Protein AF-0000000085157897 (afdb_homodimer)

Solvent-accessible surface area (backbone atoms only — not comparable to full-atom values): 21553 Å² total; per-residue (Å²): 137,83,80,77,77,79,79,77,82,80,78,81,78,82,78,80,78,78,83,80,77,78,70,72,75,71,70,75,71,70,79,79,66,74,59,64,56,57,55,48,46,48,52,50,45,52,52,50,48,54,52,49,53,40,52,49,37,46,50,50,26,50,52,42,46,49,53,50,50,51,53,49,50,27,51,51,37,32,52,52,42,46,55,49,49,51,54,45,50,26,47,65,41,29,41,42,38,92,40,47,69,60,40,51,50,56,41,52,71,42,34,33,69,67,39,33,55,52,46,56,55,51,46,68,70,42,47,62,59,35,46,76,38,51,29,33,32,46,29,43,70,78,47,64,23,55,56,43,67,37,76,48,42,29,32,31,39,35,35,31,43,25,40,39,26,27,77,91,40,71,87,42,47,80,42,80,44,48,35,38,37,33,32,33,53,57,96,88,37,71,23,36,39,38,79,41,73,115,140,76,91,75,82,76,78,80,80,81,82,82,79,81,78,80,78,77,85,84,69,78,75,70,74,70,68,74,74,67,77,80,65,71,59,64,55,57,54,49,46,47,52,49,46,52,53,49,48,52,53,50,51,38,51,50,36,45,49,48,24,50,53,43,46,48,54,52,50,50,52,49,50,26,51,50,36,33,54,53,41,48,55,50,48,50,54,44,49,26,48,65,42,31,40,41,38,92,41,48,69,60,39,51,50,56,40,52,72,41,35,32,67,66,40,32,57,52,48,56,55,52,47,66,69,43,47,61,59,35,45,77,38,51,29,32,31,45,30,43,71,78,47,64,22,54,54,43,66,37,74,47,43,31,33,33,41,34,34,32,44,26,41,38,27,28,76,91,42,70,88,41,49,79,43,80,44,50,36,38,38,32,31,34,53,58,96,88,36,72,23,35,40,39,80,41,72,115

Nearest PDB structures (foldseek):
  7q05-assembly1_A  TM=7.247E-01  e=2.646E-03  Comamonas sp.
  3ef8-assembly1_A  TM=6.623E-01  e=8.849E-03  Novosphingobium aromaticivorans DSM 12444
  3a76-assembly1_A  TM=6.962E-01  e=1.197E-02  Sphingomonas paucimobilis
  5kvb-assembly1_A  TM=6.626E-01  e=1.197E-02  Novosphingobium barchaimii LL02
  3s5c-assembly1_B  TM=5.408E-01  e=8.331E-03  uncultured organism

Sequence (396 aa):
MTVTADQERATADDVEQPPDDDRKTTADRTESQPKTAARQWKRYGRAALVVAVYAGAFGLAAGLGWKLWDQRAVAQAGQAAQRTAVDYAQVLTSIDANQVDQNFAAVLGGATGEFKDTYTKASAQLRQLLIDNKATAHGTVVDSAIQSQSRNRVVVLLMVDQTVSNTVRPDGRVDRSRMKITMENVGGRWLASKVELPMTVTADQERATADDVEQPPDDDRKTTADRTESQPKTAARQWKRYGRAALVVAVYAGAFGLAAGLGWKLWDQRAVAQAGQAAQRTAVDYAQVLTSIDANQVDQNFAAVLGGATGEFKDTYTKASAQLRQLLIDNKATAHGTVVDSAIQSQSRNRVVVLLMVDQTVSNTVRPDGRVDRSRMKITMENVGGRWLASKVELP

Organism: Mycolicibacterium paratuberculosis (strain ATCC BAA-968 / K-10) (NCBI:txid262316)

Radius of gyration: 49.74 Å; Cα contacts (8 Å, |Δi|>4): 562; chains: 2; bounding box: 55×171×147 Å

Structure (mmCIF, N/CA/C/O backbone):
data_AF-0000000085157897-model_v1
#
loop_
_entity.id
_entity.type
_entity.pdbx_description
1 polymer 'Mce protein'
#
loop_
_atom_site.group_PDB
_atom_site.id
_atom_site.type_symbol
_atom_site.label_atom_id
_atom_site.label_alt_id
_atom_site.label_comp_id
_atom_site.label_asym_id
_atom_site.label_entity_id
_atom_site.label_seq_id
_atom_site.pdbx_PDB_ins_code
_atom_site.Cartn_x
_atom_site.Cartn_y
_atom_site.Cartn_z
_atom_site.occupancy
_atom_site.B_iso_or_equiv
_atom_site.auth_seq_id
_atom_site.auth_comp_id
_atom_site.auth_asym_id
_atom_site.auth_atom_id
_atom_site.pdbx_PDB_model_num
ATOM 1 N N . MET A 1 1 ? -23.188 71.25 123.625 1 29.88 1 MET A N 1
ATOM 2 C CA . MET A 1 1 ? -22.844 72.562 123 1 29.88 1 MET A CA 1
ATOM 3 C C . MET A 1 1 ? -23.047 72.438 121.5 1 29.88 1 MET A C 1
ATOM 5 O O . MET A 1 1 ? -22.406 71.625 120.812 1 29.88 1 MET A O 1
ATOM 9 N N . THR A 1 2 ? -24.312 72.562 121 1 32.31 2 THR A N 1
ATOM 10 C CA . THR A 1 2 ? -25.156 72.25 119.812 1 32.31 2 THR A CA 1
ATOM 11 C C . THR A 1 2 ? -24.688 73.062 118.625 1 32.31 2 THR A C 1
ATOM 13 O O . THR A 1 2 ? -24.578 74.25 118.625 1 32.31 2 THR A O 1
ATOM 16 N N . VAL A 1 3 ? -23.75 72.375 117.812 1 36.81 3 VAL A N 1
ATOM 17 C CA . VAL A 1 3 ? -22.891 72.75 116.688 1 36.81 3 VAL A CA 1
ATOM 18 C C . VAL A 1 3 ? -23.75 73.312 115.5 1 36.81 3 VAL A C 1
ATOM 20 O O . VAL A 1 3 ? -24.547 72.562 114.938 1 36.81 3 VAL A O 1
ATOM 23 N N . THR A 1 4 ? -24.312 74.562 115.562 1 34.62 4 THR A N 1
ATOM 24 C CA . THR A 1 4 ? -25.266 75.25 114.75 1 34.62 4 THR A CA 1
ATOM 25 C C . THR A 1 4 ? -24.719 75.438 113.312 1 34.62 4 THR A C 1
ATOM 27 O O . THR A 1 4 ? -23.766 76.188 113.125 1 34.62 4 THR A O 1
ATOM 30 N N . ALA A 1 5 ? -24.609 74.312 112.562 1 34.78 5 ALA A N 1
ATOM 31 C CA . ALA A 1 5 ? -23.953 74.25 111.25 1 34.78 5 ALA A CA 1
ATOM 32 C C . ALA A 1 5 ? -24.594 75.125 110.188 1 34.78 5 ALA A C 1
ATOM 34 O O . ALA A 1 5 ? -25.797 75.062 109.938 1 34.78 5 ALA A O 1
ATOM 35 N N . ASP A 1 6 ? -24.141 76.438 110.188 1 31.08 6 ASP A N 1
ATOM 36 C CA . ASP A 1 6 ? -24.625 77.562 109.375 1 31.08 6 ASP A CA 1
ATOM 37 C C . ASP A 1 6 ? -24.578 77.25 107.875 1 31.08 6 ASP A C 1
ATOM 39 O O . ASP A 1 6 ? -23.562 76.75 107.375 1 31.08 6 ASP A O 1
ATOM 43 N N . GLN A 1 7 ? -25.641 76.812 107.25 1 30.55 7 GLN A N 1
ATOM 44 C CA . GLN A 1 7 ? -26 76.312 105.938 1 30.55 7 GLN A CA 1
ATOM 45 C C . GLN A 1 7 ? -25.812 77.375 104.875 1 30.55 7 GLN A C 1
ATOM 47 O O . GLN A 1 7 ? -26.609 78.312 104.812 1 30.55 7 GLN A O 1
ATOM 52 N N . GLU A 1 8 ? -24.516 78 104.75 1 31.48 8 GLU A N 1
ATOM 53 C CA . GLU A 1 8 ? -24.359 79.188 103.875 1 31.48 8 GLU A CA 1
ATOM 54 C C . GLU A 1 8 ? -24.781 78.812 102.438 1 31.48 8 GLU A C 1
ATOM 56 O O . GLU A 1 8 ? -24.531 77.75 102 1 31.48 8 GLU A O 1
ATOM 61 N N . ARG A 1 9 ? -25.766 79.562 101.812 1 31.2 9 ARG A N 1
ATOM 62 C CA . ARG A 1 9 ? -26.562 79.625 100.625 1 31.2 9 ARG A CA 1
ATOM 63 C C . ARG A 1 9 ? -25.703 79.875 99.375 1 31.2 9 ARG A C 1
ATOM 65 O O . ARG A 1 9 ? -25.016 80.875 99.25 1 31.2 9 ARG A O 1
ATOM 72 N N . ALA A 1 10 ? -25.109 78.75 98.75 1 30.16 10 ALA A N 1
ATOM 73 C CA . ALA A 1 10 ? -24.234 78.625 97.625 1 30.16 10 ALA A CA 1
ATOM 74 C C . ALA A 1 10 ? -24.859 79.25 96.375 1 30.16 10 ALA A C 1
ATOM 76 O O . ALA A 1 10 ? -25.953 78.875 95.938 1 30.16 10 ALA A O 1
ATOM 77 N N . THR A 1 11 ? -24.766 80.625 96.188 1 33.47 11 THR A N 1
ATOM 78 C CA . THR A 1 11 ? -25.328 81.438 95.062 1 33.47 11 THR A CA 1
ATOM 79 C C . THR A 1 11 ? -24.828 80.875 93.75 1 33.47 11 THR A C 1
ATOM 81 O O . THR A 1 11 ? -23.641 80.562 93.625 1 33.47 11 THR A O 1
ATOM 84 N N . ALA A 1 12 ? -25.719 80.312 92.938 1 31.83 12 ALA A N 1
ATOM 85 C CA . ALA A 1 12 ? -25.781 79.625 91.688 1 31.83 12 ALA A CA 1
ATOM 86 C C . ALA A 1 12 ? -25.297 80.5 90.5 1 31.83 12 ALA A C 1
ATOM 88 O O . ALA A 1 12 ? -25.938 81.5 90.188 1 31.83 12 ALA A O 1
ATOM 89 N N . ASP A 1 13 ? -23.906 80.875 90.438 1 31.97 13 ASP A N 1
ATOM 90 C CA . ASP A 1 13 ? -23.406 81.75 89.375 1 31.97 13 ASP A CA 1
ATOM 91 C C . ASP A 1 13 ? -23.719 81.188 88 1 31.97 13 ASP A C 1
ATOM 93 O O . ASP A 1 13 ? -23.656 80 87.812 1 31.97 13 ASP A O 1
ATOM 97 N N . ASP A 1 14 ? -24.484 81.875 87.125 1 33.25 14 ASP A N 1
ATOM 98 C CA . ASP A 1 14 ? -25.062 81.75 85.812 1 33.25 14 ASP A CA 1
ATOM 99 C C . ASP A 1 14 ? -23.969 81.625 84.75 1 33.25 14 ASP A C 1
ATOM 101 O O . ASP A 1 14 ? -23.172 82.5 84.562 1 33.25 14 ASP A O 1
ATOM 105 N N . VAL A 1 15 ? -23.125 80.5 84.75 1 35.25 15 VAL A N 1
ATOM 106 C CA . VAL A 1 15 ? -22.047 80.312 83.812 1 35.25 15 VAL A CA 1
ATOM 107 C C . VAL A 1 15 ? -22.594 80.438 82.375 1 35.25 15 VAL A C 1
ATOM 109 O O . VAL A 1 15 ? -23.531 79.688 82 1 35.25 15 VAL A O 1
ATOM 112 N N . GLU A 1 16 ? -22.391 81.625 81.625 1 37.19 16 GLU A N 1
ATOM 113 C CA . GLU A 1 16 ? -22.641 81.938 80.25 1 37.19 16 GLU A CA 1
ATOM 114 C C . GLU A 1 16 ? -22.031 80.938 79.312 1 37.19 16 GLU A C 1
ATOM 116 O O . GLU A 1 16 ? -20.859 80.562 79.375 1 37.19 16 GLU A O 1
ATOM 121 N N . GLN A 1 17 ? -22.828 79.938 78.812 1 37.94 17 GLN A N 1
ATOM 122 C CA . GLN A 1 17 ? -22.5 78.875 77.875 1 37.94 17 GLN A CA 1
ATOM 123 C C . GLN A 1 17 ? -21.906 79.375 76.562 1 37.94 17 GLN A C 1
ATOM 125 O O . GLN A 1 17 ? -22.484 80.25 75.938 1 37.94 17 GLN A O 1
ATOM 130 N N . PRO A 1 18 ? -20.531 79.375 76.375 1 44.38 18 PRO A N 1
ATOM 131 C CA . PRO A 1 18 ? -19.844 79.875 75.188 1 44.38 18 PRO A CA 1
ATOM 132 C C . PRO A 1 18 ? -20.391 79.25 73.875 1 44.38 18 PRO A C 1
ATOM 134 O O . PRO A 1 18 ? -20.969 78.125 73.938 1 44.38 18 PRO A O 1
ATOM 137 N N . PRO A 1 19 ? -20.703 79.938 72.812 1 38.47 19 PRO A N 1
ATOM 138 C CA . PRO A 1 19 ? -21.344 79.625 71.5 1 38.47 19 PRO A CA 1
ATOM 139 C C . PRO A 1 19 ? -20.578 78.5 70.75 1 38.47 19 PRO A C 1
ATOM 141 O O . PRO A 1 19 ? -19.375 78.375 70.938 1 38.47 19 PRO A O 1
ATOM 144 N N . ASP A 1 20 ? -21.109 77.25 70.562 1 38.34 20 ASP A N 1
ATOM 145 C CA . ASP A 1 20 ? -20.766 76 69.938 1 38.34 20 ASP A CA 1
ATOM 146 C C . ASP A 1 20 ? -20.484 76.125 68.438 1 38.34 20 ASP A C 1
ATOM 148 O O . ASP A 1 20 ? -20.859 75.25 67.688 1 38.34 20 ASP A O 1
ATOM 152 N N . ASP A 1 21 ? -20.156 77.375 67.875 1 38.66 21 ASP A N 1
ATOM 153 C CA . ASP A 1 21 ? -20.297 77.375 66.375 1 38.66 21 ASP A CA 1
ATOM 154 C C . ASP A 1 21 ? -19.203 76.625 65.75 1 38.66 21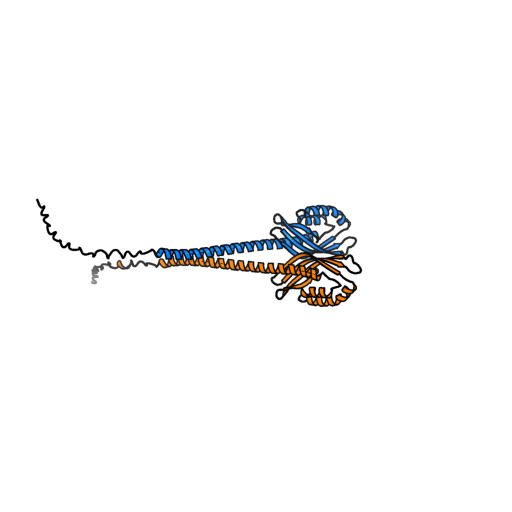 ASP A C 1
ATOM 156 O O . ASP A 1 21 ? -19.016 76.688 64.5 1 38.66 21 ASP A O 1
ATOM 160 N N . ASP A 1 22 ? -18.156 76.062 66.375 1 40.06 22 ASP A N 1
ATOM 161 C CA . ASP A 1 22 ? -16.953 75.688 65.625 1 40.06 22 ASP A CA 1
ATOM 162 C C . ASP A 1 22 ? -17.188 74.438 64.812 1 40.06 22 ASP A C 1
ATOM 164 O O . ASP A 1 22 ? -16.234 73.875 64.25 1 40.06 22 ASP A O 1
ATOM 168 N N . ARG A 1 23 ? -18.219 73.625 64.938 1 41.28 23 ARG A N 1
ATOM 169 C CA . ARG A 1 23 ? -18.062 72.25 64.5 1 41.28 23 ARG A CA 1
ATOM 170 C C . ARG A 1 23 ? -18.141 72.188 62.969 1 41.28 23 ARG A C 1
ATOM 172 O O . ARG A 1 23 ? -17.969 71.062 62.406 1 41.28 23 ARG A O 1
ATOM 179 N N . LYS A 1 24 ? -18.672 73.062 62.25 1 43.12 24 LYS A N 1
ATOM 180 C CA . LYS A 1 24 ? -19.156 72.625 60.938 1 43.12 24 LYS A CA 1
ATOM 181 C C . LYS A 1 24 ? -18.016 72.5 59.938 1 43.12 24 LYS A C 1
ATOM 183 O O . LYS A 1 24 ? -18.203 72 58.844 1 43.12 24 LYS A O 1
ATOM 188 N N . THR A 1 25 ? -16.844 73.125 60.125 1 45.59 25 THR A N 1
ATOM 189 C CA . THR A 1 25 ? -16.062 73.25 58.906 1 45.59 25 THR A CA 1
ATOM 190 C C . THR A 1 25 ? -15.352 71.938 58.594 1 45.59 25 THR A C 1
ATOM 192 O O . THR A 1 25 ? -14.656 71.812 57.594 1 45.59 25 THR A O 1
ATOM 195 N N . THR A 1 26 ? -15.188 71 59.594 1 43.75 26 THR A N 1
ATOM 196 C CA . THR A 1 26 ? -14.156 70 59.312 1 43.75 26 THR A CA 1
ATOM 197 C C . THR A 1 26 ? -14.648 69 58.312 1 43.75 26 THR A C 1
ATOM 199 O O . THR A 1 26 ? -13.867 68.188 57.812 1 43.75 26 THR A O 1
ATOM 202 N N . ALA A 1 27 ? -15.953 68.75 58.062 1 43.03 27 ALA A N 1
ATOM 203 C CA . ALA A 1 27 ? -16.297 67.438 57.531 1 43.03 27 ALA A CA 1
ATOM 204 C C . ALA A 1 27 ? -16 67.375 56.031 1 43.03 27 ALA A C 1
ATOM 206 O O . ALA A 1 27 ? -16.172 66.312 55.438 1 43.03 27 ALA A O 1
ATOM 207 N N . ASP A 1 28 ? -15.852 68.562 55.344 1 41.72 28 ASP A N 1
ATOM 208 C CA . ASP A 1 28 ? -16 68.25 53.938 1 41.72 28 ASP A CA 1
ATOM 209 C C . ASP A 1 28 ? -14.734 67.625 53.375 1 41.72 28 ASP A C 1
ATOM 211 O O . ASP A 1 28 ? -13.984 68.25 52.625 1 41.72 28 ASP A O 1
ATOM 215 N N . ARG A 1 29 ? -13.656 67.25 54.188 1 44.34 29 ARG A N 1
ATOM 216 C CA . ARG A 1 29 ? -12.562 66.625 53.5 1 44.34 29 ARG A CA 1
ATOM 217 C C . ARG A 1 29 ? -13.062 65.312 52.781 1 44.34 29 ARG A C 1
ATOM 219 O O . ARG A 1 29 ? -13.312 64.312 53.438 1 44.34 29 ARG A O 1
ATOM 226 N N . THR A 1 30 ? -14.156 65.438 51.938 1 43.38 30 THR A N 1
ATOM 227 C CA . THR A 1 30 ? -14.523 64.375 51.031 1 43.38 30 THR A CA 1
ATOM 228 C C . THR A 1 30 ? -13.281 63.719 50.438 1 43.38 30 THR A C 1
ATOM 230 O O . THR A 1 30 ? -12.414 64.438 49.906 1 43.38 30 THR A O 1
ATOM 233 N N . GLU A 1 31 ? -12.906 62.5 50.844 1 42.69 31 GLU A N 1
ATOM 234 C CA . GLU A 1 31 ? -11.953 61.469 50.406 1 42.69 31 GLU A CA 1
ATOM 235 C C . GLU A 1 31 ? -11.883 61.406 48.906 1 42.69 31 GLU A C 1
ATOM 237 O O . GLU A 1 31 ? -12.859 61.031 48.25 1 42.69 31 GLU A O 1
ATOM 242 N N . SER A 1 32 ? -11.344 62.438 48.156 1 46.22 32 SER A N 1
ATOM 243 C CA . SER A 1 32 ? -10.945 62.219 46.75 1 46.22 32 SER A CA 1
ATOM 244 C C . SER A 1 32 ? -10.266 60.875 46.594 1 46.22 32 SER A C 1
ATOM 246 O O . SER A 1 32 ? -9.102 60.688 46.938 1 46.22 32 SER A O 1
ATOM 248 N N . GLN A 1 33 ? -10.938 59.75 46.938 1 48.16 33 GLN A N 1
ATOM 249 C CA . GLN A 1 33 ? -10.438 58.406 46.594 1 48.16 33 GLN A CA 1
ATOM 250 C C . GLN A 1 33 ? -9.906 58.375 45.156 1 48.16 33 GLN A C 1
ATOM 252 O O . GLN A 1 33 ? -10.516 58.938 44.25 1 48.16 33 GLN A O 1
ATOM 257 N N . PRO A 1 34 ? -8.633 58.219 44.938 1 50.41 34 PRO A N 1
ATOM 258 C CA . PRO A 1 34 ? -7.973 58.125 43.625 1 50.41 34 PRO A CA 1
ATOM 259 C C . PRO A 1 34 ? -8.719 57.219 42.656 1 50.41 34 PRO A C 1
ATOM 261 O O . PRO A 1 34 ? -8.773 56 42.812 1 50.41 34 PRO A O 1
ATOM 264 N N . LYS A 1 35 ? -9.852 57.531 42.188 1 54.09 35 LYS A N 1
ATOM 265 C CA . LYS A 1 35 ? -10.547 56.938 41.062 1 54.09 35 LYS A CA 1
ATOM 266 C C . LYS A 1 35 ? -9.609 56.719 39.875 1 54.09 35 LYS A C 1
ATOM 268 O O . LYS A 1 35 ? -9.969 56.062 38.906 1 54.09 35 LYS A O 1
ATOM 273 N N . THR A 1 36 ? -8.523 57.5 39.875 1 53.69 36 THR A N 1
ATOM 274 C CA . THR A 1 36 ? -7.668 57.375 38.688 1 53.69 36 THR A CA 1
ATOM 275 C C . THR A 1 36 ? -7.004 56 38.656 1 53.69 36 THR A C 1
ATOM 277 O O . THR A 1 36 ? -6.613 55.531 37.562 1 53.69 36 THR A O 1
ATOM 280 N N . ALA A 1 37 ? -6.836 55.406 39.844 1 57.06 37 ALA A N 1
ATOM 281 C CA . ALA A 1 37 ? -6.141 54.125 39.844 1 57.06 37 ALA A CA 1
ATOM 282 C C . ALA A 1 37 ? -7.016 53.031 39.25 1 57.06 37 ALA A C 1
ATOM 284 O O . ALA A 1 37 ? -6.512 52.125 38.594 1 57.06 37 ALA A O 1
ATOM 285 N N . ALA A 1 38 ? -8.281 53.125 39.5 1 59.09 38 ALA A N 1
ATOM 286 C CA . ALA A 1 38 ? -9.164 52.062 39.031 1 59.09 38 ALA A CA 1
ATOM 287 C C . ALA A 1 38 ? -9.266 52.094 37.5 1 59.09 38 ALA A C 1
ATOM 289 O O . ALA A 1 38 ? -9.328 51.031 36.875 1 59.09 38 ALA A O 1
ATOM 290 N N . ARG A 1 39 ? -9.359 53.312 37 1 58.22 39 ARG A N 1
ATOM 291 C CA . ARG A 1 39 ? -9.453 53.438 35.531 1 58.22 39 ARG A CA 1
ATOM 292 C C . ARG A 1 39 ? -8.156 53 34.875 1 58.22 39 ARG A C 1
ATOM 294 O O . ARG A 1 39 ? -8.18 52.375 33.781 1 58.22 39 ARG A O 1
ATOM 301 N N . GLN A 1 40 ? -7.066 53.344 35.5 1 57.72 40 GLN A N 1
ATOM 302 C CA . GLN A 1 40 ? -5.777 52.938 34.938 1 57.72 40 GLN A CA 1
ATOM 303 C C . GLN A 1 40 ? -5.609 51.438 35.031 1 57.72 40 GLN A C 1
ATOM 305 O O . GLN A 1 40 ? -5.047 50.812 34.125 1 57.72 40 GLN A O 1
ATOM 310 N N . TRP A 1 41 ? -6.234 50.906 36.094 1 58.19 41 TRP A N 1
ATOM 311 C CA . TRP A 1 41 ? -6.117 49.469 36.219 1 58.19 41 TRP A CA 1
ATOM 312 C C . TRP A 1 41 ? -6.965 48.719 35.188 1 58.19 41 TRP A C 1
ATOM 314 O O . TRP A 1 41 ? -6.559 47.688 34.656 1 58.19 41 TRP A O 1
ATOM 324 N N . LYS A 1 42 ? -8.086 49.406 34.844 1 63.81 42 LYS A N 1
ATOM 325 C CA . LYS A 1 42 ? -8.938 48.812 33.844 1 63.81 42 LYS A CA 1
ATOM 326 C C . LYS A 1 42 ? -8.281 48.844 32.469 1 63.81 42 LYS A C 1
ATOM 328 O O . LYS A 1 42 ? -8.359 47.875 31.703 1 63.81 42 LYS A O 1
ATOM 333 N N . ARG A 1 43 ? -7.648 50.031 32.25 1 63.88 43 ARG A N 1
ATOM 334 C CA . ARG A 1 43 ? -6.953 50.125 30.969 1 63.88 43 ARG A CA 1
ATOM 335 C C . ARG A 1 43 ? -5.797 49.156 30.891 1 63.88 43 ARG A C 1
ATOM 337 O O . ARG A 1 43 ? -5.586 48.5 29.859 1 63.88 43 ARG A O 1
ATOM 344 N N . TYR A 1 44 ? -5.086 49.062 32 1 69.5 44 TYR A N 1
ATOM 345 C CA . TYR A 1 44 ? -3.986 48.094 32.031 1 69.5 44 TYR A CA 1
ATOM 346 C C . TYR A 1 44 ? -4.508 46.656 31.969 1 69.5 44 TYR A C 1
ATOM 348 O O . TYR A 1 44 ? -3.898 45.812 31.328 1 69.5 44 TYR A O 1
ATOM 356 N N . GLY A 1 45 ? -5.715 46.531 32.562 1 71.38 45 GLY A N 1
ATOM 357 C CA . GLY A 1 45 ? -6.328 45.219 32.531 1 71.38 45 GLY A CA 1
ATOM 358 C C . GLY A 1 45 ? -6.75 44.781 31.141 1 71.38 45 GLY A C 1
ATOM 359 O O . GLY A 1 45 ? -6.543 43.625 30.766 1 71.38 45 GLY A O 1
ATOM 360 N N . ARG A 1 46 ? -7.316 45.75 30.422 1 72.56 46 ARG A N 1
ATOM 361 C CA . ARG A 1 46 ? -7.723 45.438 29.047 1 72.56 46 ARG A CA 1
ATOM 362 C C . ARG A 1 46 ? -6.512 45.156 28.172 1 72.56 46 ARG A C 1
ATOM 364 O O . ARG A 1 46 ? -6.527 44.25 27.359 1 72.56 46 ARG A O 1
ATOM 371 N N . ALA A 1 47 ? -5.469 46 28.422 1 73.44 47 ALA A N 1
ATOM 372 C CA . ALA A 1 47 ? -4.246 45.812 27.641 1 73.44 47 ALA A CA 1
ATOM 373 C C . ALA A 1 47 ? -3.623 44.438 27.969 1 73.44 47 ALA A C 1
ATOM 375 O O . ALA A 1 47 ? -3.145 43.75 27.078 1 73.44 47 ALA A O 1
ATOM 376 N N . ALA A 1 48 ? -3.715 44.094 29.281 1 75.31 48 ALA A N 1
ATOM 377 C CA . ALA A 1 48 ? -3.168 42.812 29.719 1 75.31 48 ALA A CA 1
ATOM 378 C C . ALA A 1 48 ? -3.949 41.656 29.125 1 75.31 48 ALA A C 1
ATOM 380 O O . ALA A 1 48 ? -3.361 40.656 28.719 1 75.31 48 ALA A O 1
ATOM 381 N N . LEU A 1 49 ? -5.211 41.781 28.953 1 74.38 49 LEU A N 1
ATOM 382 C CA . LEU A 1 49 ? -6.062 40.75 28.375 1 74.38 49 LEU A CA 1
ATOM 383 C C . LEU A 1 49 ? -5.762 40.562 26.891 1 74.38 49 LEU A C 1
ATOM 385 O O . LEU A 1 49 ? -5.68 39.438 26.391 1 74.38 49 LEU A O 1
ATOM 389 N N . VAL A 1 50 ? -5.566 41.719 26.219 1 73.31 50 VAL A N 1
ATOM 390 C CA . VAL A 1 50 ? -5.266 41.688 24.797 1 73.31 50 VAL A CA 1
ATOM 391 C C . VAL A 1 50 ? -3.93 40.969 24.562 1 73.31 50 VAL A C 1
ATOM 393 O O . VAL A 1 50 ? -3.812 40.125 23.672 1 73.31 50 VAL A O 1
ATOM 396 N N . VAL A 1 51 ? -2.967 41.312 25.438 1 73.25 51 VAL A N 1
ATOM 397 C CA . VAL A 1 51 ? -1.649 40.688 25.312 1 73.25 51 VAL A CA 1
ATOM 398 C C . VAL A 1 51 ? -1.75 39.188 25.594 1 73.25 51 VAL A C 1
ATOM 400 O O . VAL A 1 51 ? -1.149 38.375 24.875 1 73.25 51 VAL A O 1
ATOM 403 N N . ALA A 1 52 ? -2.596 38.75 26.516 1 76.56 52 ALA A N 1
ATOM 404 C CA . ALA A 1 52 ? -2.77 37.344 26.859 1 76.56 52 ALA A CA 1
ATOM 405 C C . ALA A 1 52 ? -3.424 36.562 25.734 1 76.56 52 ALA A C 1
ATOM 407 O O . ALA A 1 52 ? -3.008 35.469 25.406 1 76.56 52 ALA A O 1
ATOM 408 N N . VAL A 1 53 ? -4.426 37.188 25.188 1 74.06 53 VAL A N 1
ATOM 409 C CA . VAL A 1 53 ? -5.133 36.531 24.078 1 74.06 53 VAL A CA 1
ATOM 410 C C . VAL A 1 53 ? -4.188 36.344 22.891 1 74.06 53 VAL A C 1
ATOM 412 O O . VAL A 1 53 ? -4.168 35.312 22.266 1 74.06 53 VAL A O 1
ATOM 415 N N . TYR A 1 54 ? -3.305 37.375 22.656 1 71.62 54 TYR A N 1
ATOM 416 C CA . TYR A 1 54 ? -2.357 37.281 21.547 1 71.62 54 TYR A CA 1
ATOM 417 C C . TYR A 1 54 ? -1.292 36.219 21.828 1 71.62 54 TYR A C 1
ATOM 419 O O . TYR A 1 54 ? -0.93 35.469 20.922 1 71.62 54 TYR A O 1
ATOM 427 N N . ALA A 1 55 ? -0.861 36.25 23 1 75.25 55 ALA A N 1
ATOM 428 C CA . ALA A 1 55 ? 0.138 35.25 23.359 1 75.25 55 ALA A CA 1
ATOM 429 C C . ALA A 1 55 ? -0.425 33.844 23.219 1 75.25 55 ALA A C 1
ATOM 431 O O . ALA A 1 55 ? 0.259 32.938 22.734 1 75.25 55 ALA A O 1
ATOM 432 N N . GLY A 1 56 ? -1.641 33.688 23.562 1 77.88 56 GLY A N 1
ATOM 433 C CA . GLY A 1 56 ? -2.314 32.406 23.406 1 77.88 56 GLY A CA 1
ATOM 434 C C . GLY A 1 56 ? -2.502 32 21.953 1 77.88 56 GLY A C 1
ATOM 435 O O . GLY A 1 56 ? -2.256 30.859 21.578 1 77.88 56 GLY A O 1
ATOM 436 N N . ALA A 1 57 ? -2.887 33 21.203 1 76.38 57 ALA A N 1
ATOM 437 C CA . ALA A 1 57 ? -3.082 32.75 19.781 1 76.38 57 ALA A CA 1
ATOM 438 C C . ALA A 1 57 ? -1.765 32.406 19.094 1 76.38 57 ALA A C 1
ATOM 440 O O . ALA A 1 57 ? -1.716 31.5 18.25 1 76.38 57 ALA A O 1
ATOM 441 N N . PHE A 1 58 ? -0.714 33.062 19.422 1 75.56 58 PHE A N 1
ATOM 442 C CA . PHE A 1 58 ? 0.606 32.781 18.875 1 75.56 58 PHE A CA 1
ATOM 443 C C . PHE A 1 58 ? 1.102 31.406 19.312 1 75.56 58 PHE A C 1
ATOM 445 O O . PHE A 1 58 ? 1.69 30.672 18.516 1 75.56 58 PHE A O 1
ATOM 452 N N . GLY A 1 59 ? 0.834 31.141 20.516 1 79.81 59 GLY A N 1
ATOM 453 C CA . GLY A 1 59 ? 1.186 29.812 21 1 79.81 59 GLY A CA 1
ATOM 454 C C . GLY A 1 59 ? 0.454 28.703 20.266 1 79.81 59 GLY A C 1
ATOM 455 O O . GLY A 1 59 ? 1.059 27.688 19.906 1 79.81 59 GLY A O 1
ATOM 456 N N . LEU A 1 60 ? -0.81 28.938 20.047 1 80.25 60 LEU A N 1
ATOM 457 C CA . LEU A 1 60 ? -1.625 27.969 19.312 1 80.25 60 LEU A CA 1
ATOM 458 C C . LEU A 1 60 ? -1.157 27.844 17.875 1 80.25 60 LEU A C 1
ATOM 460 O O . LEU A 1 60 ? -1.046 26.734 17.344 1 80.25 60 LEU A O 1
ATOM 464 N N . ALA A 1 61 ? -0.846 28.938 17.25 1 80.31 61 ALA A N 1
ATOM 465 C CA . ALA A 1 61 ? -0.347 28.938 15.875 1 80.31 61 ALA A CA 1
ATOM 466 C C . ALA A 1 61 ? 0.997 28.219 15.781 1 80.31 61 ALA A C 1
ATOM 468 O O . ALA A 1 61 ? 1.234 27.453 14.844 1 80.31 61 ALA A O 1
ATOM 469 N N . ALA A 1 62 ? 1.811 28.422 16.75 1 81.31 62 ALA A N 1
ATOM 470 C CA . ALA A 1 62 ? 3.121 27.781 16.781 1 81.31 62 ALA A CA 1
ATOM 471 C C . ALA A 1 62 ? 2.99 26.281 16.984 1 81.31 62 ALA A C 1
ATOM 473 O O . ALA A 1 62 ? 3.691 25.5 16.328 1 81.31 62 ALA A O 1
ATOM 474 N N . GLY A 1 63 ? 2.111 25.906 17.812 1 84 63 GLY A N 1
ATOM 475 C CA . GLY A 1 63 ? 1.863 24.5 18.047 1 84 63 GLY A CA 1
ATOM 476 C C . GLY A 1 63 ? 1.293 23.797 16.828 1 84 63 GLY A C 1
ATOM 477 O O . GLY A 1 63 ? 1.772 22.719 16.438 1 84 63 GLY A O 1
ATOM 478 N N . LEU A 1 64 ? 0.313 24.469 16.219 1 85.06 64 LEU A N 1
ATOM 479 C CA . LEU A 1 64 ? -0.299 23.906 15.016 1 85.06 64 LEU A CA 1
ATOM 480 C C . LEU A 1 64 ? 0.689 23.906 13.852 1 85.06 64 LEU A C 1
ATOM 482 O O . LEU A 1 64 ? 0.718 22.969 13.062 1 85.06 64 LEU A O 1
ATOM 486 N N . GLY A 1 65 ? 1.466 24.938 13.797 1 83.31 65 GLY A N 1
ATOM 487 C CA . GLY A 1 65 ? 2.49 25.016 12.766 1 83.31 65 GLY A CA 1
ATOM 488 C C . GLY A 1 65 ? 3.543 23.938 12.883 1 83.31 65 GLY A C 1
ATOM 489 O O . GLY A 1 65 ? 3.957 23.359 11.883 1 83.31 65 GLY A O 1
ATOM 490 N N . TRP A 1 66 ? 3.873 23.688 14.133 1 84.69 66 TRP A N 1
ATOM 491 C CA . TRP A 1 66 ? 4.855 22.625 14.375 1 84.69 66 TRP A CA 1
ATOM 492 C C . TRP A 1 66 ? 4.301 21.266 13.977 1 84.69 66 TRP A C 1
ATOM 494 O O . TRP A 1 66 ? 4.996 20.469 13.352 1 84.69 66 TRP A O 1
ATOM 504 N N . LYS A 1 67 ? 3.09 21 14.352 1 87.56 67 LYS A N 1
ATOM 505 C CA . LYS A 1 67 ? 2.445 19.734 14.008 1 87.56 67 LYS A CA 1
ATOM 506 C C . LYS A 1 67 ? 2.35 19.562 12.492 1 87.56 67 LYS A C 1
ATOM 508 O O . LYS A 1 67 ? 2.611 18.484 11.961 1 87.56 67 LYS A O 1
ATOM 513 N N . LEU A 1 68 ? 2.088 20.562 11.758 1 88.38 68 LEU A N 1
ATOM 514 C CA . LEU A 1 68 ? 1.99 20.516 10.305 1 88.38 68 LEU A CA 1
ATOM 515 C C . LEU A 1 68 ? 3.359 20.281 9.672 1 88.38 68 LEU A C 1
ATOM 517 O O . LEU A 1 68 ? 3.479 19.531 8.703 1 88.38 68 LEU A O 1
ATOM 521 N N . TRP A 1 69 ? 4.297 20.938 10.289 1 86.44 69 TRP A N 1
ATOM 522 C CA . TRP A 1 69 ? 5.66 20.75 9.797 1 86.44 69 TRP A CA 1
ATOM 523 C C . TRP A 1 69 ? 6.121 19.312 9.992 1 86.44 69 TRP A C 1
ATOM 525 O O . TRP A 1 69 ? 6.703 18.719 9.078 1 86.44 69 TRP A O 1
ATOM 535 N N . ASP A 1 70 ? 5.793 18.75 11.086 1 88.75 70 ASP A N 1
ATOM 536 C CA . ASP A 1 70 ? 6.148 17.375 11.383 1 88.75 70 ASP A CA 1
ATOM 537 C C . ASP A 1 70 ? 5.469 16.406 10.406 1 88.75 70 ASP A C 1
ATOM 539 O O . ASP A 1 70 ? 6.113 15.508 9.875 1 88.75 70 ASP A O 1
ATOM 543 N N . GLN A 1 71 ? 4.234 16.578 10.188 1 89.44 71 GLN A N 1
ATOM 544 C CA . GLN A 1 71 ? 3.475 15.75 9.258 1 89.44 71 GLN A CA 1
ATOM 545 C C . GLN A 1 71 ? 4.027 15.867 7.844 1 89.44 71 GLN A C 1
ATOM 547 O O . GLN A 1 71 ? 4.109 14.867 7.121 1 89.44 71 GLN A O 1
ATOM 552 N N . ARG A 1 72 ? 4.387 17.031 7.531 1 89.69 72 ARG A N 1
ATOM 553 C CA . ARG A 1 72 ? 4.945 17.25 6.199 1 89.69 72 ARG A CA 1
ATOM 554 C C . ARG A 1 72 ? 6.297 16.547 6.055 1 89.69 72 ARG A C 1
ATOM 556 O O . ARG A 1 72 ? 6.598 15.977 5.008 1 89.69 72 ARG A O 1
ATOM 563 N N . ALA A 1 73 ? 7.078 16.609 7.047 1 90.5 73 ALA A N 1
ATOM 564 C CA . ALA A 1 73 ? 8.383 15.953 7.023 1 90.5 73 ALA A CA 1
ATOM 565 C C . ALA A 1 73 ? 8.234 14.438 6.879 1 90.5 73 ALA A C 1
ATOM 567 O O . ALA A 1 73 ? 8.969 13.812 6.105 1 90.5 73 ALA A O 1
ATOM 568 N N . VAL A 1 74 ? 7.332 13.82 7.586 1 93.25 74 VAL A N 1
ATOM 569 C CA . VAL A 1 74 ? 7.07 12.391 7.523 1 93.25 74 VAL A CA 1
ATOM 570 C C . VAL A 1 74 ? 6.543 12.023 6.141 1 93.25 74 VAL A C 1
ATOM 572 O O . VAL A 1 74 ? 6.953 11.016 5.559 1 93.25 74 VAL A O 1
ATOM 575 N N . ALA A 1 75 ? 5.68 12.867 5.605 1 92.75 75 ALA A N 1
ATOM 576 C CA . ALA A 1 75 ? 5.125 12.625 4.277 1 92.75 75 ALA A CA 1
ATOM 577 C C . ALA A 1 75 ? 6.215 12.672 3.211 1 92.75 75 ALA A C 1
ATOM 579 O O . ALA A 1 75 ? 6.23 11.859 2.289 1 92.75 75 ALA A O 1
ATOM 580 N N . GLN A 1 76 ? 7.117 13.609 3.359 1 93.81 76 GLN A N 1
ATOM 581 C CA . GLN A 1 76 ? 8.219 13.734 2.41 1 93.81 76 GLN A CA 1
ATOM 582 C C . GLN A 1 76 ? 9.164 12.547 2.508 1 93.81 76 GLN A C 1
ATOM 584 O O . GLN A 1 76 ? 9.633 12.031 1.487 1 93.81 76 GLN A O 1
ATOM 589 N N . ALA A 1 77 ? 9.469 12.125 3.734 1 95.25 77 ALA A N 1
ATOM 590 C CA . ALA A 1 77 ? 10.281 10.93 3.941 1 95.25 77 ALA A CA 1
ATOM 591 C C . ALA A 1 77 ? 9.617 9.703 3.32 1 95.25 77 ALA A C 1
ATOM 593 O O . ALA A 1 77 ? 10.289 8.891 2.672 1 95.25 77 ALA A O 1
ATOM 594 N N . GLY A 1 78 ? 8.344 9.547 3.508 1 97.19 78 GLY A N 1
ATOM 595 C CA . GLY A 1 78 ? 7.59 8.445 2.93 1 97.19 78 GLY A CA 1
ATOM 596 C C . GLY A 1 78 ? 7.668 8.398 1.415 1 97.19 78 GLY A C 1
ATOM 597 O O . GLY A 1 78 ? 7.941 7.352 0.833 1 97.19 78 GLY A O 1
ATOM 598 N N . GLN A 1 79 ? 7.457 9.562 0.818 1 96.94 79 GLN A N 1
ATOM 599 C CA . GLN A 1 79 ? 7.469 9.625 -0.64 1 96.94 79 GLN A CA 1
ATOM 600 C C . GLN A 1 79 ? 8.859 9.32 -1.192 1 96.94 79 GLN A C 1
ATOM 602 O O . GLN A 1 79 ? 9 8.609 -2.188 1 96.94 79 GLN A O 1
ATOM 607 N N . ALA A 1 80 ? 9.867 9.844 -0.568 1 97.31 80 ALA A N 1
ATOM 608 C CA . ALA A 1 80 ? 11.242 9.586 -0.987 1 97.31 80 ALA A CA 1
ATOM 609 C C . ALA A 1 80 ? 11.594 8.109 -0.832 1 97.31 80 ALA A C 1
ATOM 611 O O . ALA A 1 80 ? 12.172 7.5 -1.736 1 97.31 80 ALA A O 1
ATOM 612 N N . ALA A 1 81 ? 11.211 7.551 0.302 1 98.5 81 ALA A N 1
ATOM 613 C CA . ALA A 1 81 ? 11.477 6.141 0.565 1 98.5 81 ALA A CA 1
ATOM 614 C C . ALA A 1 81 ? 10.727 5.246 -0.422 1 98.5 81 ALA A C 1
ATOM 616 O O . ALA A 1 81 ? 11.273 4.246 -0.896 1 98.5 81 ALA A O 1
ATOM 617 N N . GLN A 1 82 ? 9.484 5.574 -0.708 1 98.69 82 GLN A N 1
ATOM 618 C CA . GLN A 1 82 ? 8.695 4.789 -1.652 1 98.69 82 GLN A CA 1
ATOM 619 C C . GLN A 1 82 ? 9.336 4.801 -3.041 1 98.69 82 GLN A C 1
ATOM 621 O O . GLN A 1 82 ? 9.43 3.758 -3.691 1 98.69 82 GLN A O 1
ATOM 626 N N . ARG A 1 83 ? 9.773 5.969 -3.52 1 98.25 83 ARG A N 1
ATOM 627 C CA . ARG A 1 83 ? 10.438 6.059 -4.816 1 98.25 83 ARG A CA 1
ATOM 628 C C . ARG A 1 83 ? 11.695 5.203 -4.84 1 98.25 83 ARG A C 1
ATOM 630 O O . ARG A 1 83 ? 11.938 4.469 -5.801 1 98.25 83 ARG A O 1
ATOM 637 N N . THR A 1 84 ? 12.414 5.277 -3.793 1 98.69 84 THR A N 1
ATOM 638 C CA . THR A 1 84 ? 13.648 4.504 -3.691 1 98.69 84 THR A CA 1
ATOM 639 C C . THR A 1 84 ? 13.344 3.01 -3.629 1 98.69 84 THR A C 1
ATOM 641 O O . THR A 1 84 ? 14.055 2.199 -4.227 1 98.69 84 THR A O 1
ATOM 644 N N . ALA A 1 85 ? 12.305 2.627 -2.887 1 98.81 85 ALA A N 1
ATOM 645 C CA . ALA A 1 85 ? 11.898 1.227 -2.787 1 98.81 85 ALA A CA 1
ATOM 646 C C . ALA A 1 85 ? 11.5 0.673 -4.152 1 98.81 85 ALA A C 1
ATOM 648 O O . ALA A 1 85 ? 11.828 -0.467 -4.488 1 98.81 85 ALA A O 1
ATOM 649 N N . VAL A 1 86 ? 10.781 1.487 -4.926 1 98.75 86 VAL A N 1
ATOM 650 C CA . VAL A 1 86 ? 10.367 1.089 -6.266 1 98.75 86 VAL A CA 1
ATOM 651 C C . VAL A 1 86 ? 11.594 0.844 -7.137 1 98.75 86 VAL A C 1
ATOM 653 O O . VAL A 1 86 ? 11.703 -0.201 -7.785 1 98.75 86 VAL A O 1
ATOM 656 N N . ASP A 1 87 ? 12.523 1.729 -7.105 1 98.44 87 ASP A N 1
ATOM 657 C CA . ASP A 1 87 ? 13.758 1.583 -7.867 1 98.44 87 ASP A CA 1
ATOM 658 C C . ASP A 1 87 ? 14.555 0.371 -7.391 1 98.44 87 ASP A C 1
ATOM 660 O O . ASP A 1 87 ? 15.078 -0.393 -8.203 1 98.44 87 ASP A O 1
ATOM 664 N N . TYR A 1 88 ? 14.602 0.209 -6.137 1 98.69 88 TYR A N 1
ATOM 665 C CA . TYR A 1 88 ? 15.383 -0.875 -5.547 1 98.69 88 TYR A CA 1
ATOM 666 C C . TYR A 1 88 ? 14.766 -2.23 -5.883 1 98.69 88 TYR A C 1
ATOM 668 O O . TYR A 1 88 ? 15.492 -3.191 -6.16 1 98.69 88 TYR A O 1
ATOM 676 N N . ALA A 1 89 ? 13.438 -2.297 -5.812 1 98.69 89 ALA A N 1
ATOM 677 C CA . ALA A 1 89 ? 12.75 -3.539 -6.164 1 98.69 89 ALA A CA 1
ATOM 678 C C . ALA A 1 89 ? 13.078 -3.959 -7.594 1 98.69 89 ALA A C 1
ATOM 680 O O . ALA A 1 89 ? 13.242 -5.148 -7.875 1 98.69 89 ALA A O 1
ATOM 681 N N . GLN A 1 90 ? 13.156 -2.965 -8.445 1 98.31 90 GLN A N 1
ATOM 682 C CA . GLN A 1 90 ? 13.484 -3.262 -9.836 1 98.31 90 GLN A CA 1
ATOM 683 C C . GLN A 1 90 ? 14.938 -3.727 -9.969 1 98.31 90 GLN A C 1
ATOM 685 O O . GLN A 1 90 ? 15.227 -4.648 -10.734 1 98.31 90 GLN A O 1
ATOM 690 N N . VAL A 1 91 ? 15.82 -3.146 -9.242 1 97.69 91 VAL A N 1
ATOM 691 C CA . VAL A 1 91 ? 17.203 -3.588 -9.211 1 97.69 91 VAL A CA 1
ATOM 692 C C . VAL A 1 91 ? 17.281 -5 -8.625 1 97.69 91 VAL A C 1
ATOM 694 O O . VAL A 1 91 ? 17.969 -5.867 -9.188 1 97.69 91 VAL A O 1
ATOM 697 N N . LEU A 1 92 ? 16.562 -5.258 -7.559 1 97.44 92 LEU A N 1
ATOM 698 C CA . LEU A 1 92 ? 16.578 -6.523 -6.832 1 97.44 92 LEU A CA 1
ATOM 699 C C . LEU A 1 92 ? 16.047 -7.66 -7.703 1 97.44 92 LEU A C 1
ATOM 701 O O . LEU A 1 92 ? 16.531 -8.789 -7.613 1 97.44 92 LEU A O 1
ATOM 705 N N . THR A 1 93 ? 15.117 -7.328 -8.609 1 97.19 93 THR A N 1
ATOM 706 C CA . THR A 1 93 ? 14.422 -8.375 -9.359 1 97.19 93 THR A CA 1
ATOM 707 C C . THR A 1 93 ? 14.891 -8.391 -10.812 1 97.19 93 THR A C 1
ATOM 709 O O . THR A 1 93 ? 14.258 -9.023 -11.664 1 97.19 93 THR A O 1
ATOM 712 N N . SER A 1 94 ? 15.945 -7.645 -11.086 1 96.19 94 SER A N 1
ATOM 713 C CA . SER A 1 94 ? 16.547 -7.684 -12.414 1 96.19 94 SER A CA 1
ATOM 714 C C . SER A 1 94 ? 17.969 -8.219 -12.359 1 96.19 94 SER A C 1
ATOM 716 O O . SER A 1 94 ? 18.766 -7.797 -11.523 1 96.19 94 SER A O 1
ATOM 718 N N . ILE A 1 95 ? 18.172 -9.281 -13.195 1 94.06 95 ILE A N 1
ATOM 719 C CA . ILE A 1 95 ? 19.5 -9.891 -13.25 1 94.06 95 ILE A CA 1
ATOM 720 C C . ILE A 1 95 ? 19.859 -10.234 -14.695 1 94.06 95 ILE A C 1
ATOM 722 O O . ILE A 1 95 ? 19 -10.648 -15.469 1 94.06 95 ILE A O 1
ATOM 726 N N . ASP A 1 96 ? 21.078 -9.977 -15 1 92.75 96 ASP A N 1
ATOM 727 C CA . ASP A 1 96 ? 21.688 -10.398 -16.25 1 92.75 96 ASP A CA 1
ATOM 728 C C . ASP A 1 96 ? 22.891 -11.305 -16 1 92.75 96 ASP A C 1
ATOM 730 O O . ASP A 1 96 ? 23.875 -10.883 -15.383 1 92.75 96 ASP A O 1
ATOM 734 N N . ALA A 1 97 ? 22.859 -12.516 -16.609 1 89.38 97 ALA A N 1
ATOM 735 C CA . ALA A 1 97 ? 23.891 -13.508 -16.375 1 89.38 97 ALA A CA 1
ATOM 736 C C . ALA A 1 97 ? 25.25 -13 -16.859 1 89.38 97 ALA A C 1
ATOM 738 O O . ALA A 1 97 ? 26.297 -13.438 -16.375 1 89.38 97 ALA A O 1
ATOM 739 N N . ASN A 1 98 ? 25.25 -12.102 -17.766 1 91.12 98 ASN A N 1
ATOM 740 C CA . ASN A 1 98 ? 26.5 -11.57 -18.312 1 91.12 98 ASN A CA 1
ATOM 741 C C . ASN A 1 98 ? 27.062 -10.469 -17.422 1 91.12 98 ASN A C 1
ATOM 743 O O . ASN A 1 98 ? 28.203 -10.039 -17.609 1 91.12 98 ASN A O 1
ATOM 747 N N . GLN A 1 99 ? 26.266 -10.047 -16.453 1 93.81 99 GLN A N 1
ATOM 748 C CA . GLN A 1 99 ? 26.688 -8.969 -15.57 1 93.81 99 GLN A CA 1
ATOM 749 C C . GLN A 1 99 ? 26.297 -9.273 -14.125 1 93.81 99 GLN A C 1
ATOM 751 O O . GLN A 1 99 ? 25.797 -8.398 -13.414 1 93.81 99 GLN A O 1
ATOM 756 N N . VAL A 1 100 ? 26.484 -10.422 -13.703 1 93.25 100 VAL A N 1
ATOM 757 C CA . VAL A 1 100 ? 25.969 -10.914 -12.43 1 93.25 100 VAL A CA 1
ATOM 758 C C . VAL A 1 100 ? 26.625 -10.156 -11.281 1 93.25 100 VAL A C 1
ATOM 760 O O . VAL A 1 100 ? 25.953 -9.711 -10.352 1 93.25 100 VAL A O 1
ATOM 763 N N . ASP A 1 101 ? 27.938 -9.914 -11.406 1 93.12 101 ASP A N 1
ATOM 764 C CA . ASP A 1 101 ? 28.656 -9.25 -10.328 1 93.12 101 ASP A CA 1
ATOM 765 C C . ASP A 1 101 ? 28.219 -7.797 -10.188 1 93.12 101 ASP A C 1
ATOM 767 O O . ASP A 1 101 ? 28.078 -7.289 -9.078 1 93.12 101 ASP A O 1
ATOM 771 N N . GLN A 1 102 ? 28.047 -7.219 -11.289 1 94.56 102 GLN A N 1
ATOM 772 C CA . GLN A 1 102 ? 27.562 -5.84 -11.273 1 94.56 102 GLN A CA 1
ATOM 773 C C . GLN A 1 102 ? 26.156 -5.746 -10.688 1 94.56 102 GLN A C 1
ATOM 775 O O . GLN A 1 102 ? 25.844 -4.82 -9.938 1 94.56 102 GLN A O 1
ATOM 780 N N . ASN A 1 103 ? 25.312 -6.664 -11.055 1 95.56 103 ASN A N 1
ATOM 781 C CA . ASN A 1 103 ? 23.953 -6.703 -10.523 1 95.56 103 ASN A CA 1
ATOM 782 C C . ASN A 1 103 ? 23.953 -6.887 -9.008 1 95.56 103 ASN A C 1
ATOM 784 O O . ASN A 1 103 ? 23.25 -6.168 -8.297 1 95.56 103 ASN A O 1
ATOM 788 N N . PHE A 1 104 ? 24.766 -7.77 -8.539 1 95.31 104 PHE A N 1
ATOM 789 C CA . PHE A 1 104 ? 24.844 -8.016 -7.102 1 95.31 104 PHE A CA 1
ATOM 790 C C . PHE A 1 104 ? 25.328 -6.77 -6.363 1 95.31 104 PHE A C 1
ATOM 792 O O . PHE A 1 104 ? 24.797 -6.426 -5.305 1 95.31 104 PHE A O 1
ATOM 799 N N . ALA A 1 105 ? 26.266 -6.117 -6.895 1 95.44 105 ALA A N 1
ATOM 800 C CA . ALA A 1 105 ? 26.812 -4.906 -6.277 1 95.44 105 ALA A CA 1
ATOM 801 C C . ALA A 1 105 ? 25.734 -3.818 -6.188 1 95.44 105 ALA A C 1
ATOM 803 O O . ALA A 1 105 ? 25.672 -3.098 -5.188 1 95.44 105 ALA A O 1
ATOM 804 N N . ALA A 1 106 ? 25 -3.703 -7.227 1 96.62 106 ALA A N 1
ATOM 805 C CA . ALA A 1 106 ? 23.938 -2.715 -7.238 1 96.62 106 ALA A CA 1
ATOM 806 C C . ALA A 1 106 ? 22.906 -3.002 -6.141 1 96.62 106 ALA A C 1
ATOM 808 O O . ALA A 1 106 ? 22.438 -2.082 -5.473 1 96.62 106 ALA A O 1
ATOM 809 N N . VAL A 1 107 ? 22.547 -4.273 -5.973 1 97.44 107 VAL A N 1
ATOM 810 C CA . VAL A 1 107 ? 21.609 -4.668 -4.926 1 97.44 107 VAL A CA 1
ATOM 811 C C . VAL A 1 107 ? 22.203 -4.375 -3.553 1 97.44 107 VAL A C 1
ATOM 813 O O . VAL A 1 107 ? 21.547 -3.795 -2.689 1 97.44 107 VAL A O 1
ATOM 816 N N . LEU A 1 108 ? 23.438 -4.719 -3.396 1 97.25 108 LEU A N 1
ATOM 817 C CA . LEU A 1 108 ? 24.094 -4.535 -2.107 1 97.25 108 LEU A CA 1
ATOM 818 C C . LEU A 1 108 ? 24.266 -3.051 -1.792 1 97.25 108 LEU A C 1
ATOM 820 O O . LEU A 1 108 ? 24.234 -2.654 -0.625 1 97.25 108 LEU A O 1
ATOM 824 N N . GLY A 1 109 ? 24.375 -2.244 -2.76 1 97.12 109 GLY A N 1
ATOM 825 C CA . GLY A 1 109 ? 24.5 -0.805 -2.596 1 97.12 109 GLY A CA 1
ATOM 826 C C . GLY A 1 109 ? 23.25 -0.156 -2.049 1 97.12 109 GLY A C 1
ATOM 827 O O . GLY A 1 109 ? 23.297 0.957 -1.52 1 97.12 109 GLY A O 1
ATOM 828 N N . GLY A 1 110 ? 22.109 -0.859 -2.203 1 98.19 110 GLY A N 1
ATOM 829 C CA . GLY A 1 110 ? 20.828 -0.337 -1.724 1 98.19 110 GLY A CA 1
ATOM 830 C C . GLY A 1 110 ? 20.312 -1.07 -0.504 1 98.19 110 GLY A C 1
ATOM 831 O O . GLY A 1 110 ? 19.156 -0.899 -0.12 1 98.19 110 GLY A O 1
ATOM 832 N N . ALA A 1 111 ? 21.188 -1.843 0.102 1 98.31 111 ALA A N 1
ATOM 833 C CA . ALA A 1 111 ? 20.766 -2.67 1.232 1 98.31 111 ALA A CA 1
ATOM 834 C C . ALA A 1 111 ? 21.484 -2.246 2.512 1 98.31 111 ALA A C 1
ATOM 836 O O . ALA A 1 111 ? 22.547 -1.627 2.461 1 98.31 111 ALA A O 1
ATOM 837 N N . THR A 1 112 ? 20.859 -2.518 3.668 1 97.88 112 THR A N 1
ATOM 838 C CA . THR A 1 112 ? 21.469 -2.305 4.973 1 97.88 112 THR A CA 1
ATOM 839 C C . THR A 1 112 ? 21.016 -3.367 5.969 1 97.88 112 THR A C 1
ATOM 841 O O . THR A 1 112 ? 20.172 -4.207 5.645 1 97.88 112 THR A O 1
ATOM 844 N N . GLY A 1 113 ? 21.703 -3.494 7.012 1 94.88 113 GLY A N 1
ATOM 845 C CA . GLY A 1 113 ? 21.312 -4.352 8.117 1 94.88 113 GLY A CA 1
ATOM 846 C C . GLY A 1 113 ? 21.453 -5.832 7.801 1 94.88 113 GLY A C 1
ATOM 847 O O . GLY A 1 113 ? 22.344 -6.23 7.051 1 94.88 113 GLY A O 1
ATOM 848 N N . GLU A 1 114 ? 20.609 -6.621 8.406 1 94.19 114 GLU A N 1
ATOM 849 C CA . GLU A 1 114 ? 20.656 -8.07 8.289 1 94.19 114 GLU A CA 1
ATOM 850 C C . GLU A 1 114 ? 20.344 -8.523 6.867 1 94.19 114 GLU A C 1
ATOM 852 O O . GLU A 1 114 ? 20.891 -9.523 6.391 1 94.19 114 GLU A O 1
ATOM 857 N N . PHE A 1 115 ? 19.609 -7.793 6.188 1 97.44 115 PHE A N 1
ATOM 858 C CA . PHE A 1 115 ? 19.266 -8.141 4.812 1 97.44 115 PHE A CA 1
ATOM 859 C C . PHE A 1 115 ? 20.516 -8.117 3.934 1 97.44 115 PHE A C 1
ATOM 861 O O . PHE A 1 115 ? 20.734 -9.031 3.129 1 97.44 115 PHE A O 1
ATOM 868 N N . LYS A 1 116 ? 21.234 -7.07 4.121 1 96.69 116 LYS A N 1
ATOM 869 C CA . LYS A 1 116 ? 22.453 -6.949 3.344 1 96.69 116 LYS A CA 1
ATOM 870 C C . LYS A 1 116 ? 23.375 -8.148 3.574 1 96.69 116 LYS A C 1
ATOM 872 O O . LYS A 1 116 ? 23.906 -8.719 2.623 1 96.69 116 LYS A O 1
ATOM 877 N N . ASP A 1 117 ? 23.484 -8.594 4.824 1 95.56 117 ASP A N 1
ATOM 878 C CA . ASP A 1 117 ? 24.344 -9.719 5.176 1 95.56 117 ASP A CA 1
ATOM 879 C C . ASP A 1 117 ? 23.844 -11.016 4.551 1 95.56 117 ASP A C 1
ATOM 881 O O . ASP A 1 117 ? 24.609 -11.781 3.969 1 95.56 117 ASP A O 1
ATOM 885 N N . THR A 1 118 ? 22.641 -11.219 4.641 1 94.94 118 THR A N 1
ATOM 886 C CA . THR A 1 118 ? 22.031 -12.43 4.113 1 94.94 118 THR A CA 1
ATOM 887 C C . THR A 1 118 ? 22.125 -12.477 2.592 1 94.94 118 THR A C 1
ATOM 889 O O . THR A 1 118 ? 22.422 -13.523 2.016 1 94.94 118 THR A O 1
ATOM 892 N N . TYR A 1 119 ? 21.906 -11.336 1.965 1 96.38 119 TYR A N 1
ATOM 893 C CA . TYR A 1 119 ? 21.969 -11.281 0.509 1 96.38 119 TYR A CA 1
ATOM 894 C C . TYR A 1 119 ? 23.375 -11.555 0.007 1 96.38 119 TYR A C 1
ATOM 896 O O . TYR A 1 119 ? 23.562 -12.219 -1.012 1 96.38 119 TYR A O 1
ATOM 904 N N . THR A 1 120 ? 24.344 -10.977 0.722 1 94.81 120 THR A N 1
ATOM 905 C CA . THR A 1 120 ? 25.734 -11.195 0.35 1 94.81 120 THR A CA 1
ATOM 906 C C . THR A 1 120 ? 26.062 -12.688 0.334 1 94.81 120 THR A C 1
ATOM 908 O O . THR A 1 120 ? 26.625 -13.195 -0.638 1 94.81 120 THR A O 1
ATOM 911 N N . LYS A 1 121 ? 25.578 -13.398 1.307 1 95.06 121 LYS A N 1
ATOM 912 C CA . LYS A 1 121 ? 25.828 -14.828 1.413 1 95.06 121 LYS A CA 1
ATOM 913 C C . LYS A 1 121 ? 25.078 -15.609 0.344 1 95.06 121 LYS A C 1
ATOM 915 O O . LYS A 1 121 ? 25.641 -16.469 -0.331 1 95.06 121 LYS A O 1
ATOM 920 N N . ALA A 1 122 ? 23.844 -15.25 0.187 1 93.25 122 ALA A N 1
ATOM 921 C CA . ALA A 1 122 ? 23 -15.961 -0.767 1 93.25 122 ALA A CA 1
ATOM 922 C C . ALA A 1 122 ? 23.484 -15.742 -2.197 1 93.25 122 ALA A C 1
ATOM 924 O O . ALA A 1 122 ? 23.5 -16.672 -3.002 1 93.25 122 ALA A O 1
ATOM 925 N N . SER A 1 123 ? 23.891 -14.547 -2.467 1 93.56 123 SER A N 1
ATOM 926 C CA . SER A 1 123 ? 24.328 -14.219 -3.822 1 93.56 123 SER A CA 1
ATOM 927 C C . SER A 1 123 ? 25.609 -14.953 -4.188 1 93.56 123 SER A C 1
ATOM 929 O O . SER A 1 123 ? 25.766 -15.414 -5.32 1 93.56 123 SER A O 1
ATOM 931 N N . ALA A 1 124 ? 26.531 -15.102 -3.283 1 91.19 124 ALA A N 1
ATOM 932 C CA . ALA A 1 124 ? 27.781 -15.82 -3.52 1 91.19 124 ALA A CA 1
ATOM 933 C C . ALA A 1 124 ? 27.516 -17.281 -3.855 1 91.19 124 ALA A C 1
ATOM 935 O O . ALA A 1 124 ? 28.188 -17.859 -4.719 1 91.19 124 ALA A O 1
ATOM 936 N N . GLN A 1 125 ? 26.469 -17.781 -3.262 1 93.12 125 GLN A N 1
ATOM 937 C CA . GLN A 1 125 ? 26.141 -19.188 -3.447 1 93.12 125 GLN A CA 1
ATOM 938 C C . GLN A 1 125 ? 25.438 -19.422 -4.777 1 93.12 125 GLN A C 1
ATOM 940 O O . GLN A 1 125 ? 25.547 -20.5 -5.367 1 93.12 125 GLN A O 1
ATOM 945 N N . LEU A 1 126 ? 24.766 -18.406 -5.25 1 93.06 126 LEU A N 1
ATOM 946 C CA . LEU A 1 126 ? 23.922 -18.578 -6.418 1 93.06 126 LEU A CA 1
ATOM 947 C C . LEU A 1 126 ? 24.625 -18.109 -7.684 1 93.06 126 LEU A C 1
ATOM 949 O O . LEU A 1 126 ? 24.188 -18.422 -8.797 1 93.06 126 LEU A O 1
ATOM 953 N N . ARG A 1 127 ? 25.734 -17.5 -7.543 1 93.25 127 ARG A N 1
ATOM 954 C CA . ARG A 1 127 ? 26.438 -16.844 -8.641 1 93.25 127 ARG A CA 1
ATOM 955 C C . ARG A 1 127 ? 26.688 -17.828 -9.781 1 93.25 127 ARG A C 1
ATOM 957 O O . ARG A 1 127 ? 26.297 -17.562 -10.922 1 93.25 127 ARG A O 1
ATOM 964 N N . GLN A 1 128 ? 27.297 -18.922 -9.516 1 92.19 128 GLN A N 1
ATOM 965 C CA . GLN A 1 128 ? 27.672 -19.875 -10.547 1 92.19 128 GLN A CA 1
ATOM 966 C C . GLN A 1 128 ? 26.453 -20.484 -11.227 1 92.19 128 GLN A C 1
ATOM 968 O O . GLN A 1 128 ? 26.469 -20.75 -12.43 1 92.19 128 GLN A O 1
ATOM 973 N N . LEU A 1 129 ? 25.453 -20.719 -10.438 1 91.31 129 LEU A N 1
ATOM 974 C CA . LEU A 1 129 ? 24.219 -21.297 -10.984 1 91.31 129 LEU A CA 1
ATOM 975 C C . LEU A 1 129 ? 23.578 -20.344 -11.992 1 91.31 129 LEU A C 1
ATOM 977 O O . LEU A 1 129 ? 23.094 -20.781 -13.031 1 91.31 129 LEU A O 1
ATOM 981 N N . LEU A 1 130 ? 23.625 -19.109 -11.727 1 92.75 130 LEU A N 1
ATOM 982 C CA . LEU A 1 130 ? 23.031 -18.109 -12.609 1 92.75 130 LEU A CA 1
ATOM 983 C C . LEU A 1 130 ? 23.828 -18.016 -13.914 1 92.75 130 LEU A C 1
ATOM 985 O O . LEU A 1 130 ? 23.234 -17.891 -14.992 1 92.75 130 LEU A O 1
ATOM 989 N N . ILE A 1 131 ? 25.109 -18.141 -13.836 1 92.31 131 ILE A N 1
ATOM 990 C CA . ILE A 1 131 ? 25.969 -18.047 -15.008 1 92.31 131 ILE A CA 1
ATOM 991 C C . ILE A 1 131 ? 25.797 -19.297 -15.867 1 92.31 131 ILE A C 1
ATOM 993 O O . ILE A 1 131 ? 25.609 -19.203 -17.078 1 92.31 131 ILE A O 1
ATOM 997 N N . ASP A 1 132 ? 25.719 -20.469 -15.281 1 92.69 132 ASP A N 1
ATOM 998 C CA . ASP A 1 132 ? 25.641 -21.734 -15.992 1 92.69 132 ASP A CA 1
ATOM 999 C C . ASP A 1 132 ? 24.328 -21.875 -16.734 1 92.69 132 ASP A C 1
ATOM 1001 O O . ASP A 1 132 ? 24.266 -22.469 -17.812 1 92.69 132 ASP A O 1
ATOM 1005 N N . ASN A 1 133 ? 23.375 -21.25 -16.141 1 92.38 133 ASN A N 1
ATOM 1006 C CA . ASN A 1 133 ? 22.047 -21.406 -16.719 1 92.38 133 ASN A CA 1
ATOM 1007 C C . ASN A 1 133 ? 21.688 -20.219 -17.609 1 92.38 133 ASN A C 1
ATOM 1009 O O . ASN A 1 133 ? 20.578 -20.156 -18.156 1 92.38 133 ASN A O 1
ATOM 1013 N N . LYS A 1 134 ? 22.641 -19.281 -17.688 1 92.06 134 LYS A N 1
ATOM 1014 C CA . LYS A 1 134 ? 22.438 -18.078 -18.484 1 92.06 134 LYS A CA 1
ATOM 1015 C C . LYS A 1 134 ? 21.125 -17.391 -18.094 1 92.06 134 LYS A C 1
ATOM 1017 O O . LYS A 1 134 ? 20.344 -17.016 -18.953 1 92.06 134 LYS A O 1
ATOM 1022 N N . ALA A 1 135 ? 20.922 -17.297 -16.828 1 92.06 135 ALA A N 1
ATOM 1023 C CA . ALA A 1 135 ? 19.672 -16.781 -16.281 1 92.06 135 ALA A CA 1
ATOM 1024 C C . ALA A 1 135 ? 19.562 -15.273 -16.5 1 92.06 135 ALA A C 1
ATOM 1026 O O . ALA A 1 135 ? 20.547 -14.547 -16.344 1 92.06 135 ALA A O 1
ATOM 1027 N N . THR A 1 136 ? 18.391 -14.852 -16.953 1 94.31 136 THR A N 1
ATOM 1028 C CA . THR A 1 136 ? 18.062 -13.438 -17.062 1 94.31 136 THR A CA 1
ATOM 1029 C C . THR A 1 136 ? 16.703 -13.148 -16.422 1 94.31 136 THR A C 1
ATOM 1031 O O . THR A 1 136 ? 15.797 -13.969 -16.516 1 94.31 136 THR A O 1
ATOM 1034 N N . ALA A 1 137 ? 16.703 -12.047 -15.719 1 95.5 137 ALA A N 1
ATOM 1035 C CA . ALA A 1 137 ? 15.453 -11.617 -15.094 1 95.5 137 ALA A CA 1
ATOM 1036 C C . ALA A 1 137 ? 15.266 -10.109 -15.227 1 95.5 137 ALA A C 1
ATOM 1038 O O . ALA A 1 137 ? 16.234 -9.352 -15.203 1 95.5 137 ALA A O 1
ATOM 1039 N N . HIS A 1 138 ? 14.008 -9.711 -15.445 1 96.38 138 HIS A N 1
ATOM 1040 C CA . HIS A 1 138 ? 13.641 -8.305 -15.484 1 96.38 138 HIS A CA 1
ATOM 1041 C C . HIS A 1 138 ? 12.367 -8.039 -14.695 1 96.38 138 HIS A C 1
ATOM 1043 O O . HIS A 1 138 ? 11.305 -8.562 -15.031 1 96.38 138 HIS A O 1
ATOM 1049 N N . GLY A 1 139 ? 12.562 -7.211 -13.688 1 97.5 139 GLY A N 1
ATOM 1050 C CA . GLY A 1 139 ? 11.422 -6.902 -12.836 1 97.5 139 GLY A CA 1
ATOM 1051 C C . GLY A 1 139 ? 10.906 -5.484 -13.023 1 97.5 139 GLY A C 1
ATOM 1052 O O . GLY A 1 139 ? 11.695 -4.551 -13.203 1 97.5 139 GLY A O 1
ATOM 1053 N N . THR A 1 140 ? 9.578 -5.309 -13 1 98.19 140 THR A N 1
ATOM 1054 C CA . THR A 1 140 ? 8.898 -4.016 -13.047 1 98.19 140 THR A CA 1
ATOM 1055 C C . THR A 1 140 ? 7.855 -3.906 -11.945 1 98.19 140 THR A C 1
ATOM 1057 O O . THR A 1 140 ? 7.086 -4.844 -11.719 1 98.19 140 THR A O 1
ATOM 1060 N N . VAL A 1 141 ? 7.906 -2.785 -11.273 1 98.38 141 VAL A N 1
ATOM 1061 C CA . VAL A 1 141 ? 6.898 -2.545 -10.242 1 98.38 141 VAL A CA 1
ATOM 1062 C C . VAL A 1 141 ? 5.621 -2.008 -10.883 1 98.38 141 VAL A C 1
ATOM 1064 O O . VAL A 1 141 ? 5.641 -0.965 -11.539 1 98.38 141 VAL A O 1
ATOM 1067 N N . VAL A 1 142 ? 4.527 -2.652 -10.648 1 98.19 142 VAL A N 1
ATOM 1068 C CA . VAL A 1 142 ? 3.291 -2.244 -11.305 1 98.19 142 VAL A CA 1
ATOM 1069 C C . VAL A 1 142 ? 2.441 -1.423 -10.336 1 98.19 142 VAL A C 1
ATOM 1071 O O . VAL A 1 142 ? 1.635 -0.591 -10.758 1 98.19 142 VAL A O 1
ATOM 1074 N N . ASP A 1 143 ? 2.588 -1.664 -9.023 1 98.38 143 ASP A N 1
ATOM 1075 C CA . ASP A 1 143 ? 1.921 -0.883 -7.984 1 98.38 143 ASP A CA 1
ATOM 1076 C C . ASP A 1 143 ? 2.76 -0.836 -6.711 1 98.38 143 ASP A C 1
ATOM 1078 O O . ASP A 1 143 ? 3.543 -1.751 -6.441 1 98.38 143 ASP A O 1
ATOM 1082 N N . SER A 1 144 ? 2.578 0.24 -5.945 1 98.69 144 SER A N 1
ATOM 1083 C CA . SER A 1 144 ? 3.229 0.373 -4.645 1 98.69 144 SER A CA 1
ATOM 1084 C C . SER A 1 144 ? 2.422 1.271 -3.713 1 98.69 144 SER A C 1
ATOM 1086 O O . SER A 1 144 ? 1.667 2.131 -4.172 1 98.69 144 SER A O 1
ATOM 1088 N N . ALA A 1 145 ? 2.549 1.018 -2.416 1 98.62 145 ALA A N 1
ATOM 1089 C CA . ALA A 1 145 ? 1.885 1.826 -1.397 1 98.62 145 ALA A CA 1
ATOM 1090 C C . ALA A 1 145 ? 2.654 1.79 -0.08 1 98.62 145 ALA A C 1
ATOM 1092 O O . ALA A 1 145 ? 3.238 0.764 0.277 1 98.62 145 ALA A O 1
ATOM 1093 N N . ILE A 1 146 ? 2.605 2.887 0.579 1 98.5 146 ILE A N 1
ATOM 1094 C CA . ILE A 1 146 ? 3.248 2.979 1.887 1 98.5 146 ILE A CA 1
ATOM 1095 C C . ILE A 1 146 ? 2.346 2.354 2.949 1 98.5 146 ILE A C 1
ATOM 1097 O O . ILE A 1 146 ? 1.213 2.799 3.15 1 98.5 146 ILE A O 1
ATOM 1101 N N . GLN A 1 147 ? 2.83 1.369 3.631 1 98.44 147 GLN A N 1
ATOM 1102 C CA . GLN A 1 147 ? 2.061 0.723 4.688 1 98.44 147 GLN A CA 1
ATOM 1103 C C . GLN A 1 147 ? 2.219 1.464 6.016 1 98.44 147 GLN A C 1
ATOM 1105 O O . GLN A 1 147 ? 1.249 1.633 6.758 1 98.44 147 GLN A O 1
ATOM 1110 N N . SER A 1 148 ? 3.43 1.786 6.18 1 97.62 148 SER A N 1
ATOM 1111 C CA . SER A 1 148 ? 3.727 2.578 7.371 1 97.62 148 SER A CA 1
ATOM 1112 C C . SER A 1 148 ? 4.906 3.512 7.129 1 97.62 148 SER A C 1
ATOM 1114 O O . SER A 1 148 ? 5.785 3.217 6.316 1 97.62 148 SER A O 1
ATOM 1116 N N . GLN A 1 149 ? 4.801 4.719 7.762 1 96.62 149 GLN A N 1
ATOM 1117 C CA . GLN A 1 149 ? 5.871 5.684 7.535 1 96.62 149 GLN A CA 1
ATOM 1118 C C . GLN A 1 149 ? 6.219 6.434 8.82 1 96.62 149 GLN A C 1
ATOM 1120 O O . GLN A 1 149 ? 5.332 6.746 9.625 1 96.62 149 GLN A O 1
ATOM 1125 N N . SER A 1 150 ? 7.465 6.617 9.055 1 96.38 150 SER A N 1
ATOM 1126 C CA . SER A 1 150 ? 8.094 7.52 10.008 1 96.38 150 SER A CA 1
ATOM 1127 C C . SER A 1 150 ? 9.211 8.328 9.359 1 96.38 150 SER A C 1
ATOM 1129 O O . SER A 1 150 ? 9.414 8.242 8.148 1 96.38 150 SER A O 1
ATOM 1131 N N . ARG A 1 151 ? 9.891 9.148 10.133 1 94.44 151 ARG A N 1
ATOM 1132 C CA . ARG A 1 151 ? 10.914 10.016 9.57 1 94.44 151 ARG A CA 1
ATOM 1133 C C . ARG A 1 151 ? 12.094 9.211 9.047 1 94.44 151 ARG A C 1
ATOM 1135 O O . ARG A 1 151 ? 12.734 9.602 8.07 1 94.44 151 ARG A O 1
ATOM 1142 N N . ASN A 1 152 ? 12.281 7.996 9.633 1 96.88 152 ASN A N 1
ATOM 1143 C CA . ASN A 1 152 ? 13.508 7.293 9.273 1 96.88 152 ASN A CA 1
ATOM 1144 C C . ASN A 1 152 ? 13.234 5.848 8.875 1 96.88 152 ASN A C 1
ATOM 1146 O O . ASN A 1 152 ? 14.156 5.078 8.617 1 96.88 152 ASN A O 1
ATOM 1150 N N . ARG A 1 153 ? 12.023 5.414 8.93 1 98.19 153 ARG A N 1
ATOM 1151 C CA . ARG A 1 153 ? 11.648 4.051 8.578 1 98.19 153 ARG A CA 1
ATOM 1152 C C . ARG A 1 153 ? 10.32 4.023 7.828 1 98.19 153 ARG A C 1
ATOM 1154 O O . ARG A 1 153 ? 9.328 4.586 8.289 1 98.19 153 ARG A O 1
ATOM 1161 N N . VAL A 1 154 ? 10.297 3.424 6.719 1 98.56 154 VAL A N 1
ATOM 1162 C CA . VAL A 1 154 ? 9.109 3.346 5.875 1 98.56 154 VAL A CA 1
ATOM 1163 C C . VAL A 1 154 ? 8.93 1.918 5.363 1 98.56 154 VAL A C 1
ATOM 1165 O O . VAL A 1 154 ? 9.898 1.286 4.926 1 98.56 154 VAL A O 1
ATOM 1168 N N . VAL A 1 155 ? 7.762 1.369 5.484 1 98.81 155 VAL A N 1
ATOM 1169 C CA . VAL A 1 155 ? 7.43 0.058 4.934 1 98.81 155 VAL A CA 1
ATOM 1170 C C . VAL A 1 155 ? 6.566 0.225 3.686 1 98.81 155 VAL A C 1
ATOM 1172 O O . VAL A 1 155 ? 5.531 0.895 3.725 1 98.81 155 VAL A O 1
ATOM 1175 N N . VAL A 1 156 ? 6.992 -0.409 2.6 1 98.81 156 VAL A N 1
ATOM 1176 C CA . VAL A 1 156 ? 6.336 -0.24 1.308 1 98.81 156 VAL A CA 1
ATOM 1177 C C . VAL A 1 156 ? 5.891 -1.599 0.773 1 98.81 156 VAL A C 1
ATOM 1179 O O . VAL A 1 156 ? 6.656 -2.562 0.792 1 98.81 156 VAL A O 1
ATOM 1182 N N . LEU A 1 157 ? 4.668 -1.737 0.377 1 98.81 157 LEU A N 1
ATOM 1183 C CA . LEU A 1 157 ? 4.188 -2.885 -0.385 1 98.81 157 LEU A CA 1
ATOM 1184 C C . LEU A 1 157 ? 4.352 -2.65 -1.883 1 98.81 157 LEU A C 1
ATOM 1186 O O . LEU A 1 157 ? 4.082 -1.553 -2.377 1 98.81 157 LEU A O 1
ATOM 1190 N N . LEU A 1 158 ? 4.867 -3.646 -2.535 1 98.69 158 LEU A N 1
ATOM 1191 C CA . LEU A 1 158 ? 5.113 -3.539 -3.969 1 98.69 158 LEU A CA 1
ATOM 1192 C C . LEU A 1 158 ? 4.562 -4.754 -4.707 1 98.69 158 LEU A C 1
ATOM 1194 O O . LEU A 1 158 ? 4.691 -5.883 -4.234 1 98.69 158 LEU A O 1
ATOM 1198 N N . MET A 1 159 ? 3.934 -4.484 -5.773 1 98.38 159 MET A N 1
ATOM 1199 C CA . MET A 1 159 ? 3.553 -5.523 -6.73 1 98.38 159 MET A CA 1
ATOM 1200 C C .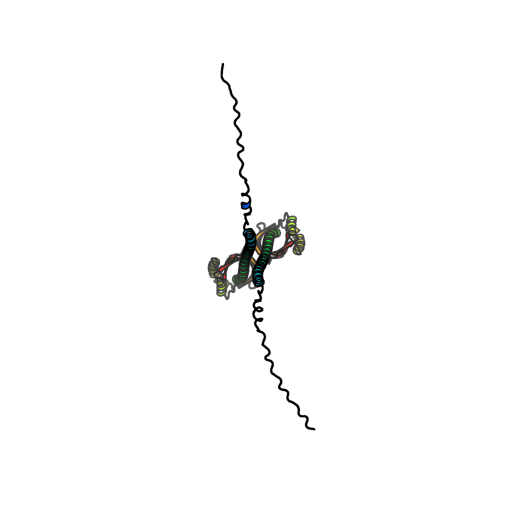 MET A 1 159 ? 4.473 -5.504 -7.945 1 98.38 159 MET A C 1
ATOM 1202 O O . MET A 1 159 ? 4.508 -4.523 -8.688 1 98.38 159 MET A O 1
ATOM 1206 N N . VAL A 1 160 ? 5.172 -6.66 -8.094 1 98.06 160 VAL A N 1
ATOM 1207 C CA . VAL A 1 160 ? 6.266 -6.684 -9.055 1 98.06 160 VAL A CA 1
ATOM 1208 C C . VAL A 1 160 ? 6.016 -7.773 -10.102 1 98.06 160 VAL A C 1
ATOM 1210 O O . VAL A 1 160 ? 5.719 -8.922 -9.75 1 98.06 160 VAL A O 1
ATOM 1213 N N . ASP A 1 161 ? 6.055 -7.441 -11.352 1 97.75 161 ASP A N 1
ATOM 1214 C CA . ASP A 1 161 ? 6.105 -8.406 -12.445 1 97.75 161 ASP A CA 1
ATOM 1215 C C . ASP A 1 161 ? 7.547 -8.656 -12.891 1 97.75 161 ASP A C 1
ATOM 1217 O O . ASP A 1 161 ? 8.281 -7.719 -13.195 1 97.75 161 ASP A O 1
ATOM 1221 N N . GLN A 1 162 ? 7.875 -9.914 -12.836 1 96.88 162 GLN A N 1
ATOM 1222 C CA . GLN A 1 162 ? 9.234 -10.281 -13.211 1 96.88 162 GLN A CA 1
ATOM 1223 C C . GLN A 1 162 ? 9.234 -11.305 -14.344 1 96.88 162 GLN A C 1
ATOM 1225 O O . GLN A 1 162 ? 8.539 -12.32 -14.266 1 96.88 162 GLN A O 1
ATOM 1230 N N . THR A 1 163 ? 9.922 -11 -15.383 1 96.38 163 THR A N 1
ATOM 1231 C CA . THR A 1 163 ? 10.125 -11.961 -16.469 1 96.38 163 THR A CA 1
ATOM 1232 C C . THR A 1 163 ? 11.477 -12.648 -16.328 1 96.38 163 THR A C 1
ATOM 1234 O O . THR A 1 163 ? 12.516 -11.992 -16.297 1 96.38 163 THR A O 1
ATOM 1237 N N . VAL A 1 164 ? 11.43 -13.953 -16.141 1 94.38 164 VAL A N 1
ATOM 1238 C CA . VAL A 1 164 ? 12.641 -14.734 -15.953 1 94.38 164 VAL A CA 1
ATOM 1239 C C . VAL A 1 164 ? 12.859 -15.648 -17.156 1 94.38 164 VAL A C 1
ATOM 1241 O O . VAL A 1 164 ? 11.93 -16.328 -17.609 1 94.38 164 VAL A O 1
ATOM 1244 N N . SER A 1 165 ? 14.008 -15.641 -17.688 1 93.69 165 SER A N 1
ATOM 1245 C CA . SER A 1 165 ? 14.391 -16.516 -18.781 1 93.69 165 SER A CA 1
ATOM 1246 C C . SER A 1 165 ? 15.695 -17.25 -18.484 1 93.69 165 SER A C 1
ATOM 1248 O O . SER A 1 165 ? 16.469 -16.812 -17.625 1 93.69 165 SER A O 1
ATOM 1250 N N . ASN A 1 166 ? 15.75 -18.469 -19.016 1 90.81 166 ASN A N 1
ATOM 1251 C CA . ASN A 1 166 ? 16.969 -19.266 -18.922 1 90.81 166 ASN A CA 1
ATOM 1252 C C . ASN A 1 166 ? 17.156 -20.141 -20.156 1 90.81 166 ASN A C 1
ATOM 1254 O O . ASN A 1 166 ? 16.438 -19.984 -21.141 1 90.81 166 ASN A O 1
ATOM 1258 N N . THR A 1 167 ? 18.156 -21 -20.172 1 88.25 167 THR A N 1
ATOM 1259 C CA . THR A 1 167 ? 18.469 -21.828 -21.328 1 88.25 167 THR A CA 1
ATOM 1260 C C . THR A 1 167 ? 17.344 -22.812 -21.609 1 88.25 167 THR A C 1
ATOM 1262 O O . THR A 1 167 ? 17.062 -23.125 -22.781 1 88.25 167 THR A O 1
ATOM 1265 N N . VAL A 1 168 ? 16.656 -23.219 -20.656 1 86.81 168 VAL A N 1
ATOM 1266 C CA . VAL A 1 168 ? 15.594 -24.219 -20.797 1 86.81 168 VAL A CA 1
ATOM 1267 C C . VAL A 1 168 ? 14.305 -23.547 -21.266 1 86.81 168 VAL A C 1
ATOM 1269 O O . VAL A 1 168 ? 13.531 -24.125 -22.016 1 86.81 168 VAL A O 1
ATOM 1272 N N . ARG A 1 169 ? 14.125 -22.297 -20.844 1 88.06 169 ARG A N 1
ATOM 1273 C CA . ARG A 1 169 ? 12.961 -21.5 -21.203 1 88.06 169 ARG A CA 1
ATOM 1274 C C . ARG A 1 169 ? 13.367 -20.109 -21.688 1 88.06 169 ARG A C 1
ATOM 1276 O O . ARG A 1 169 ? 13.164 -19.125 -21 1 88.06 169 ARG A O 1
ATOM 1283 N N . PRO A 1 170 ? 13.703 -20.078 -22.969 1 85 170 PRO A N 1
ATOM 1284 C CA . PRO A 1 170 ? 14.227 -18.812 -23.469 1 85 170 PRO A CA 1
ATOM 1285 C C . PRO A 1 170 ? 13.141 -17.75 -23.641 1 85 170 PRO A C 1
ATOM 1287 O O . PRO A 1 170 ? 13.43 -16.547 -23.625 1 85 170 PRO A O 1
ATOM 1290 N N . ASP A 1 171 ? 11.859 -18.141 -23.781 1 88.12 171 ASP A N 1
ATOM 1291 C CA . ASP A 1 171 ? 10.781 -17.188 -23.953 1 88.12 171 ASP A CA 1
ATOM 1292 C C . ASP A 1 171 ? 10.422 -16.516 -22.625 1 88.12 171 ASP A C 1
ATOM 1294 O O . ASP A 1 171 ? 9.789 -15.461 -22.609 1 88.12 171 ASP A O 1
ATOM 1298 N N . GLY A 1 172 ? 10.828 -17.094 -21.594 1 87.31 172 GLY A N 1
ATOM 1299 C CA . GLY A 1 172 ? 10.672 -16.516 -20.25 1 87.31 172 GLY A CA 1
ATOM 1300 C C . GLY A 1 172 ? 9.32 -16.812 -19.641 1 87.31 172 GLY A C 1
ATOM 1301 O O . GLY A 1 172 ? 8.367 -17.141 -20.359 1 87.31 172 GLY A O 1
ATOM 1302 N N . ARG A 1 173 ? 9.25 -16.859 -18.438 1 94.06 173 ARG A N 1
ATOM 1303 C CA . ARG A 1 173 ? 8.031 -16.938 -17.625 1 94.06 173 ARG A CA 1
ATOM 1304 C C . ARG A 1 173 ? 7.844 -15.664 -16.812 1 94.06 173 ARG A C 1
ATOM 1306 O O . ARG A 1 173 ? 8.812 -15.062 -16.344 1 94.06 173 ARG A O 1
ATOM 1313 N N . VAL A 1 174 ? 6.613 -15.258 -16.734 1 93.56 174 VAL A N 1
ATOM 1314 C CA . VAL A 1 174 ? 6.32 -14.07 -15.945 1 93.56 174 VAL A CA 1
ATOM 1315 C C . VAL A 1 174 ? 5.938 -14.484 -14.523 1 93.56 174 VAL A C 1
ATOM 1317 O O . VAL A 1 174 ? 5.004 -15.266 -14.328 1 93.56 174 VAL A O 1
ATOM 1320 N N . ASP A 1 175 ? 6.703 -13.969 -13.688 1 94.06 175 ASP A N 1
ATOM 1321 C CA . ASP A 1 175 ? 6.402 -14.164 -12.266 1 94.06 175 ASP A CA 1
ATOM 1322 C C . ASP A 1 175 ? 5.801 -12.898 -11.656 1 94.06 175 ASP A C 1
ATOM 1324 O O . ASP A 1 175 ? 6.344 -11.805 -11.82 1 94.06 175 ASP A O 1
ATOM 1328 N N . ARG A 1 176 ? 4.641 -13.023 -11 1 94.88 176 ARG A N 1
ATOM 1329 C CA . ARG A 1 176 ? 3.996 -11.898 -10.336 1 94.88 176 ARG A CA 1
ATOM 1330 C C . ARG A 1 176 ? 4.176 -11.977 -8.82 1 94.88 176 ARG A C 1
ATOM 1332 O O . ARG A 1 176 ? 3.523 -12.781 -8.156 1 94.88 176 ARG A O 1
ATOM 1339 N N . SER A 1 177 ? 4.973 -11.141 -8.297 1 95.88 177 SER A N 1
ATOM 1340 C CA . SER A 1 177 ? 5.363 -11.258 -6.898 1 95.88 177 SER A CA 1
ATOM 1341 C C . SER A 1 177 ? 4.781 -10.125 -6.059 1 95.88 177 SER A C 1
ATOM 1343 O O . SER A 1 177 ? 4.617 -9.008 -6.547 1 95.88 177 SER A O 1
ATOM 1345 N N . ARG A 1 178 ? 4.422 -10.484 -4.809 1 97.44 178 ARG A N 1
ATOM 1346 C CA . ARG A 1 178 ? 4.09 -9.531 -3.754 1 97.44 178 ARG A CA 1
ATOM 1347 C C . ARG A 1 178 ? 5.301 -9.258 -2.863 1 97.44 178 ARG A C 1
ATOM 1349 O O . ARG A 1 178 ? 5.859 -10.188 -2.27 1 97.44 178 ARG A O 1
ATOM 1356 N N . MET A 1 179 ? 5.629 -7.988 -2.805 1 97.94 179 MET A N 1
ATOM 1357 C CA . MET A 1 179 ? 6.828 -7.68 -2.033 1 97.94 179 MET A CA 1
ATOM 1358 C C . MET A 1 179 ? 6.527 -6.648 -0.95 1 97.94 179 MET A C 1
ATOM 1360 O O . MET A 1 179 ? 5.715 -5.75 -1.152 1 97.94 179 MET A O 1
ATOM 1364 N N . LYS A 1 180 ? 7.152 -6.793 0.178 1 98.44 180 LYS A N 1
ATOM 1365 C CA . LYS A 1 180 ? 7.18 -5.848 1.292 1 98.44 180 LYS A CA 1
ATOM 1366 C C . LYS A 1 180 ? 8.609 -5.461 1.646 1 98.44 180 LYS A C 1
ATOM 1368 O O . LYS A 1 180 ? 9.414 -6.312 2.029 1 98.44 180 LYS A O 1
ATOM 1373 N N . ILE A 1 181 ? 8.906 -4.18 1.506 1 98.69 181 ILE A N 1
ATOM 1374 C CA . ILE A 1 181 ? 10.266 -3.723 1.763 1 98.69 181 ILE A CA 1
ATOM 1375 C C . ILE A 1 181 ? 10.258 -2.695 2.893 1 98.69 181 ILE A C 1
ATOM 1377 O O . ILE A 1 181 ? 9.477 -1.74 2.869 1 98.69 181 ILE A O 1
ATOM 1381 N N . THR A 1 182 ? 11.094 -2.9 3.852 1 98.75 182 THR A N 1
ATOM 1382 C CA . THR A 1 182 ? 11.336 -1.913 4.898 1 98.75 182 THR A CA 1
ATOM 1383 C C . THR A 1 182 ? 12.547 -1.057 4.559 1 98.75 182 THR A C 1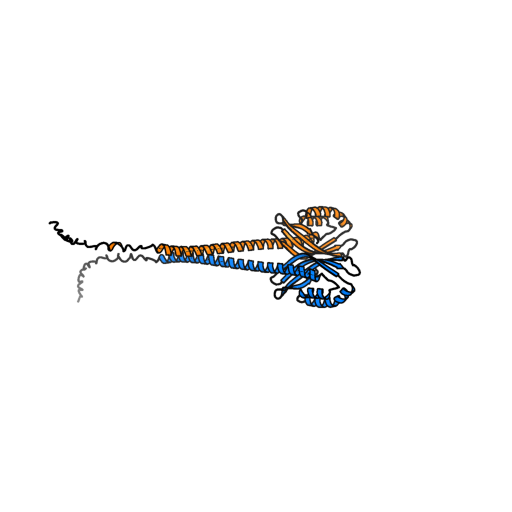
ATOM 1385 O O . THR A 1 182 ? 13.656 -1.576 4.398 1 98.75 182 THR A O 1
ATOM 1388 N N . MET A 1 183 ? 12.32 0.211 4.445 1 98.62 183 MET A N 1
ATOM 1389 C CA . MET A 1 183 ? 13.375 1.178 4.148 1 98.62 183 MET A CA 1
ATOM 1390 C C . MET A 1 183 ? 13.805 1.916 5.414 1 98.62 183 MET A C 1
ATOM 1392 O O . MET A 1 183 ? 12.969 2.301 6.227 1 98.62 183 MET A O 1
ATOM 1396 N N . GLU A 1 184 ? 15.102 2.127 5.52 1 98.56 184 GLU A N 1
ATOM 1397 C CA . GLU A 1 184 ? 15.664 2.91 6.617 1 98.56 184 GLU A CA 1
ATOM 1398 C C . GLU A 1 184 ? 16.562 4.027 6.094 1 98.56 184 GLU A C 1
ATOM 1400 O O . GLU A 1 184 ? 17.328 3.826 5.145 1 98.56 184 GLU A O 1
ATOM 1405 N N . ASN A 1 185 ? 16.406 5.102 6.695 1 98.06 185 ASN A N 1
ATOM 1406 C CA . ASN A 1 185 ? 17.281 6.215 6.363 1 98.06 185 ASN A CA 1
ATOM 1407 C C . ASN A 1 185 ? 18.609 6.129 7.129 1 98.06 185 ASN A C 1
ATOM 1409 O O . ASN A 1 185 ? 18.625 6.293 8.352 1 98.06 185 ASN A O 1
ATOM 1413 N N . VAL A 1 186 ? 19.609 5.891 6.484 1 96.69 186 VAL A N 1
ATOM 1414 C CA . VAL A 1 186 ? 20.938 5.773 7.074 1 96.69 186 VAL A CA 1
ATOM 1415 C C . VAL A 1 186 ? 21.859 6.836 6.484 1 96.69 186 VAL A C 1
ATOM 1417 O O . VAL A 1 186 ? 22.281 6.734 5.328 1 96.69 186 VAL A O 1
ATOM 1420 N N . GLY A 1 187 ? 22.172 7.883 7.316 1 95 187 GLY A N 1
ATOM 1421 C CA . GLY A 1 187 ? 23.078 8.938 6.859 1 95 187 GLY A CA 1
ATOM 1422 C C . GLY A 1 187 ? 22.5 9.742 5.703 1 95 187 GLY A C 1
ATOM 1423 O O . GLY A 1 187 ? 23.234 10.109 4.781 1 95 187 GLY A O 1
ATOM 1424 N N . GLY A 1 188 ? 21.25 9.766 5.543 1 95.31 188 GLY A N 1
ATOM 1425 C CA . GLY A 1 188 ? 20.625 10.586 4.516 1 95.31 188 GLY A CA 1
ATOM 1426 C C . GLY A 1 188 ? 20.234 9.797 3.277 1 95.31 188 GLY A C 1
ATOM 1427 O O . GLY A 1 188 ? 19.719 10.367 2.311 1 95.31 188 GLY A O 1
ATOM 1428 N N . ARG A 1 189 ? 20.484 8.516 3.42 1 97.25 189 ARG A N 1
ATOM 1429 C CA . ARG A 1 189 ? 20.141 7.652 2.293 1 97.25 189 ARG A CA 1
ATOM 1430 C C . ARG A 1 189 ? 19.141 6.578 2.709 1 97.25 189 ARG A C 1
ATOM 1432 O O . ARG A 1 189 ? 19.266 5.996 3.789 1 97.25 189 ARG A O 1
ATOM 1439 N N . TRP A 1 190 ? 18.188 6.426 1.838 1 98.25 190 TRP A N 1
ATOM 1440 C CA . TRP A 1 190 ? 17.234 5.348 2.088 1 98.25 190 TRP A CA 1
ATOM 1441 C C . TRP A 1 190 ? 17.766 4.02 1.56 1 98.25 190 TRP A C 1
ATOM 1443 O O . TRP A 1 190 ? 18.125 3.91 0.385 1 98.25 190 TRP A O 1
ATOM 1453 N N . LEU A 1 191 ? 17.781 3.051 2.469 1 98.69 191 LEU A N 1
ATOM 1454 C CA . LEU A 1 191 ? 18.297 1.724 2.15 1 98.69 191 LEU A CA 1
ATOM 1455 C C . LEU A 1 191 ? 17.312 0.642 2.586 1 98.69 191 LEU A C 1
ATOM 1457 O O . LEU A 1 191 ? 16.594 0.816 3.566 1 98.69 191 LEU A O 1
ATOM 1461 N N . ALA A 1 19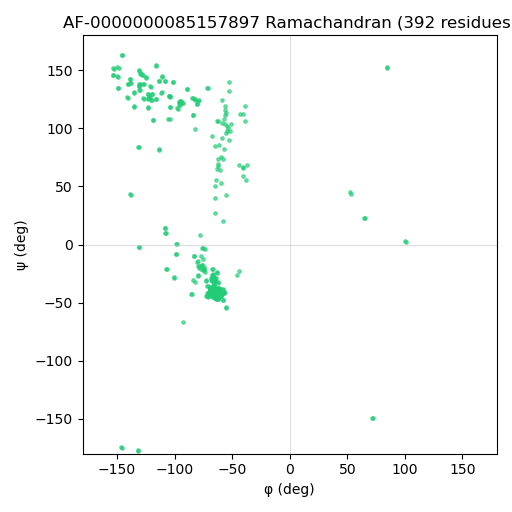2 ? 17.312 -0.458 1.879 1 98.75 192 ALA A N 1
ATOM 1462 C CA . ALA A 1 192 ? 16.438 -1.572 2.227 1 98.75 192 ALA A CA 1
ATOM 1463 C C . ALA A 1 192 ? 17.016 -2.391 3.375 1 98.75 192 ALA A C 1
ATOM 1465 O O . ALA A 1 192 ? 18.125 -2.916 3.271 1 98.75 192 ALA A O 1
ATOM 1466 N N . SER A 1 193 ? 16.234 -2.533 4.438 1 98.06 193 SER A N 1
ATOM 1467 C CA . SER A 1 193 ? 16.719 -3.279 5.594 1 98.06 193 SER A CA 1
ATOM 1468 C C . SER A 1 193 ? 16.031 -4.637 5.703 1 98.06 193 SER A C 1
ATOM 1470 O O . SER A 1 193 ? 16.516 -5.527 6.414 1 98.06 193 SER A O 1
ATOM 1472 N N . LYS A 1 194 ? 14.922 -4.742 5.102 1 98 194 LYS A N 1
ATOM 1473 C CA . LYS A 1 194 ? 14.172 -5.996 5.094 1 98 194 LYS A CA 1
ATOM 1474 C C . LYS A 1 194 ? 13.359 -6.148 3.811 1 98 194 LYS A C 1
ATOM 1476 O O . LYS A 1 194 ? 12.758 -5.184 3.334 1 98 194 LYS A O 1
ATOM 1481 N N . VAL A 1 195 ? 13.414 -7.305 3.246 1 97.75 195 VAL A N 1
ATOM 1482 C CA . VAL A 1 195 ? 12.617 -7.656 2.072 1 97.75 195 VAL A CA 1
ATOM 1483 C C . VAL A 1 195 ? 11.844 -8.945 2.334 1 97.75 195 VAL A C 1
ATOM 1485 O O . VAL A 1 195 ? 12.43 -9.961 2.717 1 97.75 195 VAL A O 1
ATOM 1488 N N . GLU A 1 196 ? 10.539 -8.836 2.131 1 96.75 196 GLU A N 1
ATOM 1489 C CA . GLU A 1 196 ? 9.664 -9.984 2.344 1 96.75 196 GLU A CA 1
ATOM 1490 C C . GLU A 1 196 ? 8.773 -10.234 1.131 1 96.75 196 GLU A C 1
ATOM 1492 O O . GLU A 1 196 ? 8.422 -9.297 0.411 1 96.75 196 GLU A O 1
ATOM 1497 N N . LEU A 1 197 ? 8.57 -11.516 0.977 1 93.12 197 LEU A N 1
ATOM 1498 C CA . LEU A 1 197 ? 7.594 -11.938 -0.025 1 93.12 197 LEU A CA 1
ATOM 1499 C C . LEU A 1 197 ? 6.391 -12.609 0.634 1 93.12 197 LEU A C 1
ATOM 1501 O O . LEU A 1 197 ? 6.277 -13.836 0.629 1 93.12 197 LEU A O 1
ATOM 1505 N N . PRO A 1 198 ? 5.523 -11.805 1.09 1 86 198 PRO A N 1
ATOM 1506 C CA . PRO A 1 198 ? 4.426 -12.375 1.871 1 86 198 PRO A CA 1
ATOM 1507 C C . PRO A 1 198 ? 3.467 -13.203 1.021 1 86 198 PRO A C 1
ATOM 1509 O O . PRO A 1 198 ? 3.387 -13.008 -0.194 1 86 198 PRO A O 1
ATOM 1512 N N . MET B 1 1 ? 27.484 137.875 -23.422 1 23.11 1 MET B N 1
ATOM 1513 C CA . MET B 1 1 ? 26.641 138.5 -22.375 1 23.11 1 MET B CA 1
ATOM 1514 C C . MET B 1 1 ? 26.391 137.375 -21.281 1 23.11 1 MET B C 1
ATOM 1516 O O . MET B 1 1 ? 27.312 136.75 -20.844 1 23.11 1 MET B O 1
ATOM 1520 N N . THR B 1 2 ? 25.188 136.75 -21.156 1 23.25 2 THR B N 1
ATOM 1521 C CA . THR B 1 2 ? 24.312 136.75 -20 1 23.25 2 THR B CA 1
ATOM 1522 C C . THR B 1 2 ? 24.547 135.625 -19.109 1 23.25 2 THR B C 1
ATOM 1524 O O . THR B 1 2 ? 24.562 135.75 -17.891 1 23.25 2 THR B O 1
ATOM 1527 N N . VAL B 1 3 ? 24.25 134.25 -19.562 1 34.97 3 VAL B N 1
ATOM 1528 C CA . VAL B 1 3 ? 23.219 133.5 -18.875 1 34.97 3 VAL B CA 1
ATOM 1529 C C . VAL B 1 3 ? 23.797 132.875 -17.625 1 34.97 3 VAL B C 1
ATOM 1531 O O . VAL B 1 3 ? 24.766 132.125 -17.719 1 34.97 3 VAL B O 1
ATOM 1534 N N . THR B 1 4 ? 23.594 133.5 -16.375 1 33 4 THR B N 1
ATOM 1535 C CA . THR B 1 4 ? 23.953 133.5 -14.961 1 33 4 THR B CA 1
ATOM 1536 C C . THR B 1 4 ? 23.5 132.125 -14.336 1 33 4 THR B C 1
ATOM 1538 O O . THR B 1 4 ? 22.312 131.875 -14.219 1 33 4 THR B O 1
ATOM 1541 N N . ALA B 1 5 ? 24.125 131 -14.562 1 33.88 5 ALA B N 1
ATOM 1542 C CA . ALA B 1 5 ? 23.734 129.625 -14.266 1 33.88 5 ALA B CA 1
ATOM 1543 C C . ALA B 1 5 ? 23.641 129.375 -12.758 1 33.88 5 ALA B C 1
ATOM 1545 O O . ALA B 1 5 ? 24.641 129.125 -12.094 1 33.88 5 ALA B O 1
ATOM 1546 N N . ASP B 1 6 ? 22.828 130.375 -12.008 1 29.45 6 ASP B N 1
ATOM 1547 C CA . ASP B 1 6 ? 22.922 130.375 -10.555 1 29.45 6 ASP B CA 1
ATOM 1548 C C . ASP B 1 6 ? 22.469 129.125 -9.961 1 29.45 6 ASP B C 1
ATOM 1550 O O . ASP B 1 6 ? 21.422 128.5 -10.344 1 29.45 6 ASP B O 1
ATOM 1554 N N . GLN B 1 7 ? 23.344 128.25 -9.453 1 28.11 7 GLN B N 1
ATOM 1555 C CA . GLN B 1 7 ? 23.406 126.875 -8.891 1 28.11 7 GLN B CA 1
ATOM 1556 C C . GLN B 1 7 ? 22.62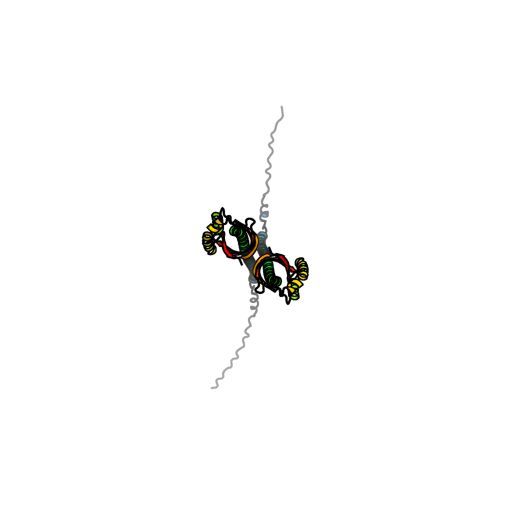5 126.75 -7.582 1 28.11 7 GLN B C 1
ATOM 1558 O O . GLN B 1 7 ? 23.188 126.938 -6.5 1 28.11 7 GLN B O 1
ATOM 1563 N N . GLU B 1 8 ? 21.312 127.438 -7.441 1 30.23 8 GLU B N 1
ATOM 1564 C CA . GLU B 1 8 ? 20.703 127.562 -6.121 1 30.23 8 GLU B CA 1
ATOM 1565 C C . GLU B 1 8 ? 20.469 126.188 -5.48 1 30.23 8 GLU B C 1
ATOM 1567 O O . GLU B 1 8 ? 19.781 125.312 -6.055 1 30.23 8 GLU B O 1
ATOM 1572 N N . ARG B 1 9 ? 21.422 125.625 -4.664 1 30.16 9 ARG B N 1
ATOM 1573 C CA . ARG B 1 9 ? 21.516 124.375 -3.949 1 30.16 9 ARG B CA 1
ATOM 1574 C C . ARG B 1 9 ? 20.344 124.188 -2.984 1 30.16 9 ARG B C 1
ATOM 1576 O O . ARG B 1 9 ? 20.062 125.062 -2.176 1 30.16 9 ARG B O 1
ATOM 1583 N N . ALA B 1 10 ? 19.359 123.25 -3.285 1 30.83 10 ALA B N 1
ATOM 1584 C CA . ALA B 1 10 ? 18.109 122.688 -2.764 1 30.83 10 ALA B CA 1
ATOM 1585 C C . ALA B 1 10 ? 18.281 122.25 -1.324 1 30.83 10 ALA B C 1
ATOM 1587 O O . ALA B 1 10 ? 19.266 121.562 -0.992 1 30.83 10 ALA B O 1
ATOM 1588 N N . THR B 1 11 ? 17.781 123 -0.203 1 32.34 11 THR B N 1
ATOM 1589 C CA . THR B 1 11 ? 17.719 122.812 1.247 1 32.34 11 THR B CA 1
ATOM 1590 C C . THR B 1 11 ? 17.062 121.5 1.634 1 32.34 11 THR B C 1
ATOM 1592 O O . THR B 1 11 ? 15.938 121.25 1.197 1 32.34 11 THR B O 1
ATOM 1595 N N . ALA B 1 12 ? 17.828 120.5 1.958 1 31.89 12 ALA B N 1
ATOM 1596 C CA . ALA B 1 12 ? 17.594 119.062 2.363 1 31.89 12 ALA B CA 1
ATOM 1597 C C . ALA B 1 12 ? 16.75 119 3.631 1 31.89 12 ALA B C 1
ATOM 1599 O O . ALA B 1 12 ? 17.156 119.5 4.68 1 31.89 12 ALA B O 1
ATOM 1600 N N . ASP B 1 13 ? 15.344 119.25 3.6 1 31.48 13 ASP B N 1
ATOM 1601 C CA . ASP B 1 13 ? 14.445 119.25 4.754 1 31.48 13 ASP B CA 1
ATOM 1602 C C . ASP B 1 13 ? 14.539 117.875 5.488 1 31.48 13 ASP B C 1
ATOM 1604 O O . ASP B 1 13 ? 14.625 116.812 4.855 1 31.48 13 ASP B O 1
ATOM 1608 N N . ASP B 1 14 ? 15.016 117.812 6.777 1 33.06 14 ASP B N 1
ATOM 1609 C CA . ASP B 1 14 ? 15.289 116.812 7.816 1 33.06 14 ASP B CA 1
ATOM 1610 C C . ASP B 1 14 ? 14.016 116.062 8.227 1 33.06 14 ASP B C 1
ATOM 1612 O O . ASP B 1 14 ? 13.086 116.688 8.758 1 33.06 14 ASP B O 1
ATOM 1616 N N . VAL B 1 15 ? 13.312 115.25 7.34 1 35.69 15 VAL B N 1
ATOM 1617 C CA . VAL B 1 15 ? 12.086 114.562 7.66 1 35.69 15 VAL B CA 1
ATOM 1618 C C . VAL B 1 15 ? 12.312 113.688 8.883 1 35.69 15 VAL B C 1
ATOM 1620 O O . VAL B 1 15 ? 13.25 112.875 8.906 1 35.69 15 VAL B O 1
ATOM 1623 N N . GLU B 1 16 ? 11.836 114.062 10.164 1 36.91 16 GLU B N 1
ATOM 1624 C CA . GLU B 1 16 ? 11.773 113.438 11.477 1 36.91 16 GLU B CA 1
ATOM 1625 C C . GLU B 1 16 ? 11.109 112.062 11.398 1 36.91 16 GLU B C 1
ATOM 1627 O O . GLU B 1 16 ? 9.984 111.938 10.906 1 36.91 16 GLU B O 1
ATOM 1632 N N . GLN B 1 17 ? 11.867 111 11.18 1 38.66 17 GLN B N 1
ATOM 1633 C CA . GLN B 1 17 ? 11.414 109.562 11.078 1 38.66 17 GLN B CA 1
ATOM 1634 C C . GLN B 1 17 ? 10.703 109.125 12.359 1 38.66 17 GLN B C 1
ATOM 1636 O O . GLN B 1 17 ? 11.203 109.375 13.461 1 38.66 17 GLN B O 1
ATOM 1641 N N . PRO B 1 18 ? 9.305 109 12.367 1 44.94 18 PRO B N 1
ATOM 1642 C CA . PRO B 1 18 ? 8.477 108.625 13.508 1 44.94 18 PRO B CA 1
ATOM 1643 C C . PRO B 1 18 ? 8.945 107.312 14.164 1 44.94 18 PRO B C 1
ATOM 1645 O O . PRO B 1 18 ? 9.617 106.5 13.523 1 44.94 18 PRO B O 1
ATOM 1648 N N . PRO B 1 19 ? 8.977 107.125 15.555 1 38.31 19 PRO B N 1
ATOM 1649 C CA . PRO B 1 19 ? 9.492 106.062 16.391 1 38.31 19 PRO B CA 1
ATOM 1650 C C . PRO B 1 19 ? 8.773 104.75 16.156 1 38.31 19 PRO B C 1
ATOM 1652 O O . PRO B 1 19 ? 7.574 104.75 15.875 1 38.31 19 PRO B O 1
ATOM 1655 N N . ASP B 1 20 ? 9.336 103.688 15.469 1 39.25 20 ASP B N 1
ATOM 1656 C CA . ASP B 1 20 ? 8.961 102.375 15.047 1 39.25 20 ASP B CA 1
ATOM 1657 C C . ASP B 1 20 ? 8.703 101.438 16.25 1 39.25 20 ASP B C 1
ATOM 1659 O O . ASP B 1 20 ? 9.5 100.562 16.562 1 39.25 20 ASP B O 1
ATOM 1663 N N . ASP B 1 21 ? 8.258 102 17.547 1 37 21 ASP B N 1
ATOM 1664 C CA . ASP B 1 21 ? 8.391 101.062 18.703 1 37 21 ASP B CA 1
ATOM 1665 C C . ASP B 1 21 ? 7.418 99.938 18.594 1 37 21 ASP B C 1
ATOM 1667 O O . ASP B 1 21 ? 7.531 98.938 19.344 1 37 21 ASP B O 1
ATOM 1671 N N . ASP B 1 22 ? 6.141 100.062 18.109 1 41.06 22 ASP B N 1
ATOM 1672 C CA . ASP B 1 22 ? 5.09 99.188 18.672 1 41.06 22 ASP B CA 1
ATOM 1673 C C . ASP B 1 22 ? 5.164 97.812 18.125 1 41.06 22 ASP B C 1
ATOM 1675 O O . ASP B 1 22 ? 4.238 97 18.312 1 41.06 22 ASP B O 1
ATOM 1679 N N . ARG B 1 23 ? 5.926 97.375 17.094 1 41.22 23 ARG B N 1
ATOM 1680 C CA . ARG B 1 23 ? 5.586 96.125 16.422 1 41.22 23 ARG B CA 1
ATOM 1681 C C . ARG B 1 23 ? 5.977 94.938 17.266 1 41.22 23 ARG B C 1
ATOM 1683 O O . ARG B 1 23 ? 5.852 93.75 16.828 1 41.22 23 ARG B O 1
ATOM 1690 N N . LYS B 1 24 ? 6.602 95.062 18.438 1 43.03 24 LYS B N 1
ATOM 1691 C CA . LYS B 1 24 ? 7.203 93.812 18.875 1 43.03 24 LYS B CA 1
ATOM 1692 C C . LYS B 1 24 ? 6.172 92.875 19.531 1 43.03 24 LYS B C 1
ATOM 1694 O O . LYS B 1 24 ? 6.492 91.75 19.953 1 43.03 24 LYS B O 1
ATOM 1699 N N . THR B 1 25 ? 4.965 93.375 19.922 1 45.78 25 THR B N 1
ATOM 1700 C CA . THR B 1 25 ? 4.25 92.5 20.828 1 45.78 25 THR B CA 1
ATOM 1701 C C . THR B 1 25 ? 3.678 91.312 20.062 1 45.78 25 THR B C 1
ATOM 1703 O O . THR B 1 25 ? 3.1 90.375 20.672 1 45.78 25 THR B O 1
ATOM 1706 N N . THR B 1 26 ? 3.492 91.375 18.703 1 43.44 26 THR B N 1
ATOM 1707 C CA . THR B 1 26 ? 2.592 90.375 18.141 1 43.44 26 THR B CA 1
ATOM 1708 C C . THR B 1 26 ? 3.264 89 18.094 1 43.44 26 THR B C 1
ATOM 1710 O O . THR B 1 26 ? 2.627 88 17.75 1 43.44 26 THR B O 1
ATOM 1713 N N . ALA B 1 27 ? 4.586 88.875 18.156 1 42.59 27 ALA B N 1
ATOM 1714 C CA . ALA B 1 27 ? 5.09 87.625 17.562 1 42.59 27 ALA B CA 1
ATOM 1715 C C . ALA B 1 27 ? 4.93 86.438 18.516 1 42.59 27 ALA B C 1
ATOM 1717 O O . ALA B 1 27 ? 5.293 85.312 18.188 1 42.59 27 ALA B O 1
ATOM 1718 N N . ASP B 1 28 ? 4.648 86.75 19.828 1 41.88 28 ASP B N 1
ATOM 1719 C CA . ASP B 1 28 ? 4.891 85.562 20.609 1 41.88 28 ASP B CA 1
ATOM 1720 C C . ASP B 1 28 ? 3.764 84.562 20.422 1 41.88 28 ASP B C 1
ATOM 1722 O O . ASP B 1 28 ? 3.244 84 21.406 1 41.88 28 ASP B O 1
ATOM 1726 N N . ARG B 1 29 ? 2.633 84.812 19.641 1 44.34 29 ARG B N 1
ATOM 1727 C CA . ARG B 1 29 ? 1.671 83.75 19.531 1 44.34 29 ARG B CA 1
ATOM 1728 C C . ARG B 1 29 ? 2.338 82.438 19 1 44.34 29 ARG B C 1
ATOM 1730 O O . ARG B 1 29 ? 2.572 82.312 17.797 1 44.34 29 ARG B O 1
ATOM 1737 N N . THR B 1 30 ? 3.541 82.125 19.516 1 42.09 30 THR B N 1
ATOM 1738 C CA . THR B 1 30 ? 4.102 80.812 19.156 1 42.09 30 THR B CA 1
ATOM 1739 C C . THR B 1 30 ? 3.016 79.75 19.125 1 42.09 30 THR B C 1
ATOM 1741 O O . THR B 1 30 ? 2.18 79.688 20.031 1 42.09 30 THR B O 1
ATOM 1744 N N . GLU B 1 31 ? 2.748 79.062 17.953 1 41.94 31 GLU B N 1
ATOM 1745 C CA . GLU B 1 31 ? 1.978 77.938 17.453 1 41.94 31 GLU B CA 1
ATOM 1746 C C . GLU B 1 31 ? 2.014 76.75 18.422 1 41.94 31 GLU B C 1
ATOM 1748 O O . GLU B 1 31 ? 3.072 76.188 18.656 1 41.94 31 GLU B O 1
ATOM 1753 N N . SER B 1 32 ? 1.421 76.812 19.656 1 45.84 32 SER B N 1
ATOM 1754 C CA . SER B 1 32 ? 1.134 75.625 20.391 1 45.84 32 SER B CA 1
ATOM 1755 C C . SER B 1 32 ? 0.658 74.5 19.453 1 45.84 32 SER B C 1
ATOM 1757 O O . SER B 1 32 ? -0.475 74.562 18.953 1 45.84 32 SER B O 1
ATOM 1759 N N . GLN B 1 33 ? 1.44 74.125 18.406 1 47 33 GLN B N 1
ATOM 1760 C CA . GLN B 1 33 ? 1.145 72.938 17.578 1 47 33 GLN B CA 1
ATOM 1761 C C . GLN B 1 33 ? 0.691 71.812 18.438 1 47 33 GLN B C 1
ATOM 1763 O O . GLN B 1 33 ? 1.253 71.562 19.516 1 47 33 GLN B O 1
ATOM 1768 N N . PRO B 1 34 ? -0.531 71.375 18.391 1 50.16 34 PRO B N 1
ATOM 1769 C CA . PRO B 1 34 ? -1.113 70.188 19.109 1 50.16 34 PRO B CA 1
ATOM 1770 C C . PRO B 1 34 ? -0.192 69 19.141 1 50.16 34 PRO B C 1
ATOM 1772 O O . PRO B 1 34 ? 0.018 68.375 18.109 1 50.16 34 PRO B O 1
ATOM 1775 N N . LYS B 1 35 ? 0.897 69 19.766 1 53.56 35 LYS B N 1
ATOM 1776 C CA . LYS B 1 35 ? 1.737 67.875 20.062 1 53.56 35 LYS B CA 1
ATOM 1777 C C . LYS B 1 35 ? 0.905 66.688 20.594 1 53.56 35 LYS B C 1
ATOM 1779 O O . LYS B 1 35 ? 1.405 65.562 20.734 1 53.56 35 LYS B O 1
ATOM 1784 N N . THR B 1 36 ? -0.239 67.062 21.188 1 53.31 36 THR B N 1
ATOM 1785 C CA . THR B 1 36 ? -0.994 66 21.781 1 53.31 36 THR B CA 1
ATOM 1786 C C . THR B 1 36 ? -1.481 65 20.719 1 53.31 36 THR B C 1
ATOM 1788 O O . THR B 1 36 ? -1.745 63.844 21.016 1 53.31 36 THR B O 1
ATOM 1791 N N . ALA B 1 37 ? -1.677 65.562 19.5 1 56.72 37 ALA B N 1
ATOM 1792 C CA . ALA B 1 37 ? -2.209 64.688 18.453 1 56.72 37 ALA B CA 1
ATOM 1793 C C . ALA B 1 37 ? -1.166 63.688 18.016 1 56.72 37 ALA B C 1
ATOM 1795 O O . ALA B 1 37 ? -1.503 62.562 17.672 1 56.72 37 ALA B O 1
ATOM 1796 N N . ALA B 1 38 ? 0.059 64.125 18 1 58.75 38 ALA B N 1
ATOM 1797 C CA . ALA B 1 38 ? 1.098 63.219 17.516 1 58.75 38 ALA B CA 1
ATOM 1798 C C . ALA B 1 38 ? 1.308 62.062 18.484 1 58.75 38 ALA B C 1
ATOM 1800 O O . ALA B 1 38 ? 1.55 60.938 18.078 1 58.75 38 ALA B O 1
ATOM 1801 N N . ARG B 1 39 ? 1.31 62.438 19.781 1 57.94 39 ARG B N 1
ATOM 1802 C CA . ARG B 1 39 ? 1.492 61.375 20.781 1 57.94 39 ARG B CA 1
ATOM 1803 C C . ARG B 1 39 ? 0.309 60.406 20.797 1 57.94 39 ARG B C 1
ATOM 1805 O O . ARG B 1 39 ? 0.483 59.219 20.984 1 57.94 39 ARG B O 1
ATOM 1812 N N . GLN B 1 40 ? -0.855 61 20.656 1 57.22 40 GLN B N 1
ATOM 1813 C CA . GLN B 1 40 ? -2.045 60.156 20.609 1 57.22 40 GLN B CA 1
ATOM 1814 C C . GLN B 1 40 ? -2.043 59.281 19.375 1 57.22 40 GLN B C 1
ATOM 1816 O O . GLN B 1 40 ? -2.463 58.125 19.422 1 57.22 40 GLN B O 1
ATOM 1821 N N . TRP B 1 41 ? -1.441 59.875 18.344 1 57.84 41 TRP B N 1
ATOM 1822 C CA . TRP B 1 41 ? -1.401 59.094 17.125 1 57.84 41 TRP B CA 1
ATOM 1823 C C . TRP B 1 41 ? -0.404 57.938 17.234 1 57.84 41 TRP B C 1
ATOM 1825 O O . TRP B 1 41 ? -0.646 56.844 16.734 1 57.84 41 TRP B O 1
ATOM 1835 N N . LYS B 1 42 ? 0.654 58.25 18.047 1 63.88 42 LYS B N 1
ATOM 1836 C CA . LYS B 1 42 ? 1.644 57.188 18.234 1 63.88 42 LYS B CA 1
ATOM 1837 C C . LYS B 1 42 ? 1.078 56.062 19.078 1 63.88 42 LYS B C 1
ATOM 1839 O O . LYS B 1 42 ? 1.319 54.906 18.797 1 63.88 42 LYS B O 1
ATOM 1844 N N . ARG B 1 43 ? 0.341 56.531 20.109 1 63.94 43 ARG B N 1
ATOM 1845 C CA . ARG B 1 43 ? -0.277 55.5 20.938 1 63.94 43 ARG B CA 1
ATOM 1846 C C . ARG B 1 43 ? -1.307 54.719 20.156 1 63.94 43 ARG B C 1
ATOM 1848 O O . ARG B 1 43 ? -1.373 53.469 20.281 1 63.94 43 ARG B O 1
ATOM 1855 N N . TYR B 1 44 ? -2.066 55.469 19.359 1 68.81 44 TYR B N 1
ATOM 1856 C CA . TYR B 1 44 ? -3.047 54.781 18.547 1 68.81 44 TYR B CA 1
ATOM 1857 C C . TYR B 1 44 ? -2.359 53.906 17.484 1 68.81 44 TYR B C 1
ATOM 1859 O O . TYR B 1 44 ? -2.826 52.812 17.172 1 68.81 44 TYR B O 1
ATOM 1867 N N . GLY B 1 45 ? -1.183 54.438 17.094 1 71.31 45 GLY B N 1
ATOM 1868 C CA . GLY B 1 45 ? -0.419 53.688 16.109 1 71.31 45 GLY B CA 1
ATOM 1869 C C . GLY B 1 45 ? 0.132 52.375 16.641 1 71.31 45 GLY B C 1
ATOM 1870 O O . GLY B 1 45 ? 0.089 51.344 15.969 1 71.31 45 GLY B O 1
ATOM 1871 N N . ARG B 1 46 ? 0.605 52.469 17.875 1 72.75 46 ARG B N 1
ATOM 1872 C CA . ARG B 1 46 ? 1.129 51.25 18.5 1 72.75 46 ARG B CA 1
ATOM 1873 C C . ARG B 1 46 ? 0.015 50.25 18.766 1 72.75 46 ARG B C 1
ATOM 1875 O O . ARG B 1 46 ? 0.193 49.062 18.531 1 72.75 46 ARG B O 1
ATOM 1882 N N . ALA B 1 47 ? -1.119 50.844 19.234 1 73.69 47 ALA B N 1
ATOM 1883 C CA . ALA B 1 47 ? -2.256 49.938 19.469 1 73.69 47 ALA B CA 1
ATOM 1884 C C . ALA B 1 47 ? -2.738 49.312 18.172 1 73.69 47 ALA B C 1
ATOM 1886 O O . ALA B 1 47 ? -3.072 48.125 18.141 1 73.69 47 ALA B O 1
ATOM 1887 N N . ALA B 1 48 ? -2.691 50.156 17.109 1 75.56 48 ALA B N 1
ATOM 1888 C CA . ALA B 1 48 ? -3.113 49.656 15.797 1 75.56 48 ALA B CA 1
ATOM 1889 C C . ALA B 1 48 ? -2.168 48.562 15.289 1 75.56 48 ALA B C 1
ATOM 1891 O O . ALA B 1 48 ? -2.609 47.562 14.711 1 75.56 48 ALA B O 1
ATOM 1892 N N . LEU B 1 49 ? -0.917 48.656 15.562 1 74.62 49 LEU B N 1
ATOM 1893 C CA . LEU B 1 49 ? 0.082 47.688 15.156 1 74.62 49 LEU B CA 1
ATOM 1894 C C . LEU B 1 49 ? -0.103 46.375 15.914 1 74.62 49 LEU B C 1
ATOM 1896 O O . LEU B 1 49 ? -0.03 45.281 15.32 1 74.62 49 LEU B O 1
ATOM 1900 N N . VAL B 1 50 ? -0.39 46.5 17.188 1 73.44 50 VAL B N 1
ATOM 1901 C CA . VAL B 1 50 ? -0.596 45.344 18.031 1 73.44 50 VAL B CA 1
ATOM 1902 C C . VAL B 1 50 ? -1.824 44.562 17.547 1 73.44 50 VAL B C 1
ATOM 1904 O O . VAL B 1 50 ? -1.786 43.344 17.406 1 73.44 50 VAL B O 1
ATOM 1907 N N . VAL B 1 51 ? -2.871 45.344 17.219 1 73.56 51 VAL B N 1
ATOM 1908 C CA . VAL B 1 51 ? -4.098 44.719 16.734 1 73.56 51 VAL B CA 1
ATOM 1909 C C . VAL B 1 51 ? -3.846 44.031 15.398 1 73.56 51 VAL B C 1
ATOM 1911 O O . VAL B 1 51 ? -4.305 42.906 15.164 1 73.56 51 VAL B O 1
ATOM 1914 N N . ALA B 1 52 ? -3.014 44.594 14.539 1 77 52 ALA B N 1
ATOM 1915 C CA . ALA B 1 52 ? -2.701 44.031 13.219 1 77 52 ALA B CA 1
ATOM 1916 C C . ALA B 1 52 ? -1.894 42.75 13.344 1 77 52 ALA B C 1
ATOM 1918 O O . ALA B 1 52 ? -2.158 41.781 12.641 1 77 52 ALA B O 1
ATOM 1919 N N . VAL B 1 53 ? -0.94 42.812 14.203 1 74.25 53 VAL B N 1
ATOM 1920 C CA . VAL B 1 53 ? -0.096 41.625 14.422 1 74.25 53 VAL B CA 1
ATOM 1921 C C . VAL B 1 53 ? -0.938 40.469 14.961 1 74.25 53 VAL B C 1
ATOM 1923 O O . VAL B 1 53 ? -0.796 39.344 14.516 1 74.25 53 VAL B O 1
ATOM 1926 N N . TYR B 1 54 ? -1.908 40.812 15.828 1 71.69 54 TYR B N 1
ATOM 1927 C CA . TYR B 1 54 ? -2.77 39.781 16.406 1 71.69 54 TYR B CA 1
ATOM 1928 C C . TYR B 1 54 ? -3.725 39.219 15.352 1 71.69 54 TYR B C 1
ATOM 1930 O O . TYR B 1 54 ? -3.939 38 15.281 1 71.69 54 TYR B O 1
ATOM 1938 N N . ALA B 1 55 ? -4.23 40.094 14.625 1 75.19 55 ALA B N 1
ATOM 1939 C CA . ALA B 1 55 ? -5.129 39.656 13.562 1 75.19 55 ALA B CA 1
ATOM 1940 C C . ALA B 1 55 ? -4.402 38.75 12.57 1 75.19 55 ALA B C 1
ATOM 1942 O O . ALA B 1 55 ? -4.949 37.75 12.125 1 75.19 55 ALA B O 1
ATOM 1943 N N . GLY B 1 56 ? -3.195 39.062 12.297 1 78.12 56 GLY B N 1
ATOM 1944 C CA . GLY B 1 56 ? -2.371 38.25 11.422 1 78.12 56 GLY B CA 1
ATOM 1945 C C . GLY B 1 56 ? -2.053 36.875 12.016 1 78.12 56 GLY B C 1
ATOM 1946 O O . GLY B 1 56 ? -2.143 35.875 11.32 1 78.12 56 GLY B O 1
ATOM 1947 N N . ALA B 1 57 ? -1.759 36.938 13.289 1 76.31 57 ALA B N 1
ATOM 1948 C CA . ALA B 1 57 ? -1.449 35.688 13.984 1 76.31 57 ALA B CA 1
ATOM 1949 C C . ALA B 1 57 ? -2.676 34.781 14.055 1 76.31 57 ALA B C 1
ATOM 1951 O O . ALA B 1 57 ? -2.57 33.594 13.859 1 76.31 57 ALA B O 1
ATOM 1952 N N . PHE B 1 58 ? -3.811 35.312 14.305 1 75.56 58 PHE B N 1
ATOM 1953 C CA . PHE B 1 58 ? -5.055 34.562 14.359 1 75.56 58 PHE B CA 1
ATOM 1954 C C . PHE B 1 58 ? -5.418 34.031 12.984 1 75.56 58 PHE B C 1
ATOM 1956 O O . PHE B 1 58 ? -5.871 32.875 12.859 1 75.56 58 PHE B O 1
ATOM 1963 N N . GLY B 1 59 ? -5.199 34.844 12.062 1 79.88 59 GLY B N 1
ATOM 1964 C CA . GLY B 1 59 ? -5.426 34.375 10.703 1 79.88 59 GLY B CA 1
ATOM 1965 C C . GLY B 1 59 ? -4.531 33.219 10.305 1 79.88 59 GLY B C 1
ATOM 1966 O O . GLY B 1 59 ? -4.996 32.25 9.711 1 79.88 59 GLY B O 1
ATOM 1967 N N . LEU B 1 60 ? -3.297 33.344 10.703 1 80.38 60 LEU B N 1
ATOM 1968 C CA . LEU B 1 60 ? -2.336 32.281 10.43 1 80.38 60 LEU B CA 1
ATOM 1969 C C . LEU B 1 60 ? -2.695 31 11.188 1 80.38 60 LEU B C 1
ATOM 1971 O O . LEU B 1 60 ? -2.65 29.906 10.633 1 80.38 60 LEU B O 1
ATOM 1975 N N . ALA B 1 61 ? -3.092 31.141 12.414 1 80.19 61 ALA B N 1
ATOM 1976 C CA . ALA B 1 61 ? -3.504 30.016 13.234 1 80.19 61 ALA B CA 1
ATOM 1977 C C . ALA B 1 61 ? -4.746 29.344 12.656 1 80.19 61 ALA B C 1
ATOM 1979 O O . ALA B 1 61 ? -4.836 28.109 12.617 1 80.19 61 ALA B O 1
ATOM 1980 N N . ALA B 1 62 ? -5.629 30.141 12.18 1 81.12 62 ALA B N 1
ATOM 1981 C CA . ALA B 1 62 ? -6.859 29.609 11.586 1 81.12 62 ALA B CA 1
ATOM 1982 C C . ALA B 1 62 ? -6.566 28.875 10.281 1 81.12 62 ALA B C 1
ATOM 1984 O O . ALA B 1 62 ? -7.137 27.797 10.031 1 81.12 62 ALA B O 1
ATOM 1985 N N . GLY B 1 63 ? -5.715 29.406 9.523 1 83.81 63 GLY B N 1
ATOM 1986 C CA . GLY B 1 63 ? -5.32 28.75 8.289 1 83.81 63 GLY B CA 1
ATOM 1987 C C . GLY B 1 63 ? -4.602 27.438 8.516 1 83.81 63 GLY B C 1
ATOM 1988 O O . GLY B 1 63 ? -4.934 26.422 7.895 1 83.81 63 GLY B O 1
ATOM 1989 N N . LEU B 1 64 ? -3.67 27.484 9.477 1 85 64 LEU B N 1
ATOM 1990 C CA . LEU B 1 64 ? -2.928 26.266 9.812 1 85 64 LEU B CA 1
ATOM 1991 C C . LEU B 1 64 ? -3.838 25.234 10.469 1 85 64 LEU B C 1
ATOM 1993 O O . LEU B 1 64 ? -3.713 24.031 10.211 1 85 64 LEU B O 1
ATOM 1997 N N . GLY B 1 65 ? -4.711 25.719 11.273 1 83.38 65 GLY B N 1
ATOM 1998 C CA . GLY B 1 65 ? -5.676 24.844 11.922 1 83.38 65 GLY B CA 1
ATOM 1999 C C . GLY B 1 65 ? -6.605 24.156 10.938 1 83.38 65 GLY B C 1
ATOM 2000 O O . GLY B 1 65 ? -6.891 22.969 11.078 1 83.38 65 GLY B O 1
ATOM 2001 N N . TRP B 1 66 ? -6.977 24.938 9.945 1 84.5 66 TRP B N 1
ATOM 2002 C CA . TRP B 1 66 ? -7.844 24.375 8.914 1 84.5 66 TRP B CA 1
ATOM 2003 C C . TRP B 1 66 ? -7.117 23.297 8.117 1 84.5 66 TRP B C 1
ATOM 2005 O O . TRP B 1 66 ? -7.68 22.234 7.84 1 84.5 66 TRP B O 1
ATOM 2015 N N . LYS B 1 67 ? -5.918 23.578 7.734 1 87.44 67 LYS B N 1
ATOM 2016 C CA . LYS B 1 67 ? -5.117 22.609 6.992 1 87.44 67 LYS B CA 1
ATOM 2017 C C . LYS B 1 67 ? -4.914 21.328 7.793 1 87.44 67 LYS B C 1
ATOM 2019 O O . LYS B 1 67 ? -5.02 20.234 7.254 1 87.44 67 LYS B O 1
ATOM 2024 N N . LEU B 1 68 ? -4.723 21.391 9.039 1 88.31 68 LEU B N 1
ATOM 2025 C CA . LEU B 1 68 ? -4.531 20.234 9.906 1 88.31 68 LEU B CA 1
ATOM 2026 C C . LEU B 1 68 ? -5.824 19.438 10.039 1 88.31 68 LEU B C 1
ATOM 2028 O O . LEU B 1 68 ? -5.801 18.203 10.039 1 88.31 68 LEU B O 1
ATOM 2032 N N . TRP B 1 69 ? -6.867 20.203 10.109 1 86.25 69 TRP B N 1
ATOM 2033 C CA . TRP B 1 69 ? -8.172 19.547 10.195 1 86.25 69 TRP B CA 1
ATOM 2034 C C . TRP B 1 69 ? -8.469 18.766 8.922 1 86.25 69 TRP B C 1
ATOM 2036 O O . TRP B 1 69 ? -8.93 17.625 8.984 1 86.25 69 TRP B O 1
ATOM 2046 N N . ASP B 1 70 ? -8.156 19.328 7.84 1 88.75 70 ASP B N 1
ATOM 2047 C CA . ASP B 1 70 ? -8.367 18.688 6.551 1 88.75 70 ASP B CA 1
ATOM 2048 C C . ASP B 1 70 ? -7.527 17.422 6.426 1 88.75 70 ASP B C 1
ATOM 2050 O O . ASP B 1 70 ? -8.031 16.375 6.012 1 88.75 70 ASP B O 1
ATOM 2054 N N . GLN B 1 71 ? -6.309 17.484 6.766 1 89.44 71 GLN B N 1
ATOM 2055 C CA . GLN B 1 71 ? -5.406 16.344 6.719 1 89.44 71 GLN B CA 1
ATOM 2056 C C . GLN B 1 71 ? -5.883 15.234 7.648 1 89.44 71 GLN B C 1
ATOM 2058 O O . GLN B 1 71 ? -5.805 14.055 7.301 1 89.44 71 GLN B O 1
ATOM 2063 N N . ARG B 1 72 ? -6.355 15.648 8.734 1 89.81 72 ARG B N 1
ATOM 2064 C CA . ARG B 1 72 ? -6.855 14.664 9.688 1 89.81 72 ARG B CA 1
ATOM 2065 C C . ARG B 1 72 ? -8.109 13.977 9.156 1 89.81 72 ARG B C 1
ATOM 2067 O O . ARG B 1 72 ? -8.273 12.766 9.328 1 89.81 72 ARG B O 1
ATOM 2074 N N . ALA B 1 73 ? -8.945 14.695 8.547 1 90.5 73 ALA B N 1
ATOM 2075 C CA . ALA B 1 73 ? -10.164 14.125 7.98 1 90.5 73 ALA B CA 1
ATOM 2076 C C . ALA B 1 73 ? -9.844 13.117 6.883 1 90.5 73 ALA B C 1
ATOM 2078 O O . ALA B 1 73 ? -10.445 12.039 6.82 1 90.5 73 ALA B O 1
ATOM 2079 N N . VAL B 1 74 ? -8.906 13.406 6.02 1 93.31 74 VAL B N 1
ATOM 2080 C CA . VAL B 1 74 ? -8.477 12.523 4.941 1 93.31 74 VAL B CA 1
ATOM 2081 C C . VAL B 1 74 ? -7.828 11.266 5.523 1 93.31 74 VAL B C 1
ATOM 2083 O O . VAL B 1 74 ? -8.086 10.156 5.062 1 93.31 74 VAL B O 1
ATOM 2086 N N . ALA B 1 75 ? -7.031 11.461 6.566 1 92.81 75 ALA B N 1
ATOM 2087 C CA . ALA B 1 75 ? -6.375 10.336 7.215 1 92.81 75 ALA B CA 1
ATOM 2088 C C . ALA B 1 75 ? -7.398 9.398 7.852 1 92.81 75 ALA B C 1
ATOM 2090 O O . ALA B 1 75 ? -7.262 8.172 7.77 1 92.81 75 ALA B O 1
ATOM 2091 N N . GLN B 1 76 ? -8.414 9.977 8.438 1 93.88 76 GLN B N 1
ATOM 2092 C CA . GLN B 1 76 ? -9.461 9.172 9.062 1 93.88 76 GLN B CA 1
ATOM 2093 C C . GLN B 1 76 ? -10.273 8.414 8.008 1 93.88 76 GLN B C 1
ATOM 2095 O O . GLN B 1 76 ? -10.609 7.246 8.203 1 93.88 76 GLN B O 1
ATOM 2100 N N . ALA B 1 77 ? -10.594 9.094 6.918 1 95.31 77 ALA B N 1
ATOM 2101 C CA . ALA B 1 77 ? -11.273 8.438 5.805 1 95.31 77 ALA B CA 1
ATOM 2102 C C . ALA B 1 77 ? -10.438 7.281 5.254 1 95.31 77 ALA B C 1
ATOM 2104 O O . ALA B 1 77 ? -10.969 6.203 4.977 1 95.31 77 ALA B O 1
ATOM 2105 N N . GLY B 1 78 ? -9.164 7.492 5.082 1 97.19 78 GLY B N 1
ATOM 2106 C CA . GLY B 1 78 ? -8.25 6.457 4.613 1 97.19 78 GLY B CA 1
ATOM 2107 C C . GLY B 1 78 ? -8.234 5.227 5.5 1 97.19 78 GLY B C 1
ATOM 2108 O O . GLY B 1 78 ? -8.352 4.102 5.008 1 97.19 78 GLY B O 1
ATOM 2109 N N . GLN B 1 79 ? -8.125 5.477 6.789 1 97 79 GLN B N 1
ATOM 2110 C CA . GLN B 1 79 ? -8.062 4.367 7.73 1 97 79 GLN B CA 1
ATOM 2111 C C . GLN B 1 79 ? -9.375 3.586 7.754 1 97 79 GLN B C 1
ATOM 2113 O O . GLN B 1 79 ? -9.367 2.354 7.793 1 97 79 GLN B O 1
ATOM 2118 N N . ALA B 1 80 ? -10.461 4.273 7.715 1 97.38 80 ALA B N 1
ATOM 2119 C CA . ALA B 1 80 ? -11.773 3.627 7.691 1 97.38 80 ALA B CA 1
ATOM 2120 C C . ALA B 1 80 ? -11.961 2.814 6.41 1 97.38 80 ALA B C 1
ATOM 2122 O O . ALA B 1 80 ? -12.406 1.667 6.457 1 97.38 80 ALA B O 1
ATOM 2123 N N . ALA B 1 81 ? -11.586 3.412 5.305 1 98.5 81 ALA B N 1
ATOM 2124 C CA . ALA B 1 81 ? -11.695 2.734 4.016 1 98.5 81 ALA B CA 1
ATOM 2125 C C . ALA B 1 81 ? -10.797 1.507 3.961 1 98.5 81 ALA B C 1
ATOM 2127 O O . ALA B 1 81 ? -11.188 0.464 3.43 1 98.5 81 ALA B O 1
ATOM 2128 N N . GLN B 1 82 ? -9.578 1.626 4.461 1 98.69 82 GLN B N 1
ATOM 2129 C CA . GLN B 1 82 ? -8.648 0.5 4.469 1 98.69 82 GLN B CA 1
ATOM 2130 C C . GLN B 1 82 ? -9.195 -0.659 5.297 1 98.69 82 GLN B C 1
ATOM 2132 O O . GLN B 1 82 ? -9.141 -1.814 4.871 1 98.69 82 GLN B O 1
ATOM 2137 N N . ARG B 1 83 ? -9.734 -0.376 6.484 1 98.25 83 ARG B N 1
ATOM 2138 C CA . ARG B 1 83 ? -10.328 -1.423 7.309 1 98.25 83 ARG B CA 1
ATOM 2139 C C . ARG B 1 83 ? -11.477 -2.109 6.582 1 98.25 83 ARG B C 1
ATOM 2141 O O . ARG B 1 83 ? -11.57 -3.34 6.578 1 98.25 83 ARG B O 1
ATOM 2148 N N . THR B 1 84 ? -12.266 -1.321 5.957 1 98.69 84 THR B N 1
ATOM 2149 C CA . THR B 1 84 ? -13.406 -1.856 5.215 1 98.69 84 THR B CA 1
ATOM 2150 C C . THR B 1 84 ? -12.93 -2.674 4.016 1 98.69 84 THR B C 1
ATOM 2152 O O . THR B 1 84 ? -13.508 -3.717 3.701 1 98.69 84 THR B O 1
ATOM 2155 N N . ALA B 1 85 ? -11.898 -2.199 3.318 1 98.81 85 ALA B N 1
ATOM 2156 C CA . ALA B 1 85 ? -11.336 -2.92 2.178 1 98.81 85 ALA B CA 1
ATOM 2157 C C . ALA B 1 85 ? -10.797 -4.285 2.602 1 98.81 85 ALA B C 1
ATOM 2159 O O . ALA B 1 85 ? -10.969 -5.273 1.889 1 98.81 85 ALA B O 1
ATOM 2160 N N . VAL B 1 86 ? -10.133 -4.316 3.754 1 98.75 86 VAL B N 1
ATOM 2161 C CA . VAL B 1 86 ? -9.594 -5.566 4.285 1 98.75 86 VAL B CA 1
ATOM 2162 C C . VAL B 1 86 ? -10.734 -6.547 4.559 1 98.75 86 VAL B C 1
ATOM 2164 O O . VAL B 1 86 ? -10.68 -7.699 4.125 1 98.75 86 VAL B O 1
ATOM 2167 N N . ASP B 1 87 ? -11.766 -6.09 5.184 1 98.44 87 ASP B N 1
ATOM 2168 C CA . ASP B 1 87 ? -12.93 -6.926 5.465 1 98.44 87 ASP B CA 1
ATOM 2169 C C . ASP B 1 87 ? -13.609 -7.379 4.176 1 98.44 87 ASP B C 1
ATOM 2171 O O . ASP B 1 87 ? -13.984 -8.547 4.043 1 98.44 87 ASP B O 1
ATOM 2175 N N . TYR B 1 88 ? -13.703 -6.496 3.279 1 98.69 88 TYR B N 1
ATOM 2176 C CA . TYR B 1 88 ? -14.383 -6.781 2.02 1 98.69 88 TYR B CA 1
ATOM 2177 C C . TYR B 1 88 ? -13.594 -7.793 1.194 1 98.69 88 TYR B C 1
ATOM 2179 O O . TYR B 1 88 ? -14.18 -8.68 0.567 1 98.69 88 TYR B O 1
ATOM 2187 N N . ALA B 1 89 ? -12.273 -7.625 1.163 1 98.69 89 ALA B N 1
ATOM 2188 C CA . ALA B 1 89 ? -11.43 -8.57 0.44 1 98.69 89 ALA B CA 1
ATOM 2189 C C . ALA B 1 89 ? -11.617 -9.992 0.968 1 98.69 89 ALA B C 1
ATOM 2191 O O . ALA B 1 89 ? -11.617 -10.953 0.197 1 98.69 89 ALA B O 1
ATOM 2192 N N . GLN B 1 90 ? -11.766 -10.07 2.275 1 98.31 90 GLN B N 1
ATOM 2193 C CA . GLN B 1 90 ? -11.977 -11.383 2.875 1 98.31 90 GLN B CA 1
ATOM 2194 C C . GLN B 1 90 ? -13.352 -11.945 2.508 1 98.31 90 GLN B C 1
ATOM 2196 O O . GLN B 1 90 ? -13.484 -13.133 2.229 1 98.31 90 GLN B O 1
ATOM 2201 N N . VAL B 1 91 ? -14.336 -11.125 2.469 1 97.62 91 VAL B N 1
ATOM 2202 C CA . VAL B 1 91 ? -15.664 -11.523 2.02 1 97.62 91 VAL B CA 1
ATOM 2203 C C . VAL B 1 91 ? -15.609 -11.93 0.549 1 97.62 91 VAL B C 1
ATOM 2205 O O . VAL B 1 91 ? -16.141 -12.977 0.168 1 97.62 91 VAL B O 1
ATOM 2208 N N . LEU B 1 92 ? -14.914 -11.164 -0.266 1 97.44 92 LEU B N 1
ATOM 2209 C CA . LEU B 1 92 ? -14.82 -11.359 -1.709 1 97.44 92 LEU B CA 1
ATOM 2210 C C . LEU B 1 92 ? -14.117 -12.664 -2.037 1 97.44 92 LEU B C 1
ATOM 2212 O O . LEU B 1 92 ? -14.461 -13.336 -3.012 1 97.44 92 LEU B O 1
ATOM 2216 N N . THR B 1 93 ? -13.18 -13.07 -1.176 1 97.19 93 THR B N 1
ATOM 2217 C CA . THR B 1 93 ? -12.328 -14.203 -1.501 1 97.19 93 THR B CA 1
ATOM 2218 C C . THR B 1 93 ? -12.703 -15.422 -0.658 1 97.19 93 THR B C 1
ATOM 2220 O O . THR B 1 93 ? -11.953 -16.391 -0.596 1 97.19 93 THR B O 1
ATOM 2223 N N . SER B 1 94 ? -13.82 -15.305 0.032 1 96.06 94 SER B N 1
ATOM 2224 C CA . SER B 1 94 ? -14.336 -16.453 0.783 1 96.06 94 SER B CA 1
ATOM 2225 C C . SER B 1 94 ? -15.688 -16.906 0.246 1 96.06 94 SER B C 1
ATOM 2227 O O . SER B 1 94 ? -16.578 -16.078 0.026 1 96.06 94 SER B O 1
ATOM 2229 N N . ILE B 1 95 ? -15.711 -18.219 -0.092 1 94 95 ILE B N 1
ATOM 2230 C CA . ILE B 1 95 ? -16.953 -18.797 -0.614 1 94 95 ILE B CA 1
ATOM 2231 C C . ILE B 1 95 ? -17.188 -20.172 -0.011 1 94 95 ILE B C 1
ATOM 2233 O O . ILE B 1 95 ? -16.234 -20.938 0.193 1 94 95 ILE B O 1
ATOM 2237 N N . ASP B 1 96 ? -18.406 -20.406 0.312 1 92.56 96 ASP B N 1
ATOM 2238 C CA . ASP B 1 96 ? -18.891 -21.719 0.715 1 92.56 96 ASP B CA 1
ATOM 2239 C C . ASP B 1 96 ? -19.984 -22.203 -0.226 1 92.56 96 ASP B C 1
ATOM 2241 O O . ASP B 1 96 ? -21.047 -21.578 -0.33 1 92.56 96 ASP B O 1
ATOM 2245 N N . ALA B 1 97 ? -19.766 -23.422 -0.805 1 89.31 97 ALA B N 1
ATOM 2246 C CA . ALA B 1 97 ? -20.703 -23.953 -1.794 1 89.31 97 ALA B CA 1
ATOM 2247 C C . ALA B 1 97 ? -22.078 -24.188 -1.182 1 89.31 97 ALA B C 1
ATOM 2249 O O . ALA B 1 97 ? -23.078 -24.188 -1.891 1 89.31 97 ALA B O 1
ATOM 2250 N N . ASN B 1 98 ? -22.125 -24.359 0.09 1 91.12 98 ASN B N 1
ATOM 2251 C CA . ASN B 1 98 ? -23.391 -24.609 0.767 1 91.12 98 ASN B CA 1
ATOM 2252 C C . ASN B 1 98 ? -24.141 -23.312 1.059 1 91.12 98 ASN B C 1
ATOM 2254 O O . ASN B 1 98 ? -25.297 -23.328 1.449 1 91.12 98 ASN B O 1
ATOM 2258 N N . GLN B 1 99 ? -23.453 -22.203 0.843 1 93.81 99 GLN B N 1
ATOM 2259 C CA . GLN B 1 99 ? -24.047 -20.906 1.12 1 93.81 99 GLN B CA 1
ATOM 2260 C C . GLN B 1 99 ? -23.719 -19.906 0.019 1 93.81 99 GLN B C 1
ATOM 2262 O O . GLN B 1 99 ? -23.359 -18.75 0.302 1 93.81 99 GLN B O 1
ATOM 2267 N N . VAL B 1 100 ? -23.781 -20.297 -1.154 1 93.19 100 VAL B N 1
ATOM 2268 C CA . VAL B 1 100 ? -23.281 -19.531 -2.293 1 93.19 100 VAL B CA 1
ATOM 2269 C C . VAL B 1 100 ? -24.094 -18.25 -2.436 1 93.19 100 VAL B C 1
ATOM 2271 O O . VAL B 1 100 ? -23.531 -17.156 -2.619 1 93.19 100 VAL B O 1
ATOM 2274 N N . ASP B 1 101 ? -25.422 -18.359 -2.248 1 92.94 101 ASP B N 1
ATOM 2275 C CA . ASP B 1 101 ? -26.266 -17.188 -2.428 1 92.94 101 ASP B CA 1
ATOM 2276 C C . ASP B 1 101 ? -26.016 -16.156 -1.339 1 92.94 101 ASP B C 1
ATOM 2278 O O . ASP B 1 101 ? -26 -14.945 -1.613 1 92.94 101 ASP B O 1
ATOM 2282 N N . GLN B 1 102 ? -25.828 -16.641 -0.198 1 94.5 102 GLN B N 1
ATOM 2283 C CA . GLN B 1 102 ? -25.531 -15.734 0.907 1 94.5 102 GLN B CA 1
ATOM 2284 C C . GLN B 1 102 ? -24.172 -15.055 0.7 1 94.5 102 GLN B C 1
ATOM 2286 O O . GLN B 1 102 ? -24.016 -13.867 0.991 1 94.5 102 GLN B O 1
ATOM 2291 N N . ASN B 1 103 ? -23.219 -15.797 0.259 1 95.5 103 ASN B N 1
ATOM 2292 C CA . ASN B 1 103 ? -21.906 -15.242 -0.021 1 95.5 103 ASN B CA 1
ATOM 2293 C C . ASN B 1 103 ? -21.969 -14.156 -1.094 1 95.5 103 ASN B C 1
ATOM 2295 O O . ASN B 1 103 ? -21.406 -13.078 -0.924 1 95.5 103 ASN B O 1
ATOM 2299 N N . PHE B 1 104 ? -22.703 -14.414 -2.137 1 95.25 104 PHE B N 1
ATOM 2300 C CA . PHE B 1 104 ? -22.828 -13.438 -3.213 1 95.25 104 PHE B CA 1
ATOM 2301 C C . PHE B 1 104 ? -23.484 -12.164 -2.715 1 95.25 104 PHE B C 1
ATOM 2303 O O . PHE B 1 104 ? -23.062 -11.055 -3.061 1 95.25 104 PHE B O 1
ATOM 2310 N N . ALA B 1 105 ? -24.469 -12.305 -1.918 1 95.38 105 ALA B N 1
ATOM 2311 C CA . ALA B 1 105 ? -25.188 -11.148 -1.374 1 95.38 105 ALA B CA 1
ATOM 2312 C C . ALA B 1 105 ? -24.25 -10.297 -0.512 1 95.38 105 ALA B C 1
ATOM 2314 O O . ALA B 1 105 ? -24.328 -9.062 -0.552 1 95.38 105 ALA B O 1
ATOM 2315 N N . ALA B 1 106 ? -23.484 -10.969 0.265 1 96.62 106 ALA B N 1
ATOM 2316 C CA . ALA B 1 106 ? -22.547 -10.25 1.113 1 96.62 106 ALA B CA 1
ATOM 2317 C C . ALA B 1 106 ? -21.562 -9.438 0.274 1 96.62 106 ALA B C 1
ATOM 2319 O O . ALA B 1 106 ? -21.234 -8.297 0.614 1 96.62 106 ALA B O 1
ATOM 2320 N N . VAL B 1 107 ? -21.047 -10.016 -0.82 1 97.44 107 VAL B N 1
ATOM 2321 C CA . VAL B 1 107 ? -20.141 -9.32 -1.717 1 97.44 107 VAL B CA 1
ATOM 2322 C C . VAL B 1 107 ? -20.844 -8.133 -2.361 1 97.44 107 VAL B C 1
ATOM 2324 O O . VAL B 1 107 ? -20.297 -7.027 -2.395 1 97.44 107 VAL B O 1
ATOM 2327 N N . LEU B 1 108 ? -22.047 -8.367 -2.789 1 97.19 108 LEU B N 1
ATOM 2328 C CA . LEU B 1 108 ? -22.781 -7.316 -3.473 1 97.19 108 LEU B CA 1
ATOM 2329 C C . LEU B 1 108 ? -23.141 -6.188 -2.51 1 97.19 108 LEU B C 1
ATOM 2331 O O . LEU B 1 108 ? -23.219 -5.027 -2.91 1 97.19 108 LEU B O 1
ATOM 2335 N N . GLY B 1 109 ? -23.297 -6.473 -1.284 1 97.06 109 GLY B N 1
ATOM 2336 C CA . GLY B 1 109 ? -23.594 -5.484 -0.261 1 97.06 109 GLY B CA 1
ATOM 2337 C C . GLY B 1 109 ? -22.469 -4.512 -0.014 1 97.06 109 GLY B C 1
ATOM 2338 O O . GLY B 1 109 ? -22.672 -3.428 0.53 1 97.06 109 GLY B O 1
ATOM 2339 N N . GLY B 1 110 ? -21.234 -4.934 -0.403 1 98.19 110 GLY B N 1
ATOM 2340 C CA . GLY B 1 110 ? -20.062 -4.09 -0.215 1 98.19 110 GLY B CA 1
ATOM 2341 C C . GLY B 1 110 ? -19.531 -3.514 -1.513 1 98.19 110 GLY B C 1
ATOM 2342 O O . GLY B 1 110 ? -18.422 -2.977 -1.549 1 98.19 110 GLY B O 1
ATOM 2343 N N . ALA B 1 111 ? -20.344 -3.604 -2.543 1 98.31 111 ALA B N 1
ATOM 2344 C CA . ALA B 1 111 ? -19.906 -3.164 -3.865 1 98.31 111 ALA B CA 1
ATOM 2345 C C . ALA B 1 111 ? -20.734 -1.983 -4.355 1 98.31 111 ALA B C 1
ATOM 2347 O O . ALA B 1 111 ? -21.875 -1.778 -3.9 1 98.31 111 ALA B O 1
ATOM 2348 N N . THR B 1 112 ? -20.156 -1.159 -5.234 1 97.81 112 THR B N 1
ATOM 2349 C CA . THR B 1 112 ? -20.875 -0.076 -5.898 1 97.81 112 THR B CA 1
ATOM 2350 C C . THR B 1 112 ? -20.359 0.119 -7.324 1 97.81 112 THR B C 1
ATOM 2352 O O . THR B 1 112 ? -19.406 -0.545 -7.742 1 97.81 112 THR B O 1
ATOM 2355 N N . GLY B 1 113 ? -21.094 0.785 -8.109 1 94.75 113 GLY B N 1
ATOM 2356 C CA . GLY B 1 113 ? -20.672 1.184 -9.445 1 94.75 113 GLY B CA 1
ATOM 2357 C C . GLY B 1 113 ? -20.609 0.024 -10.414 1 94.75 113 GLY B C 1
ATOM 2358 O O . GLY B 1 113 ? -21.406 -0.916 -10.328 1 94.75 113 GLY B O 1
ATOM 2359 N N . GLU B 1 114 ? -19.703 0.119 -11.359 1 94 114 GLU B N 1
ATOM 2360 C CA . GLU B 1 114 ? -19.578 -0.857 -12.438 1 94 114 GLU B CA 1
ATOM 2361 C C . GLU B 1 114 ? -19.125 -2.215 -11.898 1 94 114 GLU B C 1
ATOM 2363 O O . GLU B 1 114 ? -19.531 -3.256 -12.422 1 94 114 GLU B O 1
ATOM 2368 N N . PHE B 1 115 ? -18.438 -2.215 -10.859 1 97.38 115 PHE B N 1
ATOM 2369 C CA . PHE B 1 115 ? -17.984 -3.469 -10.273 1 97.38 115 PHE B CA 1
ATOM 2370 C C . PHE B 1 115 ? -19.172 -4.297 -9.789 1 97.38 115 PHE B C 1
ATOM 2372 O O . PHE B 1 115 ? -19.219 -5.508 -10.023 1 97.38 115 PHE B O 1
ATOM 2379 N N . LYS B 1 116 ? -20.016 -3.611 -9.125 1 96.62 116 LYS B N 1
ATOM 2380 C CA . LYS B 1 116 ? -21.203 -4.293 -8.625 1 96.62 116 LYS B CA 1
ATOM 2381 C C . LYS B 1 116 ? -21.984 -4.945 -9.766 1 96.62 116 LYS B C 1
ATOM 2383 O O . LYS B 1 116 ? -22.391 -6.105 -9.664 1 96.62 116 LYS B O 1
ATOM 2388 N N . ASP B 1 117 ? -22.109 -4.246 -10.883 1 95.44 117 ASP B N 1
ATOM 2389 C CA . ASP B 1 117 ? -22.859 -4.75 -12.039 1 95.44 117 ASP B CA 1
ATOM 2390 C C . ASP B 1 117 ? -22.156 -5.965 -12.641 1 95.44 117 ASP B C 1
ATOM 2392 O O . ASP B 1 117 ? -22.797 -6.977 -12.93 1 95.44 117 ASP B O 1
ATOM 2396 N N . THR B 1 118 ? -20.953 -5.867 -12.781 1 94.75 118 THR B N 1
ATOM 2397 C CA . THR B 1 118 ? -20.172 -6.941 -13.383 1 94.75 118 THR B CA 1
ATOM 2398 C C . THR B 1 118 ? -20.172 -8.18 -12.492 1 94.75 118 THR B C 1
ATOM 2400 O O . THR B 1 118 ? -20.297 -9.305 -12.984 1 94.75 118 THR B O 1
ATOM 2403 N N . TYR B 1 119 ? -20.047 -7.957 -11.195 1 96.31 119 TYR B N 1
ATOM 2404 C CA . TYR B 1 119 ? -20.016 -9.078 -10.266 1 96.31 119 TYR B CA 1
ATOM 2405 C C . TYR B 1 119 ? -21.359 -9.805 -10.258 1 96.31 119 TYR B C 1
ATOM 2407 O O . TYR B 1 119 ? -21.406 -11.039 -10.172 1 96.31 119 TYR B O 1
ATOM 2415 N N . THR B 1 120 ? -22.422 -9.016 -10.289 1 94.75 120 THR B N 1
ATOM 2416 C CA . THR B 1 120 ? -23.75 -9.609 -10.312 1 94.75 120 THR B CA 1
ATOM 2417 C C . THR B 1 120 ? -23.906 -10.555 -11.5 1 94.75 120 THR B C 1
ATOM 2419 O O . THR B 1 120 ? -24.344 -11.695 -11.336 1 94.75 120 THR B O 1
ATOM 2422 N N . LYS B 1 121 ? -23.391 -10.164 -12.625 1 94.94 121 LYS B N 1
ATOM 2423 C CA . LYS B 1 121 ? -23.5 -10.977 -13.836 1 94.94 121 LYS B CA 1
ATOM 2424 C C . LYS B 1 121 ? -22.578 -12.203 -13.75 1 94.94 121 LYS B C 1
ATOM 2426 O O . LYS B 1 121 ? -23.016 -13.32 -14.039 1 94.94 121 LYS B O 1
ATOM 2431 N N . ALA B 1 122 ? -21.391 -11.961 -13.312 1 93.12 122 ALA B N 1
ATOM 2432 C CA . ALA B 1 122 ? -20.422 -13.039 -13.234 1 93.12 122 ALA B CA 1
ATOM 2433 C C . ALA B 1 122 ? -20.844 -14.094 -12.211 1 93.12 122 ALA B C 1
ATOM 2435 O O . ALA B 1 122 ? -20.703 -15.297 -12.453 1 93.12 122 ALA B O 1
ATOM 2436 N N . SER B 1 123 ? -21.375 -13.641 -11.125 1 93.44 123 SER B N 1
ATOM 2437 C CA . SER B 1 123 ? -21.766 -14.555 -10.062 1 93.44 123 SER B CA 1
ATOM 2438 C C . SER B 1 123 ? -22.922 -15.438 -10.484 1 93.44 123 SER B C 1
ATOM 2440 O O . SER B 1 123 ? -22.953 -16.625 -10.172 1 93.44 123 SER B O 1
ATOM 2442 N N . ALA B 1 124 ? -23.875 -14.922 -11.211 1 91.06 124 ALA B N 1
ATOM 2443 C CA . ALA B 1 124 ? -25.016 -15.688 -11.703 1 91.06 124 ALA B CA 1
ATOM 2444 C C . ALA B 1 124 ? -24.562 -16.812 -12.641 1 91.06 124 ALA B C 1
ATOM 2446 O O . ALA B 1 124 ? -25.109 -17.906 -12.602 1 91.06 124 ALA B O 1
ATOM 2447 N N . GLN B 1 125 ? -23.516 -16.516 -13.336 1 93.06 125 GLN B N 1
ATOM 2448 C CA . GLN B 1 125 ? -23.016 -17.484 -14.32 1 93.06 125 GLN B CA 1
ATOM 2449 C C . GLN B 1 125 ? -22.203 -18.578 -13.641 1 93.06 125 GLN B C 1
ATOM 2451 O O . GLN B 1 125 ? -22.141 -19.703 -14.141 1 93.06 125 GLN B O 1
ATOM 2456 N N . LEU B 1 126 ? -21.625 -18.266 -12.516 1 93.06 126 LEU B N 1
ATOM 2457 C CA . LEU B 1 126 ? -20.688 -19.188 -11.891 1 93.06 126 LEU B CA 1
ATOM 2458 C C . LEU B 1 126 ? -21.375 -19.984 -10.789 1 93.06 126 LEU B C 1
ATOM 2460 O O . LEU B 1 126 ? -20.844 -21 -10.32 1 93.06 126 LEU B O 1
ATOM 2464 N N . ARG B 1 127 ? -22.562 -19.641 -10.461 1 93.25 127 ARG B N 1
ATOM 2465 C CA . ARG B 1 127 ? -23.281 -20.203 -9.312 1 93.25 127 ARG B CA 1
ATOM 2466 C C . ARG B 1 127 ? -23.344 -21.719 -9.398 1 93.25 127 ARG B C 1
ATOM 2468 O O . ARG B 1 127 ? -22.922 -22.422 -8.477 1 93.25 127 ARG B O 1
ATOM 2475 N N . GLN B 1 128 ? -23.812 -22.25 -10.469 1 92.12 128 G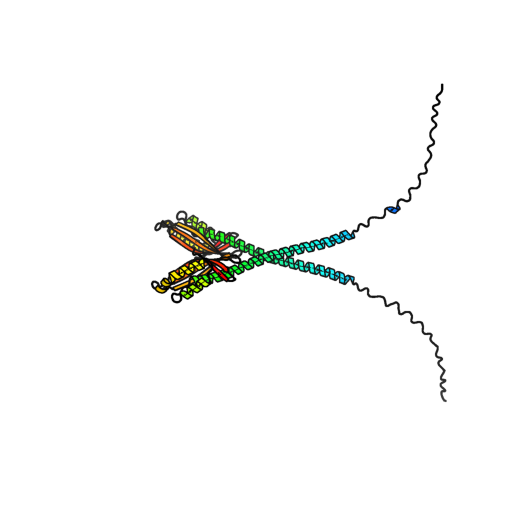LN B N 1
ATOM 2476 C CA . GLN B 1 128 ? -24.031 -23.688 -10.609 1 92.12 128 GLN B CA 1
ATOM 2477 C C . GLN B 1 128 ? -22.703 -24.438 -10.602 1 92.12 128 GLN B C 1
ATOM 2479 O O . GLN B 1 128 ? -22.609 -25.531 -10.062 1 92.12 128 GLN B O 1
ATOM 2484 N N . LEU B 1 129 ? -21.719 -23.828 -11.211 1 91.31 129 LEU B N 1
ATOM 2485 C CA . LEU B 1 129 ? -20.406 -24.453 -11.258 1 91.31 129 LEU B CA 1
ATOM 2486 C C . LEU B 1 129 ? -19.828 -24.594 -9.852 1 91.31 129 LEU B C 1
ATOM 2488 O O . LEU B 1 129 ? -19.219 -25.625 -9.531 1 91.31 129 LEU B O 1
ATOM 2492 N N . LEU B 1 130 ? -20.031 -23.656 -9.047 1 92.69 130 LEU B N 1
ATOM 2493 C CA . LEU B 1 130 ? -19.516 -23.672 -7.676 1 92.69 130 LEU B CA 1
ATOM 2494 C C . LEU B 1 130 ? -20.234 -24.734 -6.848 1 92.69 130 LEU B C 1
ATOM 2496 O O . LEU B 1 130 ? -19.609 -25.453 -6.066 1 92.69 130 LEU B O 1
ATOM 2500 N N . ILE B 1 131 ? -21.484 -24.906 -7.059 1 92.19 131 ILE B N 1
ATOM 2501 C CA . ILE B 1 131 ? -22.297 -25.875 -6.328 1 92.19 131 ILE B CA 1
ATOM 2502 C C . ILE B 1 131 ? -21.922 -27.281 -6.773 1 92.19 131 ILE B C 1
ATOM 2504 O O . ILE B 1 131 ? -21.672 -28.156 -5.941 1 92.19 131 ILE B O 1
ATOM 2508 N N . ASP B 1 132 ? -21.766 -27.516 -8.047 1 92.56 132 ASP B N 1
ATOM 2509 C CA . ASP B 1 132 ? -21.5 -28.828 -8.609 1 92.56 132 ASP B CA 1
ATOM 2510 C C . ASP B 1 132 ? -20.125 -29.344 -8.172 1 92.56 132 ASP B C 1
ATOM 2512 O O . ASP B 1 132 ? -19.938 -30.547 -7.992 1 92.56 132 ASP B O 1
ATOM 2516 N N . ASN B 1 133 ? -19.281 -28.391 -8.008 1 92.31 133 ASN B N 1
ATOM 2517 C CA . ASN B 1 133 ? -17.922 -28.797 -7.691 1 92.31 133 ASN B CA 1
ATOM 2518 C C . ASN B 1 133 ? -17.656 -28.734 -6.188 1 92.31 133 ASN B C 1
ATOM 2520 O O . ASN B 1 133 ? -16.531 -28.984 -5.742 1 92.31 133 ASN B O 1
ATOM 2524 N N . LYS B 1 134 ? -18.703 -28.328 -5.473 1 92 134 LYS B N 1
ATOM 2525 C CA . LYS B 1 134 ? -18.594 -28.203 -4.023 1 92 134 LYS B CA 1
ATOM 2526 C C . LYS B 1 134 ? -17.406 -27.328 -3.637 1 92 134 LYS B C 1
ATOM 2528 O O . LYS B 1 134 ? -16.609 -27.703 -2.764 1 92 134 LYS B O 1
ATOM 2533 N N . ALA B 1 135 ? -17.281 -26.266 -4.34 1 92.06 135 ALA B N 1
ATOM 2534 C CA . ALA B 1 135 ? -16.125 -25.375 -4.188 1 92.06 135 ALA B CA 1
ATOM 2535 C C . ALA B 1 135 ? -16.188 -24.625 -2.859 1 92.06 135 ALA B C 1
ATOM 2537 O O . ALA B 1 135 ? -17.25 -24.172 -2.439 1 92.06 135 ALA B O 1
ATOM 2538 N N . THR B 1 136 ? -15.055 -24.594 -2.178 1 94.19 136 THR B N 1
ATOM 2539 C CA . THR B 1 136 ? -14.891 -23.781 -0.981 1 94.19 136 THR B CA 1
ATOM 2540 C C . THR B 1 136 ? -13.609 -22.938 -1.065 1 94.19 136 THR B C 1
ATOM 2542 O O . THR B 1 136 ? -12.602 -23.391 -1.61 1 94.19 136 THR B O 1
ATOM 2545 N N . ALA B 1 137 ? -13.773 -21.719 -0.63 1 95.44 137 ALA B N 1
ATOM 2546 C CA . ALA B 1 137 ? -12.625 -20.828 -0.599 1 95.44 137 ALA B CA 1
ATOM 2547 C C . ALA B 1 137 ? -12.609 -19.984 0.679 1 95.44 137 ALA B C 1
ATOM 2549 O O . ALA B 1 137 ? -13.672 -19.641 1.21 1 95.44 137 ALA B O 1
ATOM 2550 N N . HIS B 1 138 ? -11.406 -19.766 1.199 1 96.31 138 HIS B N 1
ATOM 2551 C CA . HIS B 1 138 ? -11.203 -18.891 2.355 1 96.31 138 HIS B CA 1
ATOM 2552 C C . HIS B 1 138 ? -10.016 -17.969 2.15 1 96.31 138 HIS B C 1
ATOM 2554 O O . HIS B 1 138 ? -8.883 -18.422 1.996 1 96.31 138 HIS B O 1
ATOM 2560 N N . GLY B 1 139 ? -10.359 -16.703 2.182 1 97.5 139 GLY B N 1
ATOM 2561 C CA . GLY B 1 139 ? -9.32 -15.703 1.969 1 97.5 139 GLY B CA 1
ATOM 2562 C C . GLY B 1 139 ? -8.961 -14.938 3.227 1 97.5 139 GLY B C 1
ATOM 2563 O O . GLY B 1 139 ? -9.844 -14.609 4.027 1 97.5 139 GLY B O 1
ATOM 2564 N N . THR B 1 140 ? -7.668 -14.648 3.43 1 98.19 140 THR B N 1
ATOM 2565 C CA . THR B 1 140 ? -7.148 -13.828 4.52 1 98.19 140 THR B CA 1
ATOM 2566 C C . THR B 1 140 ? -6.188 -12.766 3.988 1 98.19 140 THR B C 1
ATOM 2568 O O . THR B 1 140 ? -5.328 -13.062 3.154 1 98.19 140 THR B O 1
ATOM 2571 N N . VAL B 1 141 ? -6.406 -11.562 4.453 1 98.38 141 VAL B N 1
ATOM 2572 C CA . VAL B 1 141 ? -5.496 -10.484 4.07 1 98.38 141 VAL B CA 1
ATOM 2573 C C . VAL B 1 141 ? -4.254 -10.523 4.957 1 98.38 141 VAL B C 1
ATOM 2575 O O . VAL B 1 141 ? -4.359 -10.414 6.184 1 98.38 141 VAL B O 1
ATOM 2578 N N . VAL B 1 142 ? -3.109 -10.586 4.371 1 98.19 142 VAL B N 1
ATOM 2579 C CA . VAL B 1 142 ? -1.892 -10.703 5.164 1 98.19 142 VAL B CA 1
ATOM 2580 C C . VAL B 1 142 ? -1.207 -9.344 5.27 1 98.19 142 VAL B C 1
ATOM 2582 O O . VAL B 1 142 ? -0.483 -9.078 6.23 1 98.19 142 VAL B O 1
ATOM 2585 N N . ASP B 1 143 ? -1.388 -8.477 4.254 1 98.38 143 ASP B N 1
ATOM 2586 C CA . ASP B 1 143 ? -0.881 -7.105 4.27 1 98.38 143 ASP B CA 1
ATOM 2587 C C . ASP B 1 143 ? -1.795 -6.172 3.48 1 98.38 143 ASP B C 1
ATOM 2589 O O . ASP B 1 143 ? -2.479 -6.605 2.551 1 98.38 143 ASP B O 1
ATOM 2593 N N . SER B 1 144 ? -1.797 -4.898 3.869 1 98.69 144 SER B N 1
ATOM 2594 C CA . SER B 1 144 ? -2.537 -3.871 3.143 1 98.69 144 SER B CA 1
ATOM 2595 C C . SER B 1 144 ? -1.897 -2.498 3.326 1 98.69 144 SER B C 1
ATOM 2597 O O . SER B 1 144 ? -1.222 -2.248 4.324 1 98.69 144 SER B O 1
ATOM 2599 N N . ALA B 1 145 ? -2.066 -1.642 2.324 1 98.62 145 ALA B N 1
ATOM 2600 C CA . ALA B 1 145 ? -1.561 -0.271 2.375 1 98.62 145 ALA B CA 1
ATOM 2601 C C . ALA B 1 145 ? -2.395 0.653 1.492 1 98.62 145 ALA B C 1
ATOM 2603 O O . ALA B 1 145 ? -2.869 0.245 0.43 1 98.62 145 ALA B O 1
ATOM 2604 N N . ILE B 1 146 ? -2.518 1.842 1.946 1 98.5 146 ILE B N 1
ATOM 2605 C CA . ILE B 1 146 ? -3.24 2.85 1.179 1 98.5 146 ILE B CA 1
ATOM 2606 C C . ILE B 1 146 ? -2.334 3.414 0.087 1 98.5 146 ILE B C 1
ATOM 2608 O O . ILE B 1 146 ? -1.275 3.977 0.379 1 98.5 146 ILE B O 1
ATOM 2612 N N . GLN B 1 147 ? -2.73 3.297 -1.13 1 98.44 147 GLN B N 1
ATOM 2613 C CA . GLN B 1 147 ? -1.956 3.828 -2.246 1 98.44 147 GLN B CA 1
ATOM 2614 C C . GLN B 1 147 ? -2.277 5.301 -2.486 1 98.44 147 GLN B C 1
ATOM 2616 O O . GLN B 1 147 ? -1.38 6.102 -2.76 1 98.44 147 GLN B O 1
ATOM 2621 N N . SER B 1 148 ? -3.523 5.484 -2.395 1 97.62 148 SER B N 1
ATOM 2622 C CA . SER B 1 148 ? -3.98 6.863 -2.52 1 97.62 148 SER B CA 1
ATOM 2623 C C . SER B 1 148 ? -5.25 7.098 -1.705 1 97.62 148 SER B C 1
ATOM 2625 O O . SER B 1 148 ? -6.035 6.176 -1.485 1 97.62 148 SER B O 1
ATOM 2627 N N . GLN B 1 149 ? -5.332 8.336 -1.139 1 96.56 149 GLN B N 1
ATOM 2628 C CA . GLN B 1 149 ? -6.492 8.617 -0.301 1 96.56 149 GLN B CA 1
ATOM 2629 C C . GLN B 1 149 ? -7 10.039 -0.517 1 96.56 149 GLN B C 1
ATOM 2631 O O . GLN B 1 149 ? -6.207 10.961 -0.711 1 96.56 149 GLN B O 1
ATOM 2636 N N . SER B 1 150 ? -8.273 10.188 -0.581 1 96.38 150 SER B N 1
ATOM 2637 C CA . SER B 1 150 ? -9.062 11.414 -0.491 1 96.38 150 SER B CA 1
ATOM 2638 C C . SER B 1 150 ? -10.219 11.25 0.486 1 96.38 150 SER B C 1
ATOM 2640 O O . SER B 1 150 ? -10.344 10.219 1.149 1 96.38 150 SER B O 1
ATOM 2642 N N . ARG B 1 151 ? -11.031 12.266 0.608 1 94.56 151 ARG B N 1
ATOM 2643 C CA . ARG B 1 151 ? -12.125 12.227 1.578 1 94.56 151 ARG B CA 1
ATOM 2644 C C . ARG B 1 151 ? -13.164 11.188 1.19 1 94.56 151 ARG B C 1
ATOM 2646 O O . ARG B 1 151 ? -13.789 10.578 2.059 1 94.56 151 ARG B O 1
ATOM 2653 N N . ASN B 1 152 ? -13.242 10.898 -0.124 1 96.88 152 ASN B N 1
ATOM 2654 C CA . ASN B 1 152 ? -14.352 10.047 -0.533 1 96.88 152 ASN B CA 1
ATOM 2655 C C . ASN B 1 152 ? -13.883 8.898 -1.416 1 96.88 152 ASN B C 1
ATOM 2657 O O . ASN B 1 152 ? -14.695 8.117 -1.919 1 96.88 152 ASN B O 1
ATOM 2661 N N . ARG B 1 153 ? -12.648 8.82 -1.721 1 98.19 153 ARG B N 1
ATOM 2662 C CA . ARG B 1 153 ? -12.086 7.766 -2.562 1 98.19 153 ARG B CA 1
ATOM 2663 C C . ARG B 1 153 ? -10.727 7.316 -2.045 1 98.19 153 ARG B C 1
ATOM 2665 O O . ARG B 1 153 ? -9.836 8.141 -1.834 1 98.19 153 ARG B O 1
ATOM 2672 N N . VAL B 1 154 ? -10.562 6.074 -1.831 1 98.56 154 VAL B N 1
ATOM 2673 C CA . VAL B 1 154 ? -9.328 5.508 -1.307 1 98.56 154 VAL B CA 1
ATOM 2674 C C . VAL B 1 154 ? -8.953 4.262 -2.105 1 98.56 154 VAL B C 1
ATOM 2676 O O . VAL B 1 154 ? -9.805 3.414 -2.385 1 98.56 154 VAL B O 1
ATOM 2679 N N . VAL B 1 155 ? -7.734 4.164 -2.551 1 98.81 155 VAL B N 1
ATOM 2680 C CA . VAL B 1 155 ? -7.219 2.979 -3.229 1 98.81 155 VAL B CA 1
ATOM 2681 C C . VAL B 1 155 ? -6.309 2.199 -2.281 1 98.81 155 VAL B C 1
ATOM 2683 O O . VAL B 1 155 ? -5.367 2.758 -1.717 1 98.81 155 VAL B O 1
ATOM 2686 N N . VAL B 1 156 ? -6.594 0.914 -2.141 1 98.81 156 VAL B N 1
ATOM 2687 C CA . VAL B 1 156 ? -5.887 0.075 -1.177 1 98.81 156 VAL B CA 1
ATOM 2688 C C . VAL B 1 156 ? -5.25 -1.114 -1.895 1 98.81 156 VAL B C 1
ATOM 2690 O O . VAL B 1 156 ? -5.898 -1.773 -2.711 1 98.81 156 VAL B O 1
ATOM 2693 N N . LEU B 1 157 ? -4 -1.363 -1.689 1 98.81 157 LEU B N 1
ATOM 2694 C CA . LEU B 1 157 ? -3.346 -2.6 -2.1 1 98.81 157 LEU B CA 1
ATOM 2695 C C . LEU B 1 157 ? -3.445 -3.656 -1.004 1 98.81 157 LEU B C 1
ATOM 2697 O O . LEU B 1 157 ? -3.285 -3.348 0.179 1 98.81 157 LEU B O 1
ATOM 2701 N N . LEU B 1 158 ? -3.801 -4.836 -1.415 1 98.69 158 LEU B N 1
ATOM 2702 C CA . LEU B 1 158 ? -3.969 -5.926 -0.462 1 98.69 158 LEU B CA 1
ATOM 2703 C C . LEU B 1 158 ? -3.236 -7.18 -0.934 1 98.69 158 LEU B C 1
ATOM 2705 O O . LEU B 1 158 ? -3.262 -7.508 -2.123 1 98.69 158 LEU B O 1
ATOM 2709 N N . MET B 1 159 ? -2.582 -7.785 -0.034 1 98.31 159 MET B N 1
ATOM 2710 C CA . MET B 1 159 ? -2.029 -9.117 -0.242 1 98.31 159 MET B CA 1
ATOM 2711 C C . MET B 1 159 ? -2.871 -10.172 0.467 1 98.31 159 MET B C 1
ATOM 2713 O O . MET B 1 159 ? -2.984 -10.164 1.694 1 98.31 159 MET B O 1
ATOM 2717 N N . VAL B 1 160 ? -3.414 -11.078 -0.384 1 98.06 160 VAL B N 1
ATOM 2718 C CA . VAL B 1 160 ? -4.441 -11.984 0.124 1 98.06 160 VAL B CA 1
ATOM 2719 C C . VAL B 1 160 ? -4.004 -13.43 -0.082 1 98.06 160 VAL B C 1
ATOM 2721 O O . VAL B 1 160 ? -3.596 -13.812 -1.183 1 98.06 160 VAL B O 1
ATOM 2724 N N . ASP B 1 161 ? -4.008 -14.227 0.952 1 97.75 161 ASP B N 1
ATOM 2725 C CA . ASP B 1 161 ? -3.883 -15.68 0.857 1 97.75 161 ASP B CA 1
ATOM 2726 C C . ASP B 1 161 ? -5.254 -16.344 0.847 1 97.75 161 ASP B C 1
ATOM 2728 O O . ASP B 1 161 ? -6.078 -16.094 1.729 1 97.75 161 ASP B O 1
ATOM 2732 N N . GLN B 1 162 ? -5.434 -17.094 -0.19 1 96.88 162 GLN B N 1
ATOM 2733 C CA . GLN B 1 162 ? -6.719 -17.781 -0.323 1 96.88 162 GLN B CA 1
ATOM 2734 C C . GLN B 1 162 ? -6.535 -19.281 -0.44 1 96.88 162 GLN B C 1
ATOM 2736 O O . GLN B 1 162 ? -5.738 -19.75 -1.253 1 96.88 162 GLN B O 1
ATOM 2741 N N . THR B 1 163 ? -7.18 -20.016 0.404 1 96.38 163 THR B N 1
ATOM 2742 C CA . THR B 1 163 ? -7.211 -21.469 0.297 1 96.38 163 THR B CA 1
ATOM 2743 C C . THR B 1 163 ? -8.477 -21.938 -0.412 1 96.38 163 THR B C 1
ATOM 2745 O O . THR B 1 163 ? -9.586 -21.625 0.032 1 96.38 163 THR B O 1
ATOM 2748 N N . VAL B 1 164 ? -8.281 -22.562 -1.55 1 94.25 164 VAL B N 1
ATOM 2749 C CA . VAL B 1 164 ? -9.406 -23.031 -2.357 1 94.25 164 VAL B CA 1
ATOM 2750 C C . VAL B 1 164 ? -9.445 -24.562 -2.35 1 94.25 164 VAL B C 1
ATOM 2752 O O . VAL B 1 164 ? -8.422 -25.219 -2.555 1 94.25 164 VAL B O 1
ATOM 2755 N N . SER B 1 165 ? -10.562 -25.094 -2.102 1 93.56 165 SER B N 1
ATOM 2756 C CA . SER B 1 165 ? -10.773 -26.547 -2.137 1 93.56 165 SER B CA 1
ATOM 2757 C C . SER B 1 165 ? -12 -26.906 -2.98 1 93.56 165 SER B C 1
ATOM 2759 O O . SER B 1 165 ? -12.867 -26.062 -3.211 1 93.56 165 SER B O 1
ATOM 2761 N N . ASN B 1 166 ? -11.875 -28.047 -3.613 1 90.44 166 ASN B N 1
ATOM 2762 C CA . ASN B 1 166 ? -12.984 -28.609 -4.371 1 90.44 166 ASN B CA 1
ATOM 2763 C C . ASN B 1 166 ? -12.992 -30.125 -4.316 1 90.44 166 ASN B C 1
ATOM 2765 O O . ASN B 1 166 ? -12.25 -30.734 -3.537 1 90.44 166 ASN B O 1
ATOM 2769 N N . THR B 1 167 ? -13.891 -30.781 -5.043 1 88.06 167 THR B N 1
ATOM 2770 C CA . THR B 1 167 ? -14.039 -32.219 -5.008 1 88.06 167 THR B CA 1
ATOM 2771 C C . THR B 1 167 ? -12.789 -32.906 -5.543 1 88.06 167 THR B C 1
ATOM 2773 O O . THR B 1 167 ? -12.406 -34 -5.066 1 88.06 167 THR B O 1
ATOM 2776 N N . VAL B 1 168 ? -12.109 -32.312 -6.422 1 86.81 168 VAL B N 1
ATOM 2777 C CA . VAL B 1 168 ? -10.938 -32.938 -7.051 1 86.81 168 VAL B CA 1
ATOM 2778 C C . VAL B 1 168 ? -9.719 -32.719 -6.16 1 86.81 168 VAL B C 1
ATOM 2780 O O . VAL B 1 168 ? -8.828 -33.594 -6.109 1 86.81 168 VAL B O 1
ATOM 2783 N N . ARG B 1 169 ? -9.703 -31.609 -5.426 1 87.81 169 ARG B N 1
ATOM 2784 C CA . ARG B 1 169 ? -8.617 -31.281 -4.504 1 87.81 169 ARG B CA 1
ATOM 2785 C C . ARG B 1 169 ? -9.164 -30.875 -3.139 1 87.81 169 ARG B C 1
ATOM 2787 O O . ARG B 1 169 ? -9.125 -29.703 -2.77 1 87.81 169 ARG B O 1
ATOM 2794 N N . PRO B 1 170 ? -9.43 -31.906 -2.361 1 84.75 170 PRO B N 1
ATOM 2795 C CA . PRO B 1 170 ? -10.07 -31.609 -1.08 1 84.75 170 PRO B CA 1
ATOM 2796 C C . PRO B 1 170 ? -9.109 -30.969 -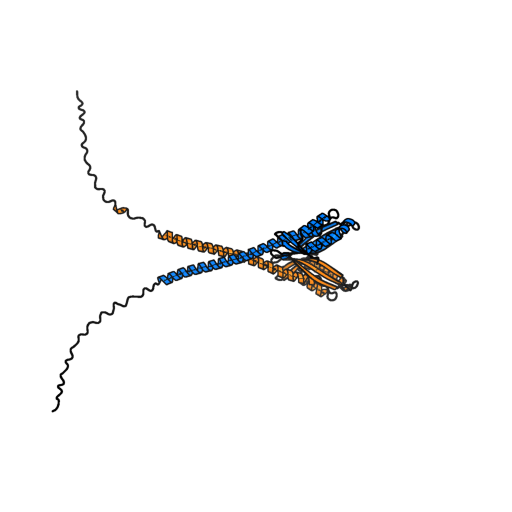0.076 1 84.75 170 PRO B C 1
ATOM 2798 O O . PRO B 1 170 ? -9.547 -30.266 0.833 1 84.75 170 PRO B O 1
ATOM 2801 N N . ASP B 1 171 ? -7.801 -31.172 -0.222 1 87.88 171 ASP B N 1
ATOM 2802 C CA . ASP B 1 171 ? -6.832 -30.609 0.706 1 87.88 171 ASP B CA 1
ATOM 2803 C C . ASP B 1 171 ? -6.633 -29.109 0.444 1 87.88 171 ASP B C 1
ATOM 2805 O O . ASP B 1 171 ? -6.129 -28.391 1.303 1 87.88 171 ASP B O 1
ATOM 2809 N N . GLY B 1 172 ? -7.023 -28.688 -0.662 1 87.31 172 GLY B N 1
ATOM 2810 C CA . GLY B 1 172 ? -7.012 -27.281 -1.021 1 87.31 172 GLY B CA 1
ATOM 2811 C C . GLY B 1 172 ? -5.668 -26.812 -1.547 1 87.31 172 GLY B C 1
ATOM 2812 O O . GLY B 1 172 ? -4.645 -27.453 -1.313 1 87.31 172 GLY B O 1
ATOM 2813 N N . ARG B 1 173 ? -5.656 -25.875 -2.32 1 94.06 173 ARG B N 1
ATOM 2814 C CA . ARG B 1 173 ? -4.488 -25.141 -2.799 1 94.06 173 ARG B CA 1
ATOM 2815 C C . ARG B 1 173 ? -4.5 -23.703 -2.289 1 94.06 173 ARG B C 1
ATOM 2817 O O . ARG B 1 173 ? -5.566 -23.109 -2.146 1 94.06 173 ARG B O 1
ATOM 2824 N N . VAL B 1 174 ? -3.336 -23.266 -1.945 1 93.62 174 VAL B N 1
ATOM 2825 C CA . VAL B 1 174 ? -3.234 -21.891 -1.481 1 93.62 174 VAL B CA 1
ATOM 2826 C C . VAL B 1 174 ? -2.889 -20.969 -2.652 1 93.62 174 VAL B C 1
ATOM 2828 O O . VAL B 1 174 ? -1.877 -21.172 -3.33 1 93.62 174 VAL B O 1
ATOM 2831 N N . ASP B 1 175 ? -3.758 -20.094 -2.799 1 94.12 175 ASP B N 1
ATOM 2832 C CA . ASP B 1 175 ? -3.523 -19.062 -3.799 1 94.12 175 ASP B CA 1
ATOM 2833 C C . ASP B 1 175 ? -3.111 -17.75 -3.141 1 94.12 175 ASP B C 1
ATOM 2835 O O . ASP B 1 175 ? -3.764 -17.281 -2.203 1 94.12 175 ASP B O 1
ATOM 2839 N N . ARG B 1 176 ? -1.988 -17.156 -3.586 1 94.94 176 ARG B N 1
ATOM 2840 C CA . ARG B 1 176 ? -1.52 -15.875 -3.064 1 94.94 176 ARG B CA 1
ATOM 2841 C C . ARG B 1 176 ? -1.772 -14.75 -4.062 1 94.94 176 ARG B C 1
ATOM 2843 O O . ARG B 1 176 ? -1.068 -14.633 -5.07 1 94.94 176 ARG B O 1
ATOM 2850 N N . SER B 1 177 ? -2.691 -13.922 -3.777 1 95.94 177 SER B N 1
ATOM 2851 C CA . SER B 1 177 ? -3.145 -12.938 -4.754 1 95.94 177 SER B CA 1
ATOM 2852 C C . SER B 1 177 ? -2.746 -11.523 -4.344 1 95.94 177 SER B C 1
ATOM 2854 O O . SER B 1 177 ? -2.688 -11.211 -3.152 1 95.94 177 SER B O 1
ATOM 2856 N N . ARG B 1 178 ? -2.426 -10.703 -5.367 1 97.44 178 ARG B N 1
ATOM 2857 C CA . ARG B 1 178 ? -2.271 -9.258 -5.25 1 97.44 178 ARG B CA 1
ATOM 2858 C C . ARG B 1 178 ? -3.553 -8.539 -5.652 1 97.44 178 ARG B C 1
ATOM 2860 O O . ARG B 1 178 ? -4.035 -8.695 -6.777 1 97.44 178 ARG B O 1
ATOM 2867 N N . MET B 1 179 ? -4.027 -7.758 -4.707 1 97.88 179 MET B N 1
ATOM 2868 C CA . MET B 1 179 ? -5.297 -7.105 -5.008 1 97.88 179 MET B CA 1
ATOM 2869 C C . MET B 1 179 ? -5.184 -5.594 -4.848 1 97.88 179 MET B C 1
ATOM 2871 O O . MET B 1 179 ? -4.477 -5.109 -3.963 1 97.88 179 MET B O 1
ATOM 2875 N N . LYS B 1 180 ? -5.855 -4.867 -5.691 1 98.44 180 LYS B N 1
ATOM 2876 C CA . LYS B 1 180 ? -6.059 -3.422 -5.637 1 98.44 180 LYS B CA 1
ATOM 2877 C C . LYS B 1 180 ? -7.543 -3.078 -5.625 1 98.44 180 LYS B C 1
ATOM 2879 O O . LYS B 1 180 ? -8.266 -3.387 -6.578 1 98.44 180 LYS B O 1
ATOM 2884 N N . ILE B 1 181 ? -7.973 -2.449 -4.543 1 98.69 181 ILE B N 1
ATOM 2885 C CA . ILE B 1 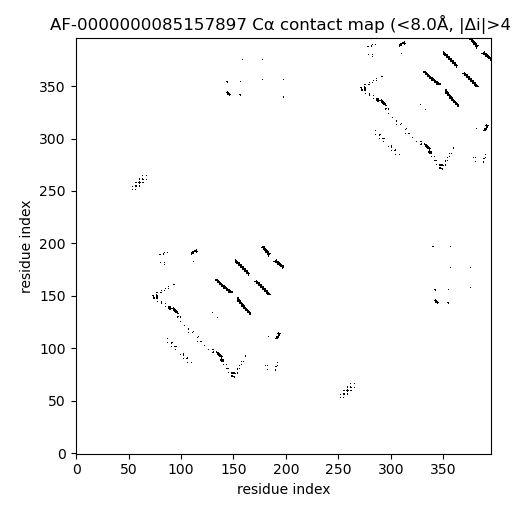181 ? -9.391 -2.133 -4.422 1 98.69 181 ILE B CA 1
ATOM 2886 C C . ILE B 1 181 ? -9.57 -0.621 -4.305 1 98.69 181 ILE B C 1
ATOM 2888 O O . ILE B 1 181 ? -8.906 0.031 -3.494 1 98.69 181 ILE B O 1
ATOM 2892 N N . THR B 1 182 ? -10.438 -0.094 -5.105 1 98.75 182 THR B N 1
ATOM 2893 C CA . THR B 1 182 ? -10.852 1.298 -4.98 1 98.75 182 THR B CA 1
ATOM 2894 C C . THR B 1 182 ? -12.141 1.406 -4.168 1 98.75 182 THR B C 1
ATOM 2896 O O . THR B 1 182 ? -13.164 0.833 -4.539 1 98.75 182 THR B O 1
ATOM 2899 N N . MET B 1 183 ? -12.047 2.111 -3.08 1 98.62 183 MET B N 1
ATOM 2900 C CA . MET B 1 183 ? -13.188 2.34 -2.197 1 98.62 183 MET B CA 1
ATOM 2901 C C . MET B 1 183 ? -13.773 3.73 -2.416 1 98.62 183 MET B C 1
ATOM 2903 O O . MET B 1 183 ? -13.039 4.703 -2.561 1 98.62 183 MET B O 1
ATOM 2907 N N . GLU B 1 184 ? -15.102 3.789 -2.393 1 98.56 184 GLU B N 1
ATOM 2908 C CA . GLU B 1 184 ? -15.812 5.059 -2.48 1 98.56 184 GLU B CA 1
ATOM 2909 C C . GLU B 1 184 ? -16.797 5.219 -1.328 1 98.56 184 GLU B C 1
ATOM 2911 O O . GLU B 1 184 ? -17.469 4.262 -0.947 1 98.56 184 GLU B O 1
ATOM 2916 N N . ASN B 1 185 ? -16.797 6.367 -0.84 1 98.06 185 ASN B N 1
ATOM 2917 C CA . ASN B 1 185 ? -17.797 6.672 0.189 1 98.06 185 ASN B CA 1
ATOM 2918 C C . ASN B 1 185 ? -19.125 7.066 -0.421 1 98.06 185 ASN B C 1
ATOM 2920 O O . ASN B 1 185 ? -19.25 8.125 -1.046 1 98.06 185 ASN B O 1
ATOM 2924 N N . VAL B 1 186 ? -20.062 6.289 -0.273 1 96.56 186 VAL B N 1
ATOM 2925 C CA . VAL B 1 186 ? -21.406 6.527 -0.804 1 96.56 186 VAL B CA 1
ATOM 2926 C C . VAL B 1 186 ? -22.406 6.598 0.343 1 96.56 186 VAL B C 1
ATOM 2928 O O . VAL B 1 186 ? -22.734 5.574 0.95 1 96.56 186 VAL B O 1
ATOM 2931 N N . GLY B 1 187 ? -22.891 7.852 0.643 1 94.94 187 GLY B N 1
ATOM 2932 C CA . GLY B 1 187 ? -23.875 8.023 1.698 1 94.94 187 GLY B CA 1
ATOM 2933 C C . GLY B 1 187 ? -23.344 7.664 3.074 1 94.94 187 GLY B C 1
ATOM 2934 O O . GLY B 1 187 ? -24.062 7.078 3.889 1 94.94 187 GLY B O 1
ATOM 2935 N N . GLY B 1 188 ? -22.094 7.695 3.264 1 95.31 188 GLY B N 1
ATOM 2936 C CA . GLY B 1 188 ? -21.516 7.457 4.574 1 95.31 188 GLY B CA 1
ATOM 2937 C C . GLY B 1 188 ? -20.953 6.055 4.738 1 95.31 188 GLY B C 1
ATOM 2938 O O . GLY B 1 188 ? -20.453 5.695 5.805 1 95.31 188 GLY B O 1
ATOM 2939 N N . ARG B 1 189 ? -21.062 5.352 3.627 1 97.25 189 ARG B N 1
ATOM 2940 C CA . ARG B 1 189 ? -20.562 3.984 3.658 1 97.25 189 ARG B CA 1
ATOM 2941 C C . ARG B 1 189 ? -19.469 3.781 2.613 1 97.25 189 ARG B C 1
ATOM 2943 O O . ARG B 1 189 ? -19.578 4.262 1.484 1 97.25 189 ARG B O 1
ATOM 2950 N N . TRP B 1 190 ? -18.453 3.117 3.078 1 98.25 190 TRP B N 1
ATOM 2951 C CA . TRP B 1 190 ? -17.406 2.775 2.131 1 98.25 190 TRP B CA 1
ATOM 2952 C C . TRP B 1 190 ? -17.734 1.492 1.38 1 98.25 190 TRP B C 1
ATOM 2954 O O . TRP B 1 190 ? -18.016 0.459 1.994 1 98.25 190 TRP B O 1
ATOM 2964 N N . LEU B 1 191 ? -17.688 1.621 0.058 1 98.69 191 LEU B N 1
ATOM 2965 C CA . LEU B 1 191 ? -18.016 0.507 -0.822 1 98.69 191 LEU B CA 1
ATOM 2966 C C . LEU B 1 191 ? -16.953 0.313 -1.887 1 98.69 191 LEU B C 1
ATOM 2968 O O . LEU B 1 191 ? -16.312 1.278 -2.311 1 98.69 191 LEU B O 1
ATOM 2972 N N . ALA B 1 192 ? -16.766 -0.907 -2.312 1 98.69 192 ALA B N 1
ATOM 2973 C CA . ALA B 1 192 ? -15.789 -1.203 -3.354 1 98.69 192 ALA B CA 1
ATOM 2974 C C . ALA B 1 192 ? -16.344 -0.861 -4.734 1 98.69 192 ALA B C 1
ATOM 2976 O O . ALA B 1 192 ? -17.375 -1.396 -5.152 1 98.69 192 ALA B O 1
ATOM 2977 N N . SER B 1 193 ? -15.617 -0.017 -5.457 1 98.06 193 SER B N 1
ATOM 2978 C CA . SER B 1 193 ? -16.078 0.382 -6.785 1 98.06 193 SER B CA 1
ATOM 2979 C C . SER B 1 193 ? -15.25 -0.273 -7.883 1 98.06 193 SER B C 1
ATOM 2981 O O . SER B 1 193 ? -15.664 -0.311 -9.039 1 98.06 193 SER B O 1
ATOM 2983 N N . LYS B 1 194 ? -14.094 -0.683 -7.539 1 97.94 194 LYS B N 1
ATOM 2984 C CA . LYS B 1 194 ? -13.203 -1.356 -8.484 1 97.94 194 LYS B CA 1
ATOM 2985 C C . LYS B 1 194 ? -12.305 -2.363 -7.766 1 97.94 194 LYS B C 1
ATOM 2987 O O . LYS B 1 194 ? -11.789 -2.084 -6.68 1 97.94 194 LYS B O 1
ATOM 2992 N N . VAL B 1 195 ? -12.195 -3.518 -8.328 1 97.69 195 VAL B N 1
ATOM 2993 C CA . VAL B 1 195 ? -11.297 -4.559 -7.832 1 97.69 195 VAL B CA 1
ATOM 2994 C C . VAL B 1 195 ? -10.391 -5.043 -8.961 1 97.69 195 VAL B C 1
ATOM 2996 O O . VAL B 1 195 ? -10.875 -5.426 -10.031 1 97.69 195 VAL B O 1
ATOM 2999 N N . GLU B 1 196 ? -9.094 -4.969 -8.68 1 96.75 196 GLU B N 1
ATOM 3000 C CA . GLU B 1 196 ? -8.102 -5.398 -9.664 1 96.75 196 GLU B CA 1
ATOM 3001 C C . GLU B 1 196 ? -7.121 -6.402 -9.062 1 96.75 196 GLU B C 1
ATOM 3003 O O . GLU B 1 196 ? -6.848 -6.359 -7.859 1 96.75 196 GLU B O 1
ATOM 3008 N N . LEU B 1 197 ? -6.75 -7.281 -9.969 1 93.06 197 LEU B N 1
ATOM 3009 C CA . LEU B 1 197 ? -5.676 -8.211 -9.633 1 93.06 197 LEU B CA 1
ATOM 3010 C C . LEU B 1 197 ? -4.441 -7.949 -10.484 1 93.06 197 LEU B C 1
ATOM 3012 O O . LEU B 1 197 ? -4.176 -8.68 -11.438 1 93.06 197 LEU B O 1
ATOM 3016 N N . PRO B 1 198 ? -3.691 -6.992 -10.094 1 85.94 198 PRO B N 1
ATOM 3017 C CA . PRO B 1 198 ? -2.578 -6.586 -10.953 1 85.94 198 PRO B CA 1
ATOM 3018 C C . PRO B 1 198 ? -1.475 -7.641 -11.023 1 85.94 198 PRO B C 1
ATOM 3020 O O . PRO B 1 198 ? -1.353 -8.469 -10.125 1 85.94 198 PRO B O 1
#

pLDDT: mean 81.54, std 22.34, range [23.11, 98.81]

Foldseek 3Di:
DPPPPDPPDPPDPPPPDPDPPPPPPPPPPPCPPPPVVVVVVVVVVVVVVVVVVVVVVVVVCVVVVVVVVQVVLFVVLQVVLQVLVQVLVQLVFWAFLVCLVVSLVSNLVQADAPVSVVSVVVSVVCNVVCNVFRKGKGKHWPDKDWPDIDNFKTKMKTWMWMWMATPVRHVTDIDIFIKIWMWGQDPNDTHTHDIDGD/DDDCPPPPDDPPPPPPDPDPPDPPPPPPPPCPPPPVVVVVVVVVVVVVVVVVVVVVVVVVVVVVVVVVVQVVLFVVLQVVLQVLVQVLVQLVFWAFLVCLVVSLVSNLVQADAPVSVVSVVVSVVCNVVCNVFRKGKGKHWPDKDWPDIDNFKTKMKTWMWMWMATPVRHVTDIDIFIKIWMWGQDPNDTHTHDIDGD

Secondary structure (DSSP, 8-state):
--------------------GGGGGGG-------SHHHHHHHHHHHHHHHHHHHHHHHHHHHHHHHHHHHHHHHHHHHHHHHHHHHHHHHHHT-EEGGGHHHHHHHHHHTB-HHHHHHHHHHHHHHHHHHHHTT-EEEEEEEEEEEEEE-SSEEEEEEEEEEEEE-SS-TT-EEEEEEEEEEEEEETTEEEEEEEE--/---------------------GGGGGGG------SHHHHHHHHHHHHHHHHHHHHHHHHHHHHHHHHHHHHHHHHHHHHHHHHHHHHHHHHHT-EEGGGHHHHHHHHHHTB-HHHHHHHHHHHHHHHHHHHHTT-EEEEEEEEEEEEEE-SSEEEEEEEEEEEEE-SS-TT-EEEEEEEEEEEEEETTEEEEEEEE--